Protein AF-0000000073452851 (afdb_homodimer)

Secondary structure (DSSP, 8-state):
--SSTTHHHHHHHHHHHHHTTS------------S---SEEEEEGGG-SEEEEEEESSEEEEEEES-SEEEEEEESSSEEEEEEEETTEEEEEEEE-S---TTS---EEEEEEETT--SEEEEEESSS-EEEE-TT-EEEEEEEEESSS-EEEEEEEEEEEEEEESSS-EEEEEEEEEEEEEEEEES-EEEEEEEEEEEEEEEES-EEEE-S---S-EEEEEEES-EEEE--TT--EEEEEEEEES-EEE-S--SEEEE-SSEEEEEETT--EEEEEEEEES-EEE-/--SSSSHHHHHHHHHHHHHHHS------------S---SEEEEEGGG-SEEEEEEESSEEEEEEES-SEEEEEEESSSEEEEEEEETTEEEEEEEE-S---TTS---EEEEEEETT--SEEEEEESSS-EEEE-TT-EEEEEEEEESSS-EEEEEEEEEEEEEEESSS-EEEEEEEEEEEEEEEEES-EEEEEEEEEEEEEEEES-EEEE-S---S-EEEEEEES-EEEE--TT--EEEEEEEEES-EEE-S--SEEEE-SSEEEEEETT--EEEEEEEEES-EEE-

InterPro domains:
  IPR025164 Toastrack DUF4097 [PF13349] (48-287)

Structure (mmCIF, N/CA/C/O backbone):
data_AF-0000000073452851-model_v1
#
loop_
_entity.id
_entity.type
_entity.pdbx_description
1 polymer 'Conserved protein LiaG'
#
loop_
_atom_site.group_PDB
_atom_site.id
_atom_site.type_symbol
_atom_site.label_atom_id
_atom_site.label_alt_id
_atom_site.label_comp_id
_atom_site.label_asym_id
_atom_site.label_entity_id
_atom_site.label_seq_id
_atom_site.pdbx_PDB_ins_code
_atom_site.Cartn_x
_atom_site.Cartn_y
_atom_site.Cartn_z
_atom_site.occupancy
_atom_site.B_iso_or_equiv
_atom_site.auth_seq_id
_atom_site.auth_comp_id
_atom_site.auth_asym_id
_atom_site.auth_atom_id
_atom_site.pdbx_PDB_model_num
ATOM 1 N N . MET A 1 1 ? 18 -9.211 20.672 1 23.12 1 MET A N 1
ATOM 2 C CA . MET A 1 1 ? 17.109 -8.438 21.547 1 23.12 1 MET A CA 1
ATOM 3 C C . MET A 1 1 ? 16.391 -7.352 20.75 1 23.12 1 MET A C 1
ATOM 5 O O . MET A 1 1 ? 15.312 -6.902 21.141 1 23.12 1 MET A O 1
ATOM 9 N N . LYS A 1 2 ? 17.25 -6.867 19.891 1 30.05 2 LYS A N 1
ATOM 10 C CA . LYS A 1 2 ? 17.016 -5.602 19.203 1 30.05 2 LYS A CA 1
ATOM 11 C C . LYS A 1 2 ? 16.047 -5.785 18.031 1 30.05 2 LYS A C 1
ATOM 13 O O . LYS A 1 2 ? 15.625 -4.809 17.406 1 30.05 2 LYS A O 1
ATOM 18 N N . LYS A 1 3 ? 16.109 -7.023 17.328 1 32.44 3 LYS A N 1
ATOM 19 C CA . LYS A 1 3 ? 15.516 -7.355 16.047 1 32.44 3 LYS A CA 1
ATOM 20 C C . LYS A 1 3 ? 13.992 -7.418 16.125 1 32.44 3 LYS A C 1
ATOM 22 O O . LYS A 1 3 ? 13.305 -7.414 15.109 1 32.44 3 LYS A O 1
ATOM 27 N N . THR A 1 4 ? 13.406 -7.75 17.484 1 30.33 4 THR A N 1
ATOM 28 C CA . THR A 1 4 ? 12.016 -7.961 17.859 1 30.33 4 THR A CA 1
ATOM 29 C C . THR A 1 4 ? 11.266 -6.633 17.938 1 30.33 4 THR A C 1
ATOM 31 O O . THR A 1 4 ? 10.039 -6.613 17.969 1 30.33 4 THR A O 1
ATOM 34 N N . VAL A 1 5 ? 11.969 -5.449 18.047 1 33.91 5 VAL A N 1
ATOM 35 C CA . VAL A 1 5 ? 11.367 -4.16 18.375 1 33.91 5 VAL A CA 1
ATOM 36 C C . VAL A 1 5 ? 10.773 -3.535 17.109 1 33.91 5 VAL A C 1
ATOM 38 O O . VAL A 1 5 ? 9.758 -2.844 17.172 1 33.91 5 VAL A O 1
ATOM 41 N N . GLY A 1 6 ? 11.391 -3.805 15.906 1 31.31 6 GLY A N 1
ATOM 42 C CA . GLY A 1 6 ? 11.047 -3.055 14.711 1 31.31 6 GLY A CA 1
ATOM 43 C C . GLY A 1 6 ? 9.75 -3.508 14.07 1 31.31 6 GLY A C 1
ATOM 44 O O . GLY A 1 6 ? 9.008 -2.691 13.523 1 31.31 6 GLY A O 1
ATOM 45 N N . LYS A 1 7 ? 9.367 -4.891 13.93 1 36.16 7 LYS A N 1
ATOM 46 C CA . LYS A 1 7 ? 8.172 -5.492 13.352 1 36.16 7 LYS A CA 1
ATOM 47 C C . LYS A 1 7 ? 6.914 -5.023 14.07 1 36.16 7 LYS A C 1
ATOM 49 O O . LYS A 1 7 ? 5.855 -4.887 13.453 1 36.16 7 LYS A O 1
ATOM 54 N N . LEU A 1 8 ? 7.043 -4.742 15.406 1 32.38 8 LEU A N 1
ATOM 55 C CA . LEU A 1 8 ? 5.98 -4.266 16.281 1 32.38 8 LEU A CA 1
ATOM 56 C C . LEU A 1 8 ? 5.539 -2.857 15.891 1 32.38 8 LEU A C 1
ATOM 58 O O . LEU A 1 8 ? 4.371 -2.5 16.062 1 32.38 8 LEU A O 1
ATOM 62 N N . LEU A 1 9 ? 6.441 -2.205 15.18 1 32.72 9 LEU A N 1
ATOM 63 C CA . LEU A 1 9 ? 6.109 -0.797 14.992 1 32.72 9 LEU A CA 1
ATOM 64 C C . LEU A 1 9 ? 5.18 -0.612 13.797 1 32.72 9 LEU A C 1
ATOM 66 O O . LEU A 1 9 ? 4.281 0.232 13.828 1 32.72 9 LEU A O 1
ATOM 70 N N . ILE A 1 10 ? 5.371 -1.486 12.719 1 35.59 10 ILE A N 1
ATOM 71 C CA . ILE A 1 10 ? 4.617 -1.16 11.516 1 35.59 10 ILE A CA 1
ATOM 72 C C . ILE A 1 10 ? 3.162 -1.591 11.688 1 35.59 10 ILE A C 1
ATOM 74 O O . ILE A 1 10 ? 2.242 -0.834 11.359 1 35.59 10 ILE A O 1
ATOM 78 N N . ILE A 1 11 ? 2.838 -2.818 12.117 1 36.81 11 ILE A N 1
ATOM 79 C CA . ILE A 1 11 ? 1.466 -3.238 12.375 1 36.81 11 ILE A CA 1
ATOM 80 C C . ILE A 1 11 ? 0.842 -2.334 13.438 1 36.81 11 ILE A C 1
ATOM 82 O O . ILE A 1 11 ? -0.332 -1.97 13.336 1 36.81 11 ILE A O 1
ATOM 86 N N . ALA A 1 12 ? 1.555 -1.856 14.305 1 37.81 12 ALA A N 1
ATOM 87 C CA . ALA A 1 12 ? 1.088 -1.008 15.391 1 37.81 12 ALA A CA 1
ATOM 88 C C . ALA A 1 12 ? 0.549 0.319 14.867 1 37.81 12 ALA A C 1
ATOM 90 O O . ALA A 1 12 ? -0.421 0.859 15.406 1 37.81 12 ALA A O 1
ATOM 91 N N . GLY A 1 13 ? 1.119 0.778 13.758 1 35.88 13 GLY A N 1
ATOM 92 C CA . GLY A 1 13 ? 0.614 2.051 13.273 1 35.88 13 GLY A CA 1
ATOM 93 C C . GLY A 1 13 ? -0.775 1.95 12.672 1 35.88 13 GLY A C 1
ATOM 94 O O . GLY A 1 13 ? -1.615 2.826 12.883 1 35.88 13 GLY A O 1
ATOM 95 N N . ILE A 1 14 ? -1.009 0.842 11.953 1 38.09 14 ILE A N 1
ATOM 96 C CA . ILE A 1 14 ? -2.309 0.758 11.297 1 38.09 14 ILE A CA 1
ATOM 97 C C . ILE A 1 14 ? -3.393 0.474 12.336 1 38.09 14 ILE A C 1
ATOM 99 O O . ILE A 1 14 ? -4.473 1.07 12.289 1 38.09 14 ILE A O 1
ATOM 103 N N . LEU A 1 15 ? -3.182 -0.48 13.25 1 36.81 15 LEU A N 1
ATOM 104 C CA . LEU A 1 15 ? -4.215 -0.772 14.242 1 36.81 15 LEU A CA 1
ATOM 105 C C . LEU A 1 15 ? -4.512 0.456 15.094 1 36.81 15 LEU A C 1
ATOM 107 O O . LEU A 1 15 ? -5.66 0.685 15.477 1 36.81 15 LEU A O 1
ATOM 111 N N . ILE A 1 16 ? -3.537 1.189 15.344 1 36.47 16 ILE A N 1
ATOM 112 C CA . ILE A 1 16 ? -3.807 2.352 16.188 1 36.47 16 ILE A CA 1
ATOM 113 C C . ILE A 1 16 ? -4.809 3.27 15.484 1 36.47 16 ILE A C 1
ATOM 115 O O . ILE A 1 16 ? -5.727 3.791 16.125 1 36.47 16 ILE A O 1
ATOM 119 N N . LEU A 1 17 ? -4.707 3.293 14.172 1 36.84 17 LEU A N 1
ATOM 120 C CA . LEU A 1 17 ? -5.629 4.254 13.57 1 36.84 17 LEU A CA 1
ATOM 121 C C . LEU A 1 17 ? -7.047 3.686 13.523 1 36.84 17 LEU A C 1
ATOM 123 O O . LEU A 1 17 ? -8.016 4.422 13.711 1 36.84 17 LEU A O 1
ATOM 127 N N . ALA A 1 18 ? -7.223 2.312 13.414 1 38.06 18 ALA A N 1
ATOM 128 C CA . ALA A 1 18 ? -8.57 1.763 13.359 1 38.06 18 ALA A CA 1
ATOM 129 C C . ALA A 1 18 ? -9.258 1.861 14.719 1 38.06 18 ALA A C 1
ATOM 131 O O . ALA A 1 18 ? -10.477 2.033 14.797 1 38.06 18 ALA A O 1
ATOM 132 N N . GLY A 1 19 ? -8.602 1.598 15.836 1 36.38 19 GLY A N 1
ATOM 133 C CA . GLY A 1 19 ? -9.203 1.639 17.156 1 36.38 19 GLY A CA 1
ATOM 134 C C . GLY A 1 19 ? -9.875 2.963 17.469 1 36.38 19 GLY A C 1
ATOM 135 O O . GLY A 1 19 ? -10.773 3.027 18.312 1 36.38 19 GLY A O 1
ATOM 136 N N . MET A 1 20 ? -9.336 3.984 16.953 1 34.78 20 MET A N 1
ATOM 137 C CA . MET A 1 20 ? -9.891 5.27 17.375 1 34.78 20 MET A CA 1
ATOM 138 C C . MET A 1 20 ? -11.281 5.48 16.766 1 34.78 20 MET A C 1
ATOM 140 O O . MET A 1 20 ? -12.07 6.262 17.297 1 34.78 20 MET A O 1
ATOM 144 N N . MET A 1 21 ? -11.594 4.719 15.719 1 34.06 21 MET A N 1
ATOM 145 C CA . MET A 1 21 ? -12.852 5.141 15.102 1 34.06 21 MET A CA 1
ATOM 146 C C . MET A 1 21 ? -14.039 4.484 15.789 1 34.06 21 MET A C 1
ATOM 148 O O . MET A 1 21 ? -15.18 4.914 15.602 1 34.06 21 MET A O 1
ATOM 152 N N . PHE A 1 22 ? -13.945 3.227 16.391 1 32.81 22 PHE A N 1
ATOM 153 C CA . PHE A 1 22 ? -15.156 2.48 16.719 1 32.81 22 PHE A CA 1
ATOM 154 C C . PHE A 1 22 ? -15.789 3.006 18 1 32.81 22 PHE A C 1
ATOM 156 O O . PHE A 1 22 ? -16.766 2.434 18.5 1 32.81 22 PHE A O 1
ATOM 163 N N . ASN A 1 23 ? -15.312 3.762 18.859 1 30.89 23 ASN A N 1
ATOM 164 C CA . ASN A 1 23 ? -15.992 3.773 20.141 1 30.89 23 ASN A CA 1
ATOM 165 C C . ASN A 1 23 ? -17.406 4.324 20.031 1 30.89 23 ASN A C 1
ATOM 167 O O . ASN A 1 23 ? -18.25 4.098 20.906 1 30.89 23 ASN A O 1
ATOM 171 N N . GLY A 1 24 ? -17.797 5.488 19.453 1 28.25 24 GLY A N 1
ATOM 172 C CA . GLY A 1 24 ? -18.938 6.188 20.031 1 28.25 24 GLY A CA 1
ATOM 173 C C . GLY A 1 24 ? -20.266 5.738 19.469 1 28.25 24 GLY A C 1
ATOM 174 O O . GLY A 1 24 ? -20.719 6.254 18.438 1 28.25 24 GLY A O 1
ATOM 175 N N . ARG A 1 25 ? -20.672 4.477 19.469 1 31.78 25 ARG A N 1
ATOM 176 C CA . ARG A 1 25 ? -22.047 4.109 19.156 1 31.78 25 ARG A CA 1
ATOM 177 C C . ARG A 1 25 ? -23.031 4.988 19.906 1 31.78 25 ARG A C 1
ATOM 179 O O . ARG A 1 25 ? -23.719 4.523 20.812 1 31.78 25 ARG A O 1
ATOM 186 N N . GLU A 1 26 ? -22.875 6.141 20.406 1 27.42 26 GLU A N 1
ATOM 187 C CA . GLU A 1 26 ? -24 6.723 21.141 1 27.42 26 GLU A CA 1
ATOM 188 C C . GLU A 1 26 ? -25.219 6.879 20.234 1 27.42 26 GLU A C 1
ATOM 190 O O . GLU A 1 26 ? -25.078 6.957 19 1 27.42 26 GLU A O 1
ATOM 195 N N . GLY A 1 27 ? -26.453 6.621 20.734 1 28.84 27 GLY A N 1
ATOM 196 C CA . GLY A 1 27 ? -27.859 6.75 20.406 1 28.84 27 GLY A CA 1
ATOM 197 C C . GLY A 1 27 ? -28.188 8.023 19.656 1 28.84 27 GLY A C 1
ATOM 198 O O . GLY A 1 27 ? -27.859 9.125 20.109 1 28.84 27 GLY A O 1
ATOM 199 N N . PHE A 1 28 ? -28.172 7.91 18.344 1 30.92 28 PHE A N 1
ATOM 200 C CA . PHE A 1 28 ? -28.562 9.055 17.516 1 30.92 28 PHE A CA 1
ATOM 201 C C . PHE A 1 28 ? -29.969 9.5 17.859 1 30.92 28 PHE A C 1
ATOM 203 O O . PHE A 1 28 ? -30.938 8.773 17.625 1 30.92 28 PHE A O 1
ATOM 210 N N . SER A 1 29 ? -30.297 10.07 19.031 1 28.3 29 SER A N 1
ATOM 211 C CA . SER A 1 29 ? -31.562 10.797 19.172 1 28.3 29 SER A CA 1
ATOM 212 C C . SER A 1 29 ? -31.75 11.805 18.047 1 28.3 29 SER A C 1
ATOM 214 O O . SER A 1 29 ? -30.859 12.625 17.781 1 28.3 29 SER A O 1
ATOM 216 N N . PHE A 1 30 ? -32.531 11.516 17.078 1 32.28 30 PHE A N 1
ATOM 217 C CA . PHE A 1 30 ? -33.031 12.398 16.031 1 32.28 30 PHE A CA 1
ATOM 218 C C . PHE A 1 30 ? -33.562 13.695 16.641 1 32.28 30 PHE A C 1
ATOM 220 O O . PHE A 1 30 ? -34.781 13.938 16.656 1 32.28 30 PHE A O 1
ATOM 227 N N . PHE A 1 31 ? -33.031 14.312 17.719 1 34.03 31 PHE A N 1
ATOM 228 C CA . PHE A 1 31 ? -33.656 15.602 18.031 1 34.03 31 PHE A CA 1
ATOM 229 C C . PHE A 1 31 ? -33.5 16.562 16.859 1 34.03 31 PHE A C 1
ATOM 231 O O . PHE A 1 31 ? -32.469 16.625 16.219 1 34.03 31 PHE A O 1
ATOM 238 N N . GLY A 1 32 ? -34.594 16.766 16.156 1 37.28 32 GLY A N 1
ATOM 239 C CA . GLY A 1 32 ? -34.812 17.922 15.312 1 37.28 32 GLY A CA 1
ATOM 240 C C . GLY A 1 32 ? -34.094 19.156 15.805 1 37.28 32 GLY A C 1
ATOM 241 O O . GLY A 1 32 ? -34.469 19.75 16.812 1 37.28 32 GLY A O 1
ATOM 242 N N . PHE A 1 33 ? -32.719 19.188 15.875 1 39.75 33 PHE A N 1
ATOM 243 C CA . PHE A 1 33 ? -31.953 20.281 16.422 1 39.75 33 PHE A CA 1
ATOM 244 C C . PHE A 1 33 ? -32.281 21.594 15.711 1 39.75 33 PHE A C 1
ATOM 246 O O . PHE A 1 33 ? -31.797 21.859 14.609 1 39.75 33 PHE A O 1
ATOM 253 N N . ASP A 1 34 ? -33.562 21.891 15.531 1 39.22 34 ASP A N 1
ATOM 254 C CA . ASP A 1 34 ? -33.812 23.297 15.234 1 39.22 34 ASP A CA 1
ATOM 255 C C . ASP A 1 34 ? -33 24.203 16.156 1 39.22 34 ASP A C 1
ATOM 257 O O . ASP A 1 34 ? -33.25 25.406 16.25 1 39.22 34 ASP A O 1
ATOM 261 N N . GLU A 1 35 ? -32.562 23.734 17.391 1 42.94 35 GLU A N 1
ATOM 262 C CA . GLU A 1 35 ? -32.031 24.703 18.328 1 42.94 35 GLU A CA 1
ATOM 263 C C . GLU A 1 35 ? -30.812 25.406 17.781 1 42.94 35 GLU A C 1
ATOM 265 O O . GLU A 1 35 ? -30 24.797 17.078 1 42.94 35 GLU A O 1
ATOM 270 N N . GLU A 1 36 ? -30.812 26.734 17.609 1 47.31 36 GLU A N 1
ATOM 271 C CA . GLU A 1 36 ? -29.766 27.703 17.328 1 47.31 36 GLU A CA 1
ATOM 272 C C . GLU A 1 36 ? -28.422 27.266 17.922 1 47.31 36 GLU A C 1
ATOM 274 O O . GLU A 1 36 ? -28.172 27.484 19.109 1 47.31 36 GLU A O 1
ATOM 279 N N . SER A 1 37 ? -28.031 26.125 17.719 1 57.44 37 SER A N 1
ATOM 280 C CA . SER A 1 37 ? -26.734 25.766 18.25 1 57.44 37 SER A CA 1
ATOM 281 C C . SER A 1 37 ? -25.703 26.844 17.969 1 57.44 37 SER A C 1
ATOM 283 O O . SER A 1 37 ? -25.766 27.531 16.938 1 57.44 37 SER A O 1
ATOM 285 N N . ALA A 1 38 ? -25.078 27.203 18.984 1 65.44 38 ALA A N 1
ATOM 286 C CA . ALA A 1 38 ? -24.094 28.266 18.875 1 65.44 38 ALA A CA 1
ATOM 287 C C . ALA A 1 38 ? -23.156 28.047 17.703 1 65.44 38 ALA A C 1
ATOM 289 O O . ALA A 1 38 ? -22.625 26.938 17.516 1 65.44 38 ALA A O 1
ATOM 290 N N . ARG A 1 39 ? -23.188 29.031 16.812 1 86.56 39 ARG A N 1
ATOM 291 C CA . ARG A 1 39 ? -22.359 28.969 15.609 1 86.56 39 ARG A CA 1
ATOM 292 C C . ARG A 1 39 ? -20.984 29.578 15.852 1 86.56 39 ARG A C 1
ATOM 294 O O . ARG A 1 39 ? -20.125 29.531 14.977 1 86.56 39 ARG A O 1
ATOM 301 N N . THR A 1 40 ? -20.953 30.156 17.156 1 92.5 40 THR A N 1
ATOM 302 C CA . THR A 1 40 ? -19.672 30.734 17.516 1 92.5 40 THR A CA 1
ATOM 303 C C . THR A 1 40 ? -19.297 30.406 18.953 1 92.5 40 THR A C 1
ATOM 305 O O . THR A 1 40 ? -20.172 30.219 19.797 1 92.5 40 THR A O 1
ATOM 308 N N . TYR A 1 41 ? -18.047 30.234 19.25 1 94.31 41 TYR A N 1
ATOM 309 C CA . TYR A 1 41 ? -17.516 30.047 20.594 1 94.31 41 TYR A CA 1
ATOM 310 C C . TYR A 1 41 ? -16.203 30.812 20.781 1 94.31 41 TYR A C 1
ATOM 312 O O . TYR A 1 41 ? -15.414 30.922 19.859 1 94.31 41 TYR A O 1
ATOM 320 N N . HIS A 1 42 ? -16.047 31.328 22 1 95.69 42 HIS A N 1
ATOM 321 C CA . HIS A 1 42 ? -14.836 32.031 22.375 1 95.69 42 HIS A CA 1
ATOM 322 C C . HIS A 1 42 ? -14.211 31.406 23.625 1 95.69 42 HIS A C 1
ATOM 324 O O . HIS A 1 42 ? -14.922 31.031 24.562 1 95.69 42 HIS A O 1
ATOM 330 N N . ALA A 1 43 ? -12.914 31.359 23.656 1 96.94 43 ALA A N 1
ATOM 331 C CA . ALA A 1 43 ? -12.164 30.953 24.828 1 96.94 43 ALA A CA 1
ATOM 332 C C . ALA A 1 43 ? -10.938 31.844 25.047 1 96.94 43 ALA A C 1
ATOM 334 O O . ALA A 1 43 ? -10.281 32.25 24.078 1 96.94 43 ALA A O 1
ATOM 335 N N . GLN A 1 44 ? -10.695 32.156 26.266 1 96.75 44 GLN A N 1
ATOM 336 C CA . GLN A 1 44 ? -9.484 32.938 26.547 1 96.75 44 GLN A CA 1
ATOM 337 C C . GLN A 1 44 ? -8.234 32.094 26.328 1 96.75 44 GLN A C 1
ATOM 339 O O . GLN A 1 44 ? -8.062 31.047 26.969 1 96.75 44 GLN A O 1
ATOM 344 N N . ALA A 1 45 ? -7.387 32.562 25.516 1 96.69 45 ALA A N 1
ATOM 345 C CA . ALA A 1 45 ? -6.227 31.781 25.078 1 96.69 45 ALA A CA 1
ATOM 346 C C . ALA A 1 45 ? -5.316 31.453 26.266 1 96.69 45 ALA A C 1
ATOM 348 O O . ALA A 1 45 ? -4.703 30.391 26.312 1 96.69 45 ALA A O 1
ATOM 349 N N . GLU A 1 46 ? -5.207 32.406 27.188 1 96 46 GLU A N 1
ATOM 350 C CA . GLU A 1 46 ? -4.312 32.25 28.328 1 96 46 GLU A CA 1
ATOM 351 C C . GLU A 1 46 ? -4.723 31.047 29.188 1 96 46 GLU A C 1
ATOM 353 O O . GLU A 1 46 ? -3.912 30.516 29.953 1 96 46 GLU A O 1
ATOM 358 N N . ASP A 1 47 ? -6.004 30.594 29.031 1 97 47 ASP A N 1
ATOM 359 C CA . ASP A 1 47 ? -6.531 29.516 29.875 1 97 47 ASP A CA 1
ATOM 360 C C . ASP A 1 47 ? -6.457 28.172 29.156 1 97 47 ASP A C 1
ATOM 362 O O . ASP A 1 47 ? -6.887 27.156 29.688 1 97 47 ASP A O 1
ATOM 366 N N . ILE A 1 48 ? -5.902 28.172 27.969 1 98.31 48 ILE A N 1
ATOM 367 C CA . ILE A 1 48 ? -5.961 26.984 27.125 1 98.31 48 ILE A CA 1
ATOM 368 C C . ILE A 1 48 ? -4.551 26.484 26.812 1 98.31 48 ILE A C 1
ATOM 370 O O . ILE A 1 48 ? -3.717 27.25 26.312 1 98.31 48 ILE A O 1
ATOM 374 N N . ASP A 1 49 ? -4.324 25.188 27.125 1 98.38 49 ASP A N 1
ATOM 375 C CA . ASP A 1 49 ? -3.041 24.578 26.797 1 98.38 49 ASP A CA 1
ATOM 376 C C . ASP A 1 49 ? -3.18 23.641 25.609 1 98.38 49 ASP A C 1
ATOM 378 O O . ASP A 1 49 ? -2.18 23.156 25.062 1 98.38 49 ASP A O 1
ATOM 382 N N . LYS A 1 50 ? -4.402 23.312 25.281 1 98.81 50 LYS A N 1
ATOM 383 C CA . LYS A 1 50 ? -4.648 22.422 24.172 1 98.81 50 LYS A CA 1
ATOM 384 C C . LYS A 1 50 ? -5.969 22.75 23.469 1 98.81 50 LYS A C 1
ATOM 386 O O . LYS A 1 50 ? -6.992 22.922 24.141 1 98.81 50 LYS A O 1
ATOM 391 N N . ILE A 1 51 ? -5.965 22.906 22.203 1 98.81 51 ILE A N 1
ATOM 392 C CA . ILE A 1 51 ? -7.156 22.969 21.359 1 98.81 51 ILE A CA 1
ATOM 393 C C . ILE A 1 51 ? -7.363 21.609 20.672 1 98.81 51 ILE A C 1
ATOM 395 O O . ILE A 1 51 ? -6.488 21.141 19.938 1 98.81 51 ILE A O 1
ATOM 399 N N . ASP A 1 52 ? -8.445 20.938 20.922 1 98.81 52 ASP A N 1
ATOM 400 C CA . ASP A 1 52 ? -8.773 19.625 20.375 1 98.81 52 ASP A CA 1
ATOM 401 C C . ASP A 1 52 ? -10.047 19.703 19.531 1 98.81 52 ASP A C 1
ATOM 403 O O . ASP A 1 52 ? -11.133 19.953 20.047 1 98.81 52 ASP A O 1
ATOM 407 N N . ILE A 1 53 ? -9.883 19.438 18.25 1 98.69 53 ILE A N 1
ATOM 408 C CA . ILE A 1 53 ? -11 19.594 17.328 1 98.69 53 ILE A CA 1
ATOM 409 C C . ILE A 1 53 ? -11.352 18.234 16.719 1 98.69 53 ILE A C 1
ATOM 411 O O . ILE A 1 53 ? -10.492 17.562 16.141 1 98.69 53 ILE A O 1
ATOM 415 N N . ASP A 1 54 ? -12.555 17.812 16.797 1 97.88 54 ASP A N 1
ATOM 416 C CA . ASP A 1 54 ? -13.117 16.641 16.141 1 97.88 54 ASP A CA 1
ATOM 417 C C . ASP A 1 54 ? -14.18 17.031 15.125 1 97.88 54 ASP A C 1
ATOM 419 O O . ASP A 1 54 ? -15.211 17.609 15.492 1 97.88 54 ASP A O 1
ATOM 423 N N . ALA A 1 55 ? -13.891 16.828 13.883 1 95.88 55 ALA A N 1
ATOM 424 C CA . ALA A 1 55 ? -14.805 17.266 12.828 1 95.88 55 ALA A CA 1
AT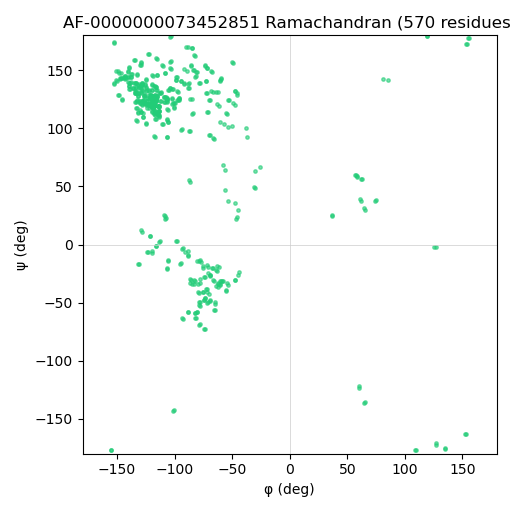OM 425 C C . ALA A 1 55 ? -15.227 16.078 11.953 1 95.88 55 ALA A C 1
ATOM 427 O O . ALA A 1 55 ? -14.383 15.305 11.492 1 95.88 55 ALA A O 1
ATOM 428 N N . LYS A 1 56 ? -16.469 15.922 11.766 1 90.19 56 LYS A N 1
ATOM 429 C CA . LYS A 1 56 ? -17 14.875 10.898 1 90.19 56 LYS A CA 1
ATOM 430 C C . LYS A 1 56 ? -17.688 15.477 9.664 1 90.19 56 LYS A C 1
ATOM 432 O O . LYS A 1 56 ? -18.734 16.125 9.781 1 90.19 56 LYS A O 1
ATOM 437 N N . SER A 1 57 ? -17.109 15.297 8.508 1 88.12 57 SER A N 1
ATOM 438 C CA . SER A 1 57 ? -17.641 15.727 7.219 1 88.12 57 SER A CA 1
ATOM 439 C C . SER A 1 57 ? -17.734 17.25 7.129 1 88.12 57 SER A C 1
ATOM 441 O O . SER A 1 57 ? -18.703 17.781 6.609 1 88.12 57 SER A O 1
ATOM 443 N N . ILE A 1 58 ? -16.875 17.953 7.773 1 91.69 58 ILE A N 1
ATOM 444 C CA . ILE A 1 58 ? -16.781 19.406 7.758 1 91.69 58 ILE A CA 1
ATOM 445 C C . ILE A 1 58 ? -15.336 19.844 7.508 1 91.69 58 ILE A C 1
ATOM 447 O O . ILE A 1 58 ? -14.406 19.25 8.055 1 91.69 58 ILE A O 1
ATOM 451 N N . THR A 1 59 ? -15.188 20.828 6.676 1 94.69 59 THR A N 1
ATOM 452 C CA . THR A 1 59 ? -13.859 21.406 6.484 1 94.69 59 THR A CA 1
ATOM 453 C C . THR A 1 59 ? -13.445 22.219 7.703 1 94.69 59 THR A C 1
ATOM 455 O O . THR A 1 59 ? -14.227 23.016 8.227 1 94.69 59 THR A O 1
ATOM 458 N N . VAL A 1 60 ? -12.289 22 8.195 1 97.5 60 VAL A N 1
ATOM 459 C CA . VAL A 1 60 ? -11.727 22.766 9.305 1 97.5 60 VAL A CA 1
ATOM 460 C C . VAL A 1 60 ? -10.641 23.703 8.789 1 97.5 60 VAL A C 1
ATOM 462 O O . VAL A 1 60 ? -9.68 23.25 8.156 1 97.5 60 VAL A O 1
ATOM 465 N N . ASN A 1 61 ? -10.82 24.969 9.047 1 97.81 61 ASN A N 1
ATOM 466 C CA . ASN A 1 61 ? -9.859 26 8.672 1 97.81 61 ASN A CA 1
ATOM 467 C C . ASN A 1 61 ? -9.297 26.703 9.891 1 97.81 61 ASN A C 1
ATOM 469 O O . ASN A 1 61 ? -10.023 27.391 10.609 1 97.81 61 ASN A O 1
ATOM 473 N N . ILE A 1 62 ? -7.996 26.516 10.125 1 98.44 62 ILE A N 1
ATOM 474 C CA . ILE A 1 62 ? -7.301 27.188 11.219 1 98.44 62 ILE A CA 1
ATOM 475 C C . ILE A 1 62 ? -6.586 28.422 10.695 1 98.44 62 ILE A C 1
ATOM 477 O O . ILE A 1 62 ? -5.824 28.359 9.727 1 98.44 62 ILE A O 1
ATOM 481 N N . GLN A 1 63 ? -6.789 29.516 11.414 1 97.19 63 GLN A N 1
ATOM 482 C CA . GLN A 1 63 ? -6.164 30.781 11.016 1 97.19 63 GLN A CA 1
ATOM 483 C C . GLN A 1 63 ? -5.52 31.469 12.211 1 97.19 63 GLN A C 1
ATOM 485 O O . GLN A 1 63 ? -6.141 31.609 13.266 1 97.19 63 GLN A O 1
ATOM 490 N N . ALA A 1 64 ? -4.301 31.875 11.953 1 96.81 64 ALA A N 1
ATOM 491 C CA . ALA A 1 64 ? -3.686 32.75 12.93 1 96.81 64 ALA A CA 1
ATOM 492 C C . ALA A 1 64 ? -4.207 34.188 12.773 1 96.81 64 ALA A C 1
ATOM 494 O O . ALA A 1 64 ? -4.398 34.656 11.656 1 96.81 64 ALA A O 1
ATOM 495 N N . GLU A 1 65 ? -4.434 34.781 13.898 1 95 65 GLU A N 1
ATOM 496 C CA . GLU A 1 65 ? -4.914 36.156 13.914 1 95 65 GLU A CA 1
ATOM 497 C C . GLU A 1 65 ? -4.383 36.906 15.125 1 95 65 GLU A C 1
ATOM 499 O O . GLU A 1 65 ? -4.184 36.312 16.188 1 95 65 GLU A O 1
ATOM 504 N N . ASN A 1 66 ? -4.086 38.188 14.867 1 94 66 ASN A N 1
ATOM 505 C CA . ASN A 1 66 ? -3.766 39.031 16.016 1 94 66 ASN A CA 1
ATOM 506 C C . ASN A 1 66 ? -4.996 39.281 16.875 1 94 66 ASN A C 1
ATOM 508 O O . ASN A 1 66 ? -5.773 40.219 16.594 1 94 66 ASN A O 1
ATOM 512 N N . ARG A 1 67 ? -5.086 38.406 17.875 1 94.5 67 ARG A N 1
ATOM 513 C CA . ARG A 1 67 ? -6.203 38.469 18.797 1 94.5 67 ARG A CA 1
ATOM 514 C C . ARG A 1 67 ? -5.816 37.906 20.156 1 94.5 67 ARG A C 1
ATOM 516 O O . ARG A 1 67 ? -4.73 37.344 20.312 1 94.5 67 ARG A O 1
ATOM 523 N N . ASP A 1 68 ? -6.758 38.062 21.125 1 93.88 68 ASP A N 1
ATOM 524 C CA . ASP A 1 68 ? -6.426 37.594 22.484 1 93.88 68 ASP A CA 1
ATOM 525 C C . ASP A 1 68 ? -7.172 36.312 22.828 1 93.88 68 ASP A C 1
ATOM 527 O O . ASP A 1 68 ? -6.766 35.594 23.734 1 93.88 68 ASP A O 1
ATOM 531 N N . ASP A 1 69 ? -8.234 36.062 22.109 1 97.12 69 ASP A N 1
ATOM 532 C CA . ASP A 1 69 ? -9.031 34.875 22.391 1 97.12 69 ASP A CA 1
ATOM 533 C C . ASP A 1 69 ? -9.016 33.875 21.219 1 97.12 69 ASP A C 1
ATOM 535 O O . ASP A 1 69 ? -8.562 34.219 20.125 1 97.12 69 ASP A O 1
ATOM 539 N N . ILE A 1 70 ? -9.344 32.625 21.5 1 98.06 70 ILE A N 1
ATOM 540 C CA . ILE A 1 70 ? -9.609 31.656 20.438 1 98.06 70 ILE A CA 1
ATOM 541 C C . ILE A 1 70 ? -11.07 31.75 20.016 1 98.06 70 ILE A C 1
ATOM 543 O O . ILE A 1 70 ? -11.977 31.703 20.859 1 98.06 70 ILE A O 1
ATOM 547 N N . LYS A 1 71 ? -11.305 31.953 18.719 1 97.94 71 LYS A N 1
ATOM 548 C CA . LYS A 1 71 ? -12.664 32.062 18.203 1 97.94 71 LYS A CA 1
ATOM 549 C C . LYS A 1 71 ? -12.977 30.953 17.219 1 97.94 71 LYS A C 1
ATOM 551 O O . LYS A 1 71 ? -12.219 30.703 16.281 1 97.94 71 LYS A O 1
ATOM 556 N N . ALA A 1 72 ? -14.039 30.219 17.5 1 98 72 ALA A N 1
ATOM 557 C CA . ALA A 1 72 ? -14.531 29.188 16.594 1 98 72 ALA A CA 1
ATOM 558 C C . ALA A 1 72 ? -15.875 29.578 15.992 1 98 72 ALA A C 1
ATOM 560 O O . ALA A 1 72 ? -16.766 30.031 16.719 1 98 72 ALA A O 1
ATOM 561 N N . GLU A 1 73 ? -15.969 29.453 14.664 1 96.69 73 GLU A N 1
ATOM 562 C CA . GLU A 1 73 ? -17.203 29.766 13.953 1 96.69 73 GLU A CA 1
ATOM 563 C C . GLU A 1 73 ? -17.547 28.688 12.945 1 96.69 73 GLU A C 1
ATOM 565 O O . GLU A 1 73 ? -16.734 28.328 12.094 1 96.69 73 GLU A O 1
ATOM 570 N N . ILE A 1 74 ? -18.734 28.109 13.094 1 95.12 74 ILE A N 1
ATOM 571 C CA . ILE A 1 74 ? -19.156 27.078 12.156 1 95.12 74 ILE A CA 1
ATOM 572 C C . ILE A 1 74 ? -20.188 27.656 11.195 1 95.12 74 ILE A C 1
ATOM 574 O O . ILE A 1 74 ? -21.031 28.469 11.594 1 95.12 74 ILE A O 1
ATOM 578 N N . SER A 1 75 ? -20.047 27.375 9.93 1 91.38 75 SER A N 1
ATOM 579 C CA . SER A 1 75 ? -20.984 27.844 8.914 1 91.38 75 SER A CA 1
ATOM 580 C C . SER A 1 75 ? -21.453 26.688 8.023 1 91.38 75 SER A C 1
ATOM 582 O O . SER A 1 75 ? -20.75 25.688 7.875 1 91.38 75 SER A O 1
ATOM 584 N N . GLY A 1 76 ? -22.625 26.797 7.434 1 88.19 76 GLY A N 1
ATOM 585 C CA . GLY A 1 76 ? -23.219 25.781 6.559 1 88.19 76 GLY A CA 1
ATOM 586 C C . GLY A 1 76 ? -24.625 25.375 6.977 1 88.19 76 GLY A C 1
ATOM 587 O O . GLY A 1 76 ? -25.25 26.062 7.797 1 88.19 76 GLY A O 1
ATOM 588 N N . LYS A 1 77 ? -25.094 24.391 6.328 1 82.38 77 LYS A N 1
ATOM 589 C CA . LYS A 1 77 ? -26.438 23.906 6.621 1 82.38 77 LYS A CA 1
ATOM 590 C C . LYS A 1 77 ? -26.391 22.641 7.477 1 82.38 77 LYS A C 1
ATOM 592 O O . LYS A 1 77 ? -25.531 21.781 7.262 1 82.38 77 LYS A O 1
ATOM 597 N N . ASN A 1 78 ? -27.219 22.594 8.523 1 86.44 78 ASN A N 1
ATOM 598 C CA . ASN A 1 78 ? -27.375 21.422 9.391 1 86.44 78 ASN A CA 1
ATOM 599 C C . ASN A 1 78 ? -26.062 21.078 10.102 1 86.44 78 ASN A C 1
ATOM 601 O O . ASN A 1 78 ? -25.656 19.906 10.102 1 86.44 78 ASN A O 1
ATOM 605 N N . VAL A 1 79 ? -25.406 22.062 10.453 1 90 79 VAL A N 1
ATOM 606 C CA . VAL A 1 79 ? -24.141 21.875 11.164 1 90 79 VAL A CA 1
ATOM 607 C C . VAL A 1 79 ? -24.344 22.156 12.656 1 90 79 VAL A C 1
ATOM 609 O O . VAL A 1 79 ? -25.25 22.891 13.039 1 90 79 VAL A O 1
ATOM 612 N N . ARG A 1 80 ? -23.562 21.5 13.469 1 90.94 80 ARG A N 1
ATOM 613 C CA . ARG A 1 80 ? -23.562 21.688 14.922 1 90.94 80 ARG A CA 1
ATOM 614 C C . ARG A 1 80 ? -22.125 21.812 15.453 1 90.94 80 ARG A C 1
ATOM 616 O O . ARG A 1 80 ? -21.234 21.078 15.008 1 90.94 80 ARG A O 1
ATOM 623 N N . LEU A 1 81 ? -21.953 22.766 16.328 1 95.06 81 LEU A N 1
ATOM 624 C CA . LEU A 1 81 ? -20.688 22.922 17.031 1 95.06 81 LEU A CA 1
ATOM 625 C C . LEU A 1 81 ? -20.875 22.734 18.531 1 95.06 81 LEU A C 1
ATOM 627 O O . LEU A 1 81 ? -21.578 23.516 19.188 1 95.06 81 LEU A O 1
ATOM 631 N N . ASP A 1 82 ? -20.344 21.703 19.078 1 95.06 82 ASP A N 1
ATOM 632 C CA . ASP A 1 82 ? -20.281 21.5 20.516 1 95.06 82 ASP A CA 1
ATOM 633 C C . ASP A 1 82 ? -18.922 21.922 21.062 1 95.06 82 ASP A C 1
ATOM 635 O O . ASP A 1 82 ? -17.875 21.516 20.547 1 95.06 82 ASP A O 1
ATOM 639 N N . SER A 1 83 ? -19 22.844 22.047 1 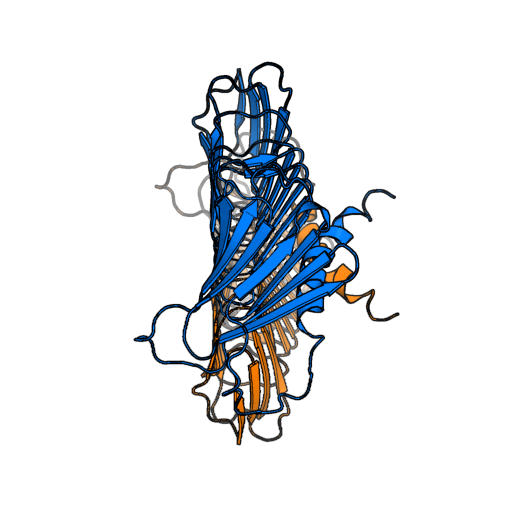95.94 83 SER A N 1
ATOM 640 C CA . SER A 1 83 ? -17.766 23.359 22.625 1 95.94 83 SER A CA 1
ATOM 641 C C . SER A 1 83 ? -17.75 23.188 24.141 1 95.94 83 SER A C 1
ATOM 643 O O . SER A 1 83 ? -18.781 23.312 24.797 1 95.94 83 SER A O 1
ATOM 645 N N . SER A 1 84 ? -16.594 22.781 24.609 1 95.81 84 SER A N 1
ATOM 646 C CA . SER A 1 84 ? -16.422 22.672 26.047 1 95.81 84 SER A CA 1
ATOM 647 C C . SER A 1 84 ? -14.961 22.906 26.453 1 95.81 84 SER A C 1
ATOM 649 O O . SER A 1 84 ? -14.055 22.688 25.641 1 95.81 84 SER A O 1
ATOM 651 N N . GLU A 1 85 ? -14.766 23.438 27.609 1 96.38 85 GLU A N 1
ATOM 652 C CA . GLU A 1 85 ? -13.445 23.562 28.219 1 96.38 85 GLU A CA 1
ATOM 653 C C . GLU A 1 85 ? -13.289 22.562 29.359 1 96.38 85 GLU A C 1
ATOM 655 O O . GLU A 1 85 ? -14.008 22.641 30.359 1 96.38 85 GLU A O 1
ATOM 660 N N . GLN A 1 86 ? -12.539 21.594 29.172 1 96.38 86 GLN A N 1
ATOM 661 C CA . GLN A 1 86 ? -12.219 20.609 30.203 1 96.38 86 GLN A CA 1
ATOM 662 C C . GLN A 1 86 ? -10.797 20.812 30.719 1 96.38 86 GLN A C 1
ATOM 664 O O . GLN A 1 86 ? -9.844 20.328 30.125 1 96.38 86 GLN A O 1
ATOM 669 N N . GLY A 1 87 ? -10.711 21.391 31.969 1 96.31 87 GLY A N 1
ATOM 670 C CA . GLY A 1 87 ? -9.398 21.859 32.406 1 96.31 87 GLY A CA 1
ATOM 671 C C . GLY A 1 87 ? -8.82 22.922 31.484 1 96.31 87 GLY A C 1
ATOM 672 O O . GLY A 1 87 ? -9.445 23.953 31.25 1 96.31 87 GLY A O 1
ATOM 673 N N . ARG A 1 88 ? -7.664 22.672 30.938 1 98.12 88 ARG A N 1
ATOM 674 C CA . ARG A 1 88 ? -7.039 23.672 30.078 1 98.12 88 ARG A CA 1
ATOM 675 C C . ARG A 1 88 ? -7.082 23.25 28.609 1 98.12 88 ARG A C 1
ATOM 677 O O . ARG A 1 88 ? -6.207 23.609 27.828 1 98.12 88 ARG A O 1
ATOM 684 N N . THR A 1 89 ? -8.102 22.312 28.359 1 98.56 89 THR A N 1
ATOM 685 C CA . THR A 1 89 ? -8.312 21.859 26.984 1 98.56 89 THR A CA 1
ATOM 686 C C . THR A 1 89 ? -9.609 22.438 26.422 1 98.56 89 THR A C 1
ATOM 688 O O . THR A 1 89 ? -10.68 22.281 27.016 1 98.56 89 THR A O 1
ATOM 691 N N . LEU A 1 90 ? -9.516 23.156 25.312 1 98.56 90 LEU A N 1
ATOM 692 C CA . LEU A 1 90 ? -10.695 23.547 24.547 1 98.56 90 LEU A CA 1
ATOM 693 C C . LEU A 1 90 ? -11.102 22.438 23.578 1 98.56 90 LEU A C 1
ATOM 695 O O . LEU A 1 90 ? -10.352 22.109 22.656 1 98.56 90 LEU A O 1
ATOM 699 N N . GLN A 1 91 ? -12.234 21.812 23.797 1 98.38 91 GLN A N 1
ATOM 700 C CA . GLN A 1 91 ? -12.758 20.781 22.922 1 98.38 91 GLN A CA 1
ATOM 701 C C . GLN A 1 91 ? -13.82 21.328 21.984 1 98.38 91 GLN A C 1
ATOM 703 O O . GLN A 1 91 ? -14.805 21.922 22.438 1 98.38 91 GLN A O 1
ATOM 708 N N . LEU A 1 92 ? -13.539 21.156 20.688 1 98 92 LEU A N 1
ATOM 709 C CA . LEU A 1 92 ? -14.5 21.547 19.656 1 98 92 LEU A CA 1
ATOM 710 C C . LEU A 1 92 ? -14.953 20.344 18.844 1 98 92 LEU A C 1
ATOM 712 O O . LEU A 1 92 ? -14.125 19.641 18.266 1 98 92 LEU A O 1
ATOM 716 N N . SER A 1 93 ? -16.234 20.016 18.844 1 96.62 93 SER A N 1
ATOM 717 C CA . SER A 1 93 ? -16.812 18.969 18.031 1 96.62 93 SER A CA 1
ATOM 718 C C . SER A 1 93 ? -17.781 19.531 16.984 1 96.62 93 SER A C 1
ATOM 720 O O . SER A 1 93 ? -18.781 20.156 17.344 1 96.62 93 SER A O 1
ATOM 722 N N . ALA A 1 94 ? -17.406 19.359 15.711 1 94.62 94 ALA A N 1
ATOM 723 C CA . ALA A 1 94 ? -18.219 19.891 14.617 1 94.62 94 ALA A CA 1
ATOM 724 C C . ALA A 1 94 ? -18.766 18.75 13.742 1 94.62 94 ALA A C 1
ATOM 726 O O . ALA A 1 94 ? -18 17.906 13.266 1 94.62 94 ALA A O 1
ATOM 727 N N . HIS A 1 95 ? -19.953 18.703 13.57 1 88.94 95 HIS A N 1
ATOM 728 C CA . HIS A 1 95 ? -20.547 17.641 12.766 1 88.94 95 HIS A CA 1
ATOM 729 C C . HIS A 1 95 ? -21.625 18.188 11.852 1 88.94 95 HIS A C 1
ATOM 731 O O . HIS A 1 95 ? -22.203 19.25 12.125 1 88.94 95 HIS A O 1
ATOM 737 N N . SER A 1 96 ? -21.688 17.641 10.75 1 82.88 96 SER A N 1
ATOM 738 C CA . SER A 1 96 ? -22.797 17.953 9.844 1 82.88 96 SER A CA 1
ATOM 739 C C . SER A 1 96 ? -23.75 16.766 9.719 1 82.88 96 SER A C 1
ATOM 741 O O . SER A 1 96 ? -23.328 15.609 9.766 1 82.88 96 SER A O 1
ATOM 743 N N . LYS A 1 97 ? -25.016 17.078 9.961 1 72.5 97 LYS A N 1
ATOM 744 C CA . LYS A 1 97 ? -26.047 16.062 9.828 1 72.5 97 LYS A CA 1
ATOM 745 C C . LYS A 1 97 ? -26.562 15.992 8.391 1 72.5 97 LYS A C 1
ATOM 747 O O . LYS A 1 97 ? -26.844 17.031 7.777 1 72.5 97 LYS A O 1
ATOM 752 N N . GLY A 1 98 ? -26.812 14.922 7.82 1 62 98 GLY A N 1
ATOM 753 C CA . GLY A 1 98 ? -27.547 14.609 6.602 1 62 98 GLY A CA 1
ATOM 754 C C . GLY A 1 98 ? -26.719 14.805 5.344 1 62 98 GLY A C 1
ATOM 755 O O . GLY A 1 98 ? -25.625 15.375 5.395 1 62 98 GLY A O 1
ATOM 756 N N . PHE A 1 99 ? -26.922 13.891 4.371 1 54.5 99 PHE A N 1
ATOM 757 C CA . PHE A 1 99 ? -26.391 14.039 3.025 1 54.5 99 PHE A CA 1
ATOM 758 C C . PHE A 1 99 ? -27.031 15.211 2.307 1 54.5 99 PHE A C 1
ATOM 760 O O . PHE A 1 99 ? -28.266 15.336 2.289 1 54.5 99 PHE A O 1
ATOM 767 N N . TRP A 1 100 ? -26.578 16.297 2.338 1 52.56 100 TRP A N 1
ATOM 768 C CA . TRP A 1 100 ? -27.25 17.312 1.558 1 52.56 100 TRP A CA 1
ATOM 769 C C . TRP A 1 100 ? -26.656 17.422 0.157 1 52.56 100 TRP A C 1
ATOM 771 O O . TRP A 1 100 ? -25.453 17.297 -0.02 1 52.56 100 TRP A O 1
ATOM 781 N N . PRO A 1 101 ? -27.625 17.594 -0.863 1 50.41 101 PRO A N 1
ATOM 782 C CA . PRO A 1 101 ? -27.266 17.703 -2.279 1 50.41 101 PRO A CA 1
ATOM 783 C C . PRO A 1 101 ? -26.156 18.734 -2.527 1 50.41 101 PRO A C 1
ATOM 785 O O . PRO A 1 101 ? -25.938 19.625 -1.702 1 50.41 101 PRO A O 1
ATOM 788 N N . PHE A 1 102 ? -25.453 18.609 -3.592 1 50.22 102 PHE A N 1
ATOM 789 C CA . PHE A 1 102 ? -24.266 19.219 -4.16 1 50.22 102 PHE A CA 1
ATOM 790 C C . PHE A 1 102 ? -24.344 20.734 -4.086 1 50.22 102 PHE A C 1
ATOM 792 O O . PHE A 1 102 ? -23.312 21.422 -4.086 1 50.22 102 PHE A O 1
ATOM 799 N N . PHE A 1 103 ? -25.578 21.266 -4.148 1 48.25 103 PHE A N 1
ATOM 800 C CA . PHE A 1 103 ? -25.703 22.688 -4.43 1 48.25 103 PHE A CA 1
ATOM 801 C C . PHE A 1 103 ? -25.391 23.516 -3.189 1 48.25 103 PHE A C 1
ATOM 803 O O . PHE A 1 103 ? -25.422 24.75 -3.236 1 48.25 103 PHE A O 1
ATOM 810 N N . TRP A 1 104 ? -25.375 22.875 -2.035 1 51.78 104 TRP A N 1
ATOM 811 C CA . TRP A 1 104 ? -25.328 23.75 -0.874 1 51.78 104 TRP A CA 1
ATOM 812 C C . TRP A 1 104 ? -23.891 24.062 -0.484 1 51.78 104 TRP A C 1
ATOM 814 O O . TRP A 1 104 ? -22.969 23.328 -0.839 1 51.78 104 TRP A O 1
ATOM 824 N N . LYS A 1 105 ? -23.734 25.25 0.076 1 58.28 105 LYS A N 1
ATOM 825 C CA . LYS A 1 105 ? -22.484 25.828 0.58 1 58.28 105 LYS A CA 1
ATOM 826 C C . LYS A 1 105 ? -21.719 24.844 1.444 1 58.28 105 LYS A C 1
ATOM 828 O O . LYS A 1 105 ? -22.328 24.094 2.23 1 58.28 105 LYS A O 1
ATOM 833 N N . LYS A 1 106 ? -20.469 24.609 1.3 1 74.12 106 LYS A N 1
ATOM 834 C CA . LYS A 1 106 ? -19.531 23.734 1.986 1 74.12 106 LYS A CA 1
ATOM 835 C C . LYS A 1 106 ? -19.531 23.984 3.49 1 74.12 106 LYS A C 1
ATOM 837 O O . LYS A 1 106 ? -19.453 25.141 3.928 1 74.12 106 LYS A O 1
ATOM 842 N N . ASN A 1 107 ? -19.984 23.078 4.371 1 88.5 107 ASN A N 1
ATOM 843 C CA . ASN A 1 107 ? -19.875 23.141 5.824 1 88.5 107 ASN A CA 1
ATOM 844 C C . ASN A 1 107 ? -18.438 23.359 6.273 1 88.5 107 ASN A C 1
ATOM 846 O O . ASN A 1 107 ? -17.531 22.688 5.809 1 88.5 107 ASN A O 1
ATOM 850 N N . GLU A 1 108 ? -18.297 24.5 7.098 1 94.44 108 GLU A N 1
ATOM 851 C CA . GLU A 1 108 ? -16.938 24.875 7.469 1 94.44 108 GLU A CA 1
ATOM 852 C C . GLU A 1 108 ? -16.859 25.312 8.93 1 94.44 108 GLU A C 1
ATOM 854 O O . GLU A 1 108 ? -17.75 26 9.422 1 94.44 108 GLU A O 1
ATOM 859 N N . LEU A 1 109 ? -15.867 24.859 9.57 1 96.94 109 LEU A N 1
ATOM 860 C CA . LEU A 1 109 ? -15.469 25.375 10.875 1 96.94 109 LEU A CA 1
ATOM 861 C C . LEU A 1 109 ? -14.195 26.219 10.758 1 96.94 109 LEU A C 1
ATOM 863 O O . LEU A 1 109 ? -13.156 25.719 10.328 1 96.94 109 LEU A O 1
ATOM 867 N N . ILE A 1 110 ? -14.352 27.469 11.078 1 97.69 110 ILE A N 1
ATOM 868 C CA . ILE A 1 110 ? -13.195 28.344 11.133 1 97.69 110 ILE A CA 1
ATOM 869 C C . ILE A 1 110 ? -12.781 28.578 12.586 1 97.69 110 ILE A C 1
ATOM 871 O O . ILE A 1 110 ? -13.602 28.969 13.414 1 97.69 110 ILE A O 1
ATOM 875 N N . VAL A 1 111 ? -11.516 28.297 12.867 1 98.25 111 VAL A N 1
ATOM 876 C CA . VAL A 1 111 ? -10.969 28.562 14.195 1 98.25 111 VAL A CA 1
ATOM 877 C C . VAL A 1 111 ? -9.828 29.562 14.094 1 98.25 111 VAL A C 1
ATOM 879 O O . VAL A 1 111 ? -8.812 29.297 13.453 1 98.25 111 VAL A O 1
ATOM 882 N N . LYS A 1 112 ? -10.055 30.656 14.727 1 97.88 112 LYS A N 1
ATOM 883 C CA . LYS A 1 112 ? -9.047 31.703 14.789 1 97.88 112 LYS A CA 1
ATOM 884 C C . LYS A 1 112 ? -8.242 31.609 16.094 1 97.88 112 LYS A C 1
ATOM 886 O O . LYS A 1 112 ? -8.82 31.656 17.188 1 97.88 112 LYS A O 1
ATOM 891 N N . ILE A 1 113 ? -6.945 31.516 15.898 1 98.19 113 ILE A N 1
ATOM 892 C CA . ILE A 1 113 ? -6.047 31.328 17.031 1 98.19 113 ILE A CA 1
ATOM 893 C C . ILE A 1 113 ? -5.121 32.531 17.172 1 98.19 113 ILE A C 1
ATOM 895 O O . ILE A 1 113 ? -4.531 32.969 16.188 1 98.19 113 ILE A O 1
ATOM 899 N N . PRO A 1 114 ? -4.93 33.031 18.406 1 97.06 114 PRO A N 1
ATOM 900 C CA . PRO A 1 114 ? -3.977 34.125 18.594 1 97.06 114 PRO A CA 1
ATOM 901 C C . PRO A 1 114 ? -2.561 33.75 18.156 1 97.06 114 PRO A C 1
ATOM 903 O O . PRO A 1 114 ? -2.09 32.656 18.453 1 97.06 114 PRO A O 1
ATOM 906 N N . SER A 1 115 ? -1.89 34.688 17.594 1 94.88 115 SER A N 1
ATOM 907 C CA . SER A 1 115 ? -0.537 34.438 17.094 1 94.88 115 SER A CA 1
ATOM 908 C C . SER A 1 115 ? 0.415 34.094 18.234 1 94.88 115 SER A C 1
ATOM 910 O O . SER A 1 115 ? 1.419 33.406 18.016 1 94.88 115 SER A O 1
ATOM 912 N N . GLU A 1 116 ? 0.058 34.5 19.453 1 94.75 116 GLU A N 1
ATOM 913 C CA . GLU A 1 116 ? 0.941 34.281 20.594 1 94.75 116 GLU A CA 1
ATOM 914 C C . GLU A 1 116 ? 0.691 32.938 21.25 1 94.75 116 GLU A C 1
ATOM 916 O O . GLU A 1 116 ? 1.442 32.531 22.125 1 94.75 116 GLU A O 1
ATOM 921 N N . TYR A 1 117 ? -0.356 32.312 20.828 1 97.12 117 TYR A N 1
ATOM 922 C CA . TYR A 1 117 ? -0.629 30.969 21.344 1 97.12 117 TYR A CA 1
ATOM 923 C C . TYR A 1 117 ? 0.483 29.984 20.969 1 97.12 117 TYR A C 1
ATOM 925 O O . TYR A 1 117 ? 0.88 29.906 19.812 1 97.12 117 TYR A O 1
ATOM 933 N N . LYS A 1 118 ? 0.994 29.203 21.984 1 97.56 118 LYS A N 1
ATOM 934 C CA . LYS A 1 118 ? 2.197 28.422 21.719 1 97.56 118 LYS A CA 1
ATOM 935 C C . LYS A 1 118 ? 2.008 26.969 22.109 1 97.56 118 LYS A C 1
ATOM 937 O O . LYS A 1 118 ? 2.967 26.188 22.125 1 97.56 118 LYS A O 1
ATOM 942 N N . ASP A 1 119 ? 0.803 26.578 22.391 1 97.94 119 ASP A N 1
ATOM 943 C CA . ASP A 1 119 ? 0.604 25.266 23 1 97.94 119 ASP A CA 1
ATOM 944 C C . ASP A 1 119 ? 0.142 24.25 21.953 1 97.94 119 ASP A C 1
ATOM 946 O O . ASP A 1 119 ? 0.679 24.203 20.844 1 97.94 119 ASP A O 1
ATOM 950 N N . ASP A 1 120 ? -0.723 23.359 22.344 1 98.81 120 ASP A N 1
ATOM 951 C CA . ASP A 1 120 ? -0.99 22.188 21.516 1 98.81 120 ASP A CA 1
ATOM 952 C C . ASP A 1 120 ? -2.246 22.391 20.672 1 98.81 120 ASP A C 1
ATOM 954 O O . ASP A 1 120 ? -3.209 23 21.125 1 98.81 120 ASP A O 1
ATOM 958 N N . LEU A 1 121 ? -2.199 21.844 19.453 1 98.81 121 LEU A N 1
ATOM 959 C CA . LEU A 1 121 ? -3.338 21.812 18.547 1 98.81 121 LEU A CA 1
ATOM 960 C C . LEU A 1 121 ? -3.525 20.422 17.953 1 98.81 121 LEU A C 1
ATOM 962 O O . LEU A 1 121 ? -2.592 19.844 17.375 1 98.81 121 LEU A O 1
ATOM 966 N N . SER A 1 122 ? -4.68 19.812 18.094 1 98.88 122 SER A N 1
ATOM 967 C CA . SER A 1 122 ? -5.023 18.516 17.531 1 98.88 122 SER A CA 1
ATOM 968 C C . SER A 1 122 ? -6.312 18.594 16.719 1 98.88 122 SER A C 1
ATOM 970 O O . SER A 1 122 ? -7.328 19.094 17.203 1 98.88 122 SER A O 1
ATOM 972 N N . ILE A 1 123 ? -6.27 18.125 15.5 1 98.75 123 ILE A N 1
ATOM 973 C CA . ILE A 1 123 ? -7.445 18.109 14.641 1 98.75 123 ILE A CA 1
ATOM 974 C C . ILE A 1 123 ? -7.664 16.703 14.094 1 98.75 123 ILE A C 1
ATOM 976 O O . ILE A 1 123 ? -6.766 16.125 13.484 1 98.75 123 ILE A O 1
ATOM 980 N N . SER A 1 124 ? -8.773 16.141 14.281 1 98 124 SER A N 1
ATOM 981 C CA . SER A 1 124 ? -9.203 14.875 13.695 1 98 124 SER A CA 1
ATOM 982 C C . SER A 1 124 ? -10.422 15.07 12.805 1 98 124 SER A C 1
ATOM 984 O O . SER A 1 124 ? -11.461 15.555 13.258 1 98 124 SER A O 1
ATOM 986 N N . SER A 1 125 ? -10.203 14.711 11.602 1 95.5 125 SER A N 1
ATOM 987 C CA . SER A 1 125 ? -11.289 14.859 10.633 1 95.5 125 SER A CA 1
ATOM 988 C C . SER A 1 125 ? -11.68 13.516 10.031 1 95.5 125 SER A C 1
ATOM 990 O O . SER A 1 125 ? -10.812 12.695 9.711 1 95.5 125 SER A O 1
ATOM 992 N N . GLY A 1 126 ? -12.945 13.242 9.867 1 91.06 126 GLY A N 1
ATOM 993 C CA . GLY A 1 126 ? -13.383 12.039 9.172 1 91.06 126 GLY A CA 1
ATOM 994 C C . GLY A 1 126 ? -13.195 12.117 7.668 1 91.06 126 GLY A C 1
ATOM 995 O O . GLY A 1 126 ? -12.266 11.523 7.121 1 91.06 126 GLY A O 1
ATOM 996 N N . SER A 1 127 ? -14.047 12.93 7.074 1 87.62 127 SER A N 1
ATOM 997 C CA . SER A 1 127 ? -14.008 13 5.617 1 87.62 127 SER A CA 1
ATOM 998 C C . SER A 1 127 ? -13.797 14.438 5.145 1 87.62 127 SER A C 1
ATOM 1000 O O . SER A 1 127 ? -13.609 14.68 3.949 1 87.62 127 SER A O 1
ATOM 1002 N N . GLY A 1 128 ? -13.82 15.391 6.074 1 89 128 GLY A N 1
ATOM 1003 C CA . GLY A 1 128 ? -13.617 16.781 5.68 1 89 128 GLY A CA 1
ATOM 1004 C C . GLY A 1 128 ? -12.148 17.141 5.539 1 89 128 GLY A C 1
ATOM 1005 O O . GLY A 1 128 ? -11.281 16.453 6.07 1 89 128 GLY A O 1
ATOM 1006 N N . ASN A 1 129 ? -11.875 18.266 4.848 1 95.44 129 ASN A N 1
ATOM 1007 C CA . ASN A 1 129 ? -10.516 18.766 4.676 1 95.44 129 ASN A CA 1
ATOM 1008 C C . ASN A 1 129 ? -10.055 19.547 5.902 1 95.44 129 ASN A C 1
ATOM 1010 O O . ASN A 1 129 ? -10.875 20.109 6.629 1 95.44 129 ASN A O 1
ATOM 1014 N N . VAL A 1 130 ? -8.82 19.5 6.156 1 97.94 130 VAL A N 1
ATOM 1015 C CA . VAL A 1 130 ? -8.188 20.328 7.184 1 97.94 130 VAL A CA 1
ATOM 1016 C C . VAL A 1 130 ? -7.172 21.266 6.535 1 97.94 130 VAL A C 1
ATOM 1018 O O . VAL A 1 130 ? -6.309 20.828 5.773 1 97.94 130 VAL A O 1
ATOM 1021 N N . LYS A 1 131 ? -7.352 22.484 6.789 1 98.25 131 LYS A N 1
ATOM 1022 C CA . LYS A 1 131 ? -6.414 23.5 6.328 1 98.25 131 LYS A CA 1
ATOM 1023 C C . LYS A 1 131 ? -5.883 24.328 7.5 1 98.25 131 LYS A C 1
ATOM 1025 O O . LYS A 1 131 ? -6.652 24.969 8.211 1 98.25 131 LYS A O 1
ATOM 1030 N N . LEU A 1 132 ? -4.586 24.266 7.73 1 98.31 132 LEU A N 1
ATOM 1031 C CA . LEU A 1 132 ? -3.918 25.062 8.766 1 98.31 132 LEU A CA 1
ATOM 1032 C C . LEU A 1 132 ? -3.033 26.141 8.141 1 98.31 132 LEU A C 1
ATOM 1034 O O . LEU A 1 132 ? -1.977 25.828 7.586 1 98.31 132 LEU A O 1
ATOM 1038 N N . SER A 1 133 ? -3.525 27.312 8.188 1 95.56 133 SER A N 1
ATOM 1039 C CA . SER A 1 133 ? -2.727 28.469 7.805 1 95.56 133 SER A CA 1
ATOM 1040 C C . SER A 1 133 ? -2.049 29.094 9.016 1 95.56 133 SER A C 1
ATOM 1042 O O . SER A 1 133 ? -2.65 29.922 9.711 1 95.56 133 SER A O 1
ATOM 1044 N N . GLY A 1 134 ? -0.812 28.781 9.195 1 88.75 134 GLY A N 1
ATOM 1045 C CA . GLY A 1 134 ? -0.146 29.094 10.445 1 88.75 134 GLY A CA 1
ATOM 1046 C C . GLY A 1 134 ? 0.179 30.562 10.594 1 88.75 134 GLY A C 1
ATOM 1047 O O . GLY A 1 134 ? 0.198 31.094 11.711 1 88.75 134 GLY A O 1
ATOM 1048 N N . GLY A 1 135 ? 0.378 31.266 9.438 1 82.5 135 GLY A N 1
ATOM 1049 C CA . GLY A 1 135 ? 0.569 32.719 9.398 1 82.5 135 GLY A CA 1
ATOM 1050 C C . GLY A 1 135 ? 1.37 33.25 10.57 1 82.5 135 GLY A C 1
ATOM 1051 O O . GLY A 1 135 ? 1.132 34.344 11.039 1 82.5 135 GLY A O 1
ATOM 1052 N N . GLY A 1 136 ? 2.266 32.469 11.289 1 79.38 136 GLY A N 1
ATOM 1053 C CA . GLY A 1 136 ? 3.031 32.969 12.422 1 79.38 136 GLY A CA 1
ATOM 1054 C C . GLY A 1 136 ? 2.887 32.125 13.664 1 79.38 136 GLY A C 1
ATOM 1055 O O . GLY A 1 136 ? 3.436 32.438 14.719 1 79.38 136 GLY A O 1
ATOM 1056 N N . LEU A 1 137 ? 2.092 31.094 13.609 1 95.44 137 LEU A N 1
ATOM 1057 C CA . LEU A 1 137 ? 1.927 30.25 14.781 1 95.44 137 LEU A CA 1
ATOM 1058 C C . LEU A 1 137 ? 3.213 29.484 15.086 1 95.44 137 LEU A C 1
ATOM 1060 O O . LEU A 1 137 ? 3.891 29.016 14.164 1 95.44 137 LEU A O 1
ATOM 1064 N N . HIS A 1 138 ? 3.619 29.516 16.328 1 97.56 138 HIS A N 1
ATOM 1065 C CA . HIS A 1 138 ? 4.699 28.703 16.891 1 97.56 138 HIS A CA 1
ATOM 1066 C C . HIS A 1 138 ? 4.188 27.766 17.984 1 97.56 138 HIS A C 1
ATOM 1068 O O . HIS A 1 138 ? 4.133 28.156 19.156 1 97.56 138 HIS A O 1
ATOM 1074 N N . LEU A 1 139 ? 3.852 26.594 17.594 1 98.69 139 LEU A N 1
ATOM 1075 C CA . LEU A 1 139 ? 3.146 25.688 18.484 1 98.69 139 LEU A CA 1
ATOM 1076 C C . LEU A 1 139 ? 4.086 24.625 19.031 1 98.69 139 LEU A C 1
ATOM 1078 O O . LEU A 1 139 ? 5.168 24.406 18.484 1 98.69 139 LEU A O 1
ATOM 1082 N N . ARG A 1 140 ? 3.676 24.109 20.109 1 98.69 140 ARG A N 1
ATOM 1083 C CA . ARG A 1 140 ? 4.449 23.016 20.703 1 98.69 140 ARG A CA 1
ATOM 1084 C C . ARG A 1 140 ? 4.172 21.703 19.984 1 98.69 140 ARG A C 1
ATOM 1086 O O . ARG A 1 140 ? 4.992 21.234 19.203 1 98.69 140 ARG A O 1
ATOM 1093 N N . ASN A 1 141 ? 2.979 21.125 20.109 1 98.81 141 ASN A N 1
ATOM 1094 C CA . ASN A 1 141 ? 2.564 19.906 19.422 1 98.81 141 ASN A CA 1
ATOM 1095 C C . ASN A 1 141 ? 1.395 20.156 18.484 1 98.81 141 ASN A C 1
ATOM 1097 O O . ASN A 1 141 ? 0.389 20.75 18.875 1 98.81 141 ASN A O 1
ATOM 1101 N N . VAL A 1 142 ? 1.571 19.703 17.25 1 98.88 142 VAL A N 1
ATOM 1102 C CA . VAL A 1 142 ? 0.481 19.766 16.281 1 98.88 142 VAL A CA 1
ATOM 1103 C C . VAL A 1 142 ? 0.193 18.359 15.742 1 98.88 142 VAL A C 1
ATOM 1105 O O . VAL A 1 142 ? 1.104 17.672 15.297 1 98.88 142 VAL A O 1
ATOM 1108 N N . ALA A 1 143 ? -1.043 17.906 15.82 1 98.94 143 ALA A N 1
ATOM 1109 C CA . ALA A 1 143 ? -1.475 16.625 15.266 1 98.94 143 ALA A CA 1
ATOM 1110 C C . ALA A 1 143 ? -2.641 16.812 14.297 1 98.94 143 ALA A C 1
ATOM 1112 O O . ALA A 1 143 ? -3.693 17.328 14.68 1 98.94 143 ALA A O 1
ATOM 1113 N N . LEU A 1 144 ? -2.445 16.406 13.086 1 98.81 144 LEU A N 1
ATOM 1114 C CA . LEU A 1 144 ? -3.486 16.438 12.062 1 98.81 144 LEU A CA 1
ATOM 1115 C C . LEU A 1 144 ? -3.818 15.023 11.594 1 98.81 144 LEU A C 1
ATOM 1117 O O . LEU A 1 144 ? -2.936 14.289 11.141 1 98.81 144 LEU A O 1
ATOM 1121 N N . LYS A 1 145 ? -5.012 14.648 11.648 1 98 145 LYS A N 1
ATOM 1122 C CA . LYS A 1 145 ? -5.453 13.32 11.219 1 98 145 LYS A CA 1
ATOM 1123 C C . LYS A 1 145 ? -6.691 13.414 10.336 1 98 145 LYS A C 1
ATOM 1125 O O . LYS A 1 145 ? -7.594 14.211 10.602 1 98 145 LYS A O 1
ATOM 1130 N N . SER A 1 146 ? -6.711 12.641 9.32 1 96.44 146 SER A N 1
ATOM 1131 C CA . SER A 1 146 ? -7.895 12.594 8.469 1 96.44 146 SER A CA 1
ATOM 1132 C C . SER A 1 146 ? -8.117 11.195 7.906 1 96.44 146 SER A C 1
ATOM 1134 O O . SER A 1 146 ? -7.164 10.516 7.52 1 96.44 146 SER A O 1
ATOM 1136 N N . GLY A 1 147 ? -9.328 10.758 7.77 1 92.81 147 GLY A N 1
ATOM 1137 C CA . GLY A 1 147 ? -9.664 9.508 7.113 1 92.81 147 GLY A CA 1
ATOM 1138 C C . GLY A 1 147 ? -9.625 9.602 5.598 1 92.81 147 GLY A C 1
ATOM 1139 O O . GLY A 1 147 ? -8.922 8.828 4.941 1 92.81 147 GLY A O 1
ATOM 1140 N N . SER A 1 148 ? -10.367 10.602 5.129 1 90.44 148 SER A N 1
ATOM 1141 C CA . SER A 1 148 ? -10.492 10.641 3.674 1 90.44 148 SER A CA 1
ATOM 1142 C C . SER A 1 148 ? -10.203 12.031 3.129 1 90.44 148 SER A C 1
ATOM 1144 O O . SER A 1 148 ? -10 12.203 1.926 1 90.44 148 SER A O 1
ATOM 1146 N N . GLY A 1 149 ? -10.211 13.078 3.961 1 92.31 149 GLY A N 1
ATOM 1147 C CA . GLY A 1 149 ? -10 14.438 3.488 1 92.31 149 GLY A CA 1
ATOM 1148 C C . GLY A 1 149 ? -8.531 14.805 3.371 1 92.31 149 GLY A C 1
ATOM 1149 O O . GLY A 1 149 ? -7.668 14.094 3.889 1 92.31 149 GLY A O 1
ATOM 1150 N N . SER A 1 150 ? -8.266 15.922 2.752 1 96.56 150 SER A N 1
ATOM 1151 C CA . SER A 1 150 ? -6.902 16.406 2.576 1 96.56 150 SER A CA 1
ATOM 1152 C C . SER A 1 150 ? -6.41 17.141 3.826 1 96.56 150 SER A C 1
ATOM 1154 O O . SER A 1 150 ? -7.199 17.734 4.551 1 96.56 150 SER A O 1
ATOM 1156 N N . LEU A 1 151 ? -5.156 16.984 4.102 1 98.44 151 LEU A N 1
ATOM 1157 C CA . LEU A 1 151 ? -4.48 17.672 5.191 1 98.44 151 LEU A CA 1
ATOM 1158 C C . LEU A 1 151 ? -3.443 18.656 4.652 1 98.44 151 LEU A C 1
ATOM 1160 O O . LEU A 1 151 ? -2.479 18.25 4 1 98.44 151 LEU A O 1
ATOM 1164 N N . LYS A 1 152 ? -3.674 19.906 4.887 1 98.62 152 LYS A N 1
ATOM 1165 C CA . LYS A 1 152 ? -2.756 20.922 4.41 1 98.62 152 LYS A CA 1
ATOM 1166 C C . LYS A 1 152 ? -2.285 21.812 5.559 1 98.62 152 LYS A C 1
ATOM 1168 O O . LYS A 1 152 ? -3.086 22.234 6.398 1 98.62 152 LYS A O 1
ATOM 1173 N N . ALA A 1 153 ? -1.026 22.125 5.656 1 98.5 153 ALA A N 1
ATOM 1174 C CA . ALA A 1 153 ? -0.461 23.109 6.574 1 98.5 153 ALA A CA 1
ATOM 1175 C C . ALA A 1 153 ? 0.539 24.016 5.859 1 98.5 153 ALA A C 1
ATOM 1177 O O . ALA A 1 153 ? 1.408 23.547 5.129 1 98.5 153 ALA A O 1
ATOM 1178 N N . ASP A 1 154 ? 0.334 25.266 6.07 1 97.81 154 ASP A N 1
ATOM 1179 C CA . ASP A 1 154 ? 1.213 26.266 5.469 1 97.81 154 ASP A CA 1
ATOM 1180 C C . ASP A 1 154 ? 1.712 27.25 6.516 1 97.81 154 ASP A C 1
ATOM 1182 O O . ASP A 1 154 ? 0.956 27.672 7.395 1 97.81 154 ASP A O 1
ATOM 1186 N N . ASP A 1 155 ? 3.004 27.594 6.461 1 97.62 155 ASP A N 1
ATOM 1187 C CA . ASP A 1 155 ? 3.611 28.641 7.289 1 97.62 155 ASP A CA 1
ATOM 1188 C C . ASP A 1 155 ? 3.424 28.328 8.773 1 97.62 155 ASP A C 1
ATOM 1190 O O . ASP A 1 155 ? 2.947 29.188 9.531 1 97.62 155 ASP A O 1
ATOM 1194 N N . LEU A 1 156 ? 3.92 27.203 9.141 1 98.19 156 LEU A N 1
ATOM 1195 C CA . LEU A 1 156 ? 3.744 26.719 10.5 1 98.19 156 LEU A CA 1
ATOM 1196 C C . LEU A 1 156 ? 5.094 26.422 11.148 1 98.19 156 LEU A C 1
ATOM 1198 O O . LEU A 1 156 ? 5.984 25.859 10.516 1 98.19 156 LEU A O 1
ATOM 1202 N N . GLN A 1 157 ? 5.273 26.891 12.359 1 98.31 157 GLN A N 1
ATOM 1203 C CA . GLN A 1 157 ? 6.355 26.406 13.211 1 98.31 157 GLN A CA 1
ATOM 1204 C C . GLN A 1 157 ? 5.809 25.547 14.352 1 98.31 157 GLN A C 1
ATOM 1206 O O . GLN A 1 157 ? 4.848 25.938 15.023 1 98.31 157 GLN A O 1
ATOM 1211 N N . ALA A 1 158 ? 6.336 24.391 14.469 1 98.62 158 ALA A N 1
ATOM 1212 C CA . ALA A 1 158 ? 5.945 23.484 15.531 1 98.62 158 ALA A CA 1
ATOM 1213 C C . ALA A 1 158 ? 7.145 22.703 16.062 1 98.62 158 ALA A C 1
ATOM 1215 O O . ALA A 1 158 ? 8.055 22.375 15.297 1 98.62 158 ALA A O 1
ATOM 1216 N N . GLU A 1 159 ? 7.191 22.453 17.344 1 98.81 159 GLU A N 1
ATOM 1217 C CA . GLU A 1 159 ? 8.234 21.562 17.844 1 98.81 159 GLU A CA 1
ATOM 1218 C C . GLU A 1 159 ? 8.039 20.141 17.328 1 98.81 159 GLU A C 1
ATOM 1220 O O . GLU A 1 159 ? 8.914 19.609 16.641 1 98.81 159 GLU A O 1
ATOM 1225 N N . ASP A 1 160 ? 6.875 19.594 17.594 1 98.88 160 ASP A N 1
ATOM 1226 C CA . ASP A 1 160 ? 6.527 18.25 17.094 1 98.88 160 ASP A CA 1
ATOM 1227 C C . ASP A 1 160 ? 5.289 18.312 16.203 1 98.88 160 ASP A C 1
ATOM 1229 O O . ASP A 1 160 ? 4.258 18.859 16.594 1 98.88 160 ASP A O 1
ATOM 1233 N N . LEU A 1 161 ? 5.402 17.75 15.023 1 98.88 161 LEU A N 1
ATOM 1234 C CA . LEU A 1 161 ? 4.297 17.688 14.07 1 98.88 161 LEU A CA 1
ATOM 1235 C C . LEU A 1 161 ? 3.971 16.25 13.703 1 98.88 161 LEU A C 1
ATOM 1237 O O . LEU A 1 161 ? 4.863 15.477 13.344 1 98.88 161 LEU A O 1
ATOM 1241 N N . SER A 1 162 ? 2.736 15.82 13.836 1 98.94 162 SER A N 1
ATOM 1242 C CA . SER A 1 162 ? 2.234 14.523 13.383 1 98.94 162 SER A CA 1
ATOM 1243 C C . SER A 1 162 ? 1.113 14.695 12.359 1 98.94 162 SER A C 1
ATOM 1245 O O . SER A 1 162 ? 0.099 15.336 12.648 1 98.94 162 SER A O 1
ATOM 1247 N N . VAL A 1 163 ? 1.294 14.211 11.234 1 98.88 163 VAL A N 1
ATOM 1248 C CA . VAL A 1 163 ? 0.277 14.234 10.188 1 98.88 163 VAL A CA 1
ATOM 1249 C C . VAL A 1 163 ? -0.049 12.812 9.75 1 98.88 163 VAL A C 1
ATOM 1251 O O . VAL A 1 163 ? 0.83 12.078 9.289 1 98.88 163 VAL A O 1
ATOM 1254 N N . LYS A 1 164 ? -1.281 12.383 9.852 1 97.94 164 LYS A N 1
ATOM 1255 C CA . LYS A 1 164 ? -1.695 11.023 9.508 1 97.94 164 LYS A CA 1
ATOM 1256 C C . LYS A 1 164 ? -2.939 11.031 8.625 1 97.94 164 LYS A C 1
ATOM 1258 O O . LYS A 1 164 ? -4.012 11.453 9.062 1 97.94 164 LYS A O 1
ATOM 1263 N N . GLY A 1 165 ? -2.779 10.609 7.418 1 96.75 165 GLY A N 1
ATOM 1264 C CA . GLY A 1 165 ? -3.889 10.477 6.488 1 96.75 165 GLY A CA 1
ATOM 1265 C C . GLY A 1 165 ? -4.102 9.047 6.016 1 96.75 165 GLY A C 1
ATOM 1266 O O . GLY A 1 165 ? -3.137 8.32 5.773 1 96.75 165 GLY A O 1
ATOM 1267 N N . THR A 1 166 ? -5.301 8.672 5.809 1 94.44 166 THR A N 1
ATOM 1268 C CA . THR A 1 166 ? -5.578 7.355 5.246 1 94.44 166 THR A CA 1
ATOM 1269 C C . THR A 1 166 ? -5.688 7.426 3.727 1 94.44 166 THR A C 1
ATOM 1271 O O . THR A 1 166 ? -4.805 6.938 3.014 1 94.44 166 THR A O 1
ATOM 1274 N N . SER A 1 167 ? -6.664 8.133 3.188 1 92.25 167 SER A N 1
ATOM 1275 C CA . SER A 1 167 ? -6.848 8.141 1.739 1 92.25 167 SER A CA 1
ATOM 1276 C C . SER A 1 167 ? -6.719 9.555 1.173 1 92.25 167 SER A C 1
ATOM 1278 O O . SER A 1 167 ? -6.738 9.742 -0.045 1 92.25 167 SER A O 1
ATOM 1280 N N . GLY A 1 168 ? -6.586 10.555 1.958 1 91.19 168 GLY A N 1
ATOM 1281 C CA . GLY A 1 168 ? -6.488 11.922 1.471 1 91.19 168 GLY A CA 1
ATOM 1282 C C . GLY A 1 168 ? -5.059 12.352 1.196 1 91.19 168 GLY A C 1
ATOM 1283 O O . GLY A 1 168 ? -4.113 11.68 1.603 1 91.19 168 GLY A O 1
ATOM 1284 N N . SER A 1 169 ? -4.902 13.492 0.557 1 96.25 169 SER A N 1
ATOM 1285 C CA . SER A 1 169 ? -3.588 14.047 0.253 1 96.25 169 SER A CA 1
ATOM 1286 C C . SER A 1 169 ? -3.023 14.812 1.442 1 96.25 169 SER A C 1
ATOM 1288 O O . SER A 1 169 ? -3.777 15.328 2.271 1 96.25 169 SER A O 1
ATOM 1290 N N . VAL A 1 170 ? -1.717 14.828 1.545 1 98.5 170 VAL A N 1
ATOM 1291 C CA . VAL A 1 170 ? -0.996 15.602 2.553 1 98.5 170 VAL A CA 1
ATOM 1292 C C . VAL A 1 170 ? -0.113 16.641 1.869 1 98.5 170 VAL A C 1
ATOM 1294 O O . VAL A 1 170 ? 0.656 16.312 0.962 1 98.5 170 VAL A O 1
ATOM 1297 N N . ARG A 1 171 ? -0.277 17.859 2.277 1 98.88 171 ARG A N 1
ATOM 1298 C CA . ARG A 1 171 ? 0.54 18.938 1.725 1 98.88 171 ARG A CA 1
ATOM 1299 C C . ARG A 1 171 ? 1.09 19.828 2.832 1 98.88 171 ARG A C 1
ATOM 1301 O O . ARG A 1 171 ? 0.326 20.484 3.543 1 98.88 171 ARG A O 1
ATOM 1308 N N . LEU A 1 172 ? 2.383 19.906 2.986 1 98.81 172 LEU A N 1
ATOM 1309 C CA . LEU A 1 172 ? 3.059 20.797 3.924 1 98.81 172 LEU A CA 1
ATOM 1310 C C . LEU A 1 172 ? 3.953 21.781 3.184 1 98.81 172 LEU A C 1
ATOM 1312 O O . LEU A 1 172 ? 4.805 21.375 2.387 1 98.81 172 LEU A O 1
ATOM 1316 N N . GLU A 1 173 ? 3.713 23.016 3.443 1 98.62 173 GLU A N 1
ATOM 1317 C CA . GLU A 1 173 ? 4.48 24.062 2.781 1 98.62 173 GLU A CA 1
ATOM 1318 C C . GLU A 1 173 ? 5.016 25.078 3.789 1 98.62 173 GLU A C 1
ATOM 1320 O O . GLU A 1 173 ? 4.246 25.672 4.547 1 98.62 173 GLU A O 1
ATOM 1325 N N . ASN A 1 174 ? 6.277 25.281 3.805 1 98.31 174 ASN A N 1
ATOM 1326 C CA . ASN A 1 174 ? 6.926 26.219 4.715 1 98.31 174 ASN A CA 1
ATOM 1327 C C . ASN A 1 174 ? 6.621 25.891 6.172 1 98.31 174 ASN A C 1
ATOM 1329 O O . ASN A 1 174 ? 6.141 26.75 6.922 1 98.31 174 ASN A O 1
ATOM 1333 N N . VAL A 1 175 ? 7.031 24.688 6.52 1 98.69 175 VAL A N 1
ATOM 1334 C CA . VAL A 1 175 ? 6.793 24.188 7.871 1 98.69 175 VAL A CA 1
ATOM 1335 C C . VAL A 1 175 ? 8.125 23.922 8.562 1 98.69 175 VAL A C 1
ATOM 1337 O O . VAL A 1 175 ? 8.984 23.203 8.031 1 98.69 175 VAL A O 1
ATOM 1340 N N . GLN A 1 176 ? 8.352 24.562 9.711 1 98.5 176 GLN A N 1
ATOM 1341 C CA . GLN A 1 176 ? 9.562 24.344 10.5 1 98.5 176 GLN A CA 1
ATOM 1342 C C . GLN A 1 176 ? 9.266 23.531 11.758 1 98.5 176 GLN A C 1
ATOM 1344 O O . GLN A 1 176 ? 8.367 23.891 12.531 1 98.5 176 GLN A O 1
ATOM 1349 N N . THR A 1 177 ? 9.984 22.438 11.922 1 98.75 177 THR A N 1
ATOM 1350 C CA . THR A 1 177 ? 9.758 21.562 13.078 1 98.75 177 THR A CA 1
ATOM 1351 C C . THR A 1 177 ? 11.086 21.156 13.711 1 98.75 177 THR A C 1
ATOM 1353 O O . THR A 1 177 ? 12.148 21.312 13.094 1 98.75 177 THR A O 1
ATOM 1356 N N . ALA A 1 178 ? 10.961 20.766 14.977 1 98.81 178 ALA A N 1
ATOM 1357 C CA . ALA A 1 178 ? 12.062 19.953 15.5 1 98.81 178 ALA A CA 1
ATOM 1358 C C . ALA A 1 178 ? 12 18.531 14.945 1 98.81 178 ALA A C 1
ATOM 1360 O O . ALA A 1 178 ? 13.008 18 14.477 1 98.81 178 ALA A O 1
ATOM 1361 N N . ALA A 1 179 ? 10.805 18 15.023 1 98.94 179 ALA A N 1
ATOM 1362 C CA . ALA A 1 179 ? 10.555 16.672 14.445 1 98.94 179 ALA A CA 1
ATOM 1363 C C . ALA A 1 179 ? 9.164 16.594 13.82 1 98.94 179 ALA A C 1
ATOM 1365 O O . ALA A 1 179 ? 8.219 17.188 14.336 1 98.94 179 ALA A O 1
ATOM 1366 N N . ALA A 1 180 ? 9.062 15.883 12.773 1 98.94 180 ALA A N 1
ATOM 1367 C CA . ALA A 1 180 ? 7.773 15.648 12.133 1 98.94 180 ALA A CA 1
ATOM 1368 C C . ALA A 1 180 ? 7.621 14.18 11.727 1 98.94 180 ALA A C 1
ATOM 1370 O O . ALA A 1 180 ? 8.562 13.57 11.211 1 98.94 180 ALA A O 1
ATOM 1371 N N . ASP A 1 181 ? 6.527 13.602 11.992 1 98.94 181 ASP A N 1
ATOM 1372 C CA . ASP A 1 181 ? 6.109 12.273 11.555 1 98.94 181 ASP A CA 1
ATOM 1373 C C . ASP A 1 181 ? 4.914 12.352 10.609 1 98.94 181 ASP A C 1
ATOM 1375 O O . ASP A 1 181 ? 3.82 12.742 11.016 1 98.94 181 ASP A O 1
ATOM 1379 N N . ILE A 1 182 ? 5.109 12.039 9.398 1 98.88 182 ILE A N 1
ATOM 1380 C CA . ILE A 1 182 ? 4.098 12.133 8.352 1 98.88 182 ILE A CA 1
ATOM 1381 C C . ILE A 1 182 ? 3.754 10.742 7.84 1 98.88 182 ILE A C 1
ATOM 1383 O O . ILE A 1 182 ? 4.609 10.047 7.289 1 98.88 182 ILE A O 1
ATOM 1387 N N . ARG A 1 183 ? 2.533 10.305 7.953 1 98.19 183 ARG A N 1
ATOM 1388 C CA . ARG A 1 183 ? 2.092 8.969 7.555 1 98.19 183 ARG A CA 1
ATOM 1389 C C . ARG A 1 183 ? 0.878 9.047 6.637 1 98.19 183 ARG A C 1
ATOM 1391 O O . ARG A 1 183 ? -0.06 9.805 6.898 1 98.19 183 ARG A O 1
ATOM 1398 N N . SER A 1 184 ? 0.914 8.344 5.59 1 97.44 184 SER A N 1
ATOM 1399 C CA . SER A 1 184 ? -0.204 8.242 4.656 1 97.44 184 SER A CA 1
ATOM 1400 C C . SER A 1 184 ? -0.385 6.816 4.16 1 97.44 184 SER A C 1
ATOM 1402 O O . SER A 1 184 ? 0.589 6.148 3.799 1 97.44 184 SER A O 1
ATOM 1404 N N . THR A 1 185 ? -1.605 6.305 4.145 1 95.19 185 THR A N 1
ATOM 1405 C CA . THR A 1 185 ? -1.849 4.973 3.598 1 95.19 185 THR A CA 1
ATOM 1406 C C . THR A 1 185 ? -1.959 5.027 2.076 1 95.19 185 THR A C 1
ATOM 1408 O O . THR A 1 185 ? -1.215 4.344 1.369 1 95.19 185 THR A O 1
ATOM 1411 N N . SER A 1 186 ? -3.045 5.801 1.708 1 92.12 186 SER A N 1
ATOM 1412 C CA . SER A 1 186 ? -3.26 5.957 0.274 1 92.12 186 SER A CA 1
ATOM 1413 C C . SER A 1 186 ? -3.434 7.426 -0.102 1 92.12 186 SER A C 1
ATOM 1415 O O . SER A 1 186 ? -4.199 8.148 0.538 1 92.12 186 SER A O 1
ATOM 1417 N N . GLY A 1 187 ? -2.615 8.039 -0.848 1 90.25 187 GLY A N 1
ATOM 1418 C CA . GLY A 1 187 ? -2.672 9.422 -1.289 1 90.25 187 GLY A CA 1
ATOM 1419 C C . GLY A 1 187 ? -1.306 10.008 -1.592 1 90.25 187 GLY A C 1
ATOM 1420 O O . GLY A 1 187 ? -0.281 9.43 -1.217 1 90.25 187 GLY A O 1
ATOM 1421 N N . ASN A 1 188 ? -1.38 11.164 -2.125 1 96.19 188 ASN A N 1
ATOM 1422 C CA . ASN A 1 188 ? -0.119 11.812 -2.465 1 96.19 188 ASN A CA 1
ATOM 1423 C C . ASN A 1 188 ? 0.352 12.742 -1.347 1 96.19 188 ASN A C 1
ATOM 1425 O O . ASN A 1 188 ? -0.463 13.375 -0.678 1 96.19 188 ASN A O 1
ATOM 1429 N N . THR A 1 189 ? 1.611 12.727 -1.14 1 98.5 189 THR A N 1
ATOM 1430 C CA . THR A 1 189 ? 2.24 13.609 -0.162 1 98.5 189 THR A CA 1
ATOM 1431 C C . THR A 1 189 ? 3.174 14.602 -0.849 1 98.5 189 THR A C 1
ATOM 1433 O O . THR A 1 189 ? 4 14.211 -1.677 1 98.5 189 THR A O 1
ATOM 1436 N N . LYS A 1 190 ? 2.99 15.852 -0.554 1 98.88 190 LYS A N 1
ATOM 1437 C CA . LYS A 1 190 ? 3.84 16.906 -1.095 1 98.88 190 LYS A CA 1
ATOM 1438 C C . LYS A 1 190 ? 4.438 17.75 0.022 1 98.88 190 LYS A C 1
ATOM 1440 O O . LYS A 1 190 ? 3.709 18.344 0.826 1 98.88 190 LYS A O 1
ATOM 1445 N N . LEU A 1 191 ? 5.719 17.828 0.09 1 98.88 191 LEU A N 1
ATOM 1446 C CA . LEU A 1 191 ? 6.441 18.672 1.034 1 98.88 191 LEU A CA 1
ATOM 1447 C C . LEU A 1 191 ? 7.25 19.734 0.301 1 98.88 191 LEU A C 1
ATOM 1449 O O . LEU A 1 191 ? 8.023 19.422 -0.609 1 98.88 191 LEU A O 1
ATOM 1453 N N . GLU A 1 192 ? 7.047 20.906 0.668 1 98.81 192 GLU A N 1
ATOM 1454 C CA . GLU A 1 192 ? 7.824 22.031 0.134 1 98.81 192 GLU A CA 1
ATOM 1455 C C . GLU A 1 192 ? 8.414 22.875 1.256 1 98.81 192 GLU A C 1
ATOM 1457 O O . GLU A 1 192 ? 7.68 23.562 1.976 1 98.81 192 GLU A O 1
ATOM 1462 N N . ASN A 1 193 ? 9.672 22.828 1.439 1 98.19 193 ASN A N 1
ATOM 1463 C CA . ASN A 1 193 ? 10.398 23.609 2.434 1 98.19 193 ASN A CA 1
ATOM 1464 C C . ASN A 1 193 ? 9.961 23.266 3.852 1 98.19 193 ASN A C 1
ATOM 1466 O O . ASN A 1 193 ? 9.555 24.141 4.613 1 98.19 193 ASN A O 1
ATOM 1470 N N . VAL A 1 194 ? 10.086 21.984 4.141 1 98.69 194 VAL A N 1
ATOM 1471 C CA . VAL A 1 194 ? 9.844 21.469 5.484 1 98.69 194 VAL A CA 1
ATOM 1472 C C . VAL A 1 194 ? 11.172 21.141 6.156 1 98.69 194 VAL A C 1
ATOM 1474 O O . VAL A 1 194 ? 12.062 20.547 5.539 1 98.69 194 VAL A O 1
ATOM 1477 N N . THR A 1 195 ? 11.336 21.594 7.434 1 98.5 195 THR A N 1
ATOM 1478 C CA . THR A 1 195 ? 12.617 21.375 8.086 1 98.5 195 THR A CA 1
ATOM 1479 C C . THR A 1 195 ? 12.438 20.609 9.398 1 98.5 195 THR A C 1
ATOM 1481 O O . THR A 1 195 ? 11.32 20.516 9.914 1 98.5 195 THR A O 1
ATOM 1484 N N . GLY A 1 196 ? 13.531 20.078 9.906 1 98.81 196 GLY A N 1
ATOM 1485 C CA . GLY A 1 196 ? 13.555 19.266 11.109 1 98.81 196 GLY A CA 1
ATOM 1486 C C . GLY A 1 196 ? 13.82 17.797 10.844 1 98.81 196 GLY A C 1
ATOM 1487 O O . GLY A 1 196 ? 14.164 17.422 9.719 1 98.81 196 GLY A O 1
ATOM 1488 N N . LYS A 1 197 ? 13.789 17.031 11.891 1 98.94 197 LYS A N 1
ATOM 1489 C CA . LYS A 1 197 ? 13.867 15.578 11.734 1 98.94 197 LYS A CA 1
ATOM 1490 C C . LYS A 1 197 ? 12.57 15.016 11.156 1 98.94 197 LYS A C 1
ATOM 1492 O O . LYS A 1 197 ? 11.523 15.047 11.805 1 98.94 197 LYS A O 1
ATOM 1497 N N . LEU A 1 198 ? 12.734 14.5 9.953 1 98.94 198 LEU A N 1
ATOM 1498 C CA . LEU A 1 198 ? 11.516 14.117 9.234 1 98.94 198 LEU A CA 1
ATOM 1499 C C . LEU A 1 198 ? 11.445 12.609 9.062 1 98.94 198 LEU A C 1
ATOM 1501 O O . LEU A 1 198 ? 12.414 11.977 8.633 1 98.94 198 LEU A O 1
ATOM 1505 N N . SER A 1 199 ? 10.352 12.016 9.391 1 98.94 199 SER A N 1
ATOM 1506 C CA . SER A 1 199 ? 9.992 10.625 9.102 1 98.94 199 SER A CA 1
ATOM 1507 C C . SER A 1 199 ? 8.734 10.547 8.25 1 98.94 199 SER A C 1
ATOM 1509 O O . SER A 1 199 ? 7.652 10.961 8.688 1 98.94 199 SER A O 1
ATOM 1511 N N . ILE A 1 200 ? 8.867 10.078 7.074 1 98.88 200 ILE A N 1
ATOM 1512 C CA . ILE A 1 200 ? 7.75 9.953 6.148 1 98.88 200 ILE A CA 1
ATOM 1513 C C . ILE A 1 200 ? 7.48 8.477 5.863 1 98.88 200 ILE A C 1
ATOM 1515 O O . ILE A 1 200 ? 8.359 7.766 5.371 1 98.88 200 ILE A O 1
ATOM 1519 N N . LYS A 1 201 ? 6.363 8.008 6.168 1 98.44 201 LYS A N 1
ATOM 1520 C CA . LYS A 1 201 ? 5.93 6.641 5.891 1 98.44 201 LYS A CA 1
ATOM 1521 C C . LYS A 1 201 ? 4.676 6.629 5.023 1 98.44 201 LYS A C 1
ATOM 1523 O O . LYS A 1 201 ? 3.629 7.141 5.426 1 98.44 201 LYS A O 1
ATOM 1528 N N . GLN A 1 202 ? 4.75 6.066 3.896 1 97.56 202 GLN A N 1
ATOM 1529 C CA . GLN A 1 202 ? 3.635 6.016 2.957 1 97.56 202 GLN A CA 1
ATOM 1530 C C . GLN A 1 202 ? 3.463 4.617 2.377 1 97.56 202 GLN A C 1
ATOM 1532 O O . GLN A 1 202 ? 4.434 3.998 1.938 1 97.56 202 GLN A O 1
ATOM 1537 N N . THR A 1 203 ? 2.268 4.102 2.408 1 95.88 203 THR A N 1
ATOM 1538 C CA . THR A 1 203 ? 2.051 2.773 1.848 1 95.88 203 THR A CA 1
ATOM 1539 C C . THR A 1 203 ? 1.919 2.844 0.329 1 95.88 203 THR A C 1
ATOM 1541 O O . THR A 1 203 ? 2.705 2.23 -0.396 1 95.88 203 THR A O 1
ATOM 1544 N N . SER A 1 204 ? 0.933 3.635 -0.113 1 94.25 204 SER A N 1
ATOM 1545 C CA . SER A 1 204 ? 0.72 3.771 -1.55 1 94.25 204 SER A CA 1
ATOM 1546 C C . SER A 1 204 ? 0.565 5.234 -1.948 1 94.25 204 SER A C 1
ATOM 1548 O O . SER A 1 204 ? -0.008 6.031 -1.201 1 94.25 204 SER A O 1
ATOM 1550 N N . GLY A 1 205 ? 1.017 5.598 -3.102 1 93 205 GLY A N 1
ATOM 1551 C CA . GLY A 1 205 ? 0.908 6.941 -3.641 1 93 205 GLY A CA 1
ATOM 1552 C C . GLY A 1 205 ? 2.254 7.582 -3.92 1 93 205 GLY A C 1
ATOM 1553 O O . GLY A 1 205 ? 3.299 7.016 -3.594 1 93 205 GLY A O 1
ATOM 1554 N N . ASN A 1 206 ? 2.213 8.797 -4.43 1 96.62 206 ASN A N 1
ATOM 1555 C CA . ASN A 1 206 ? 3.459 9.469 -4.781 1 96.62 206 ASN A CA 1
ATOM 1556 C C . ASN A 1 206 ? 3.898 10.438 -3.688 1 96.62 206 ASN A C 1
ATOM 1558 O O . ASN A 1 206 ? 3.064 11.078 -3.047 1 96.62 206 ASN A O 1
ATOM 1562 N N . LEU A 1 207 ? 5.188 10.469 -3.48 1 98.56 207 LEU A N 1
ATOM 1563 C CA . LEU A 1 207 ? 5.805 11.43 -2.576 1 98.56 207 LEU A CA 1
ATOM 1564 C C . LEU A 1 207 ? 6.691 12.406 -3.344 1 98.56 207 LEU A C 1
ATOM 1566 O O . LEU A 1 207 ? 7.609 11.992 -4.055 1 98.56 207 LEU A O 1
ATOM 1570 N N . ARG A 1 208 ? 6.383 13.664 -3.275 1 98.88 208 ARG A N 1
ATOM 1571 C CA . ARG A 1 208 ? 7.227 14.727 -3.816 1 98.88 208 ARG A CA 1
ATOM 1572 C C . ARG A 1 208 ? 7.68 15.672 -2.717 1 98.88 208 ARG A C 1
ATOM 1574 O O . ARG A 1 208 ? 6.852 16.297 -2.045 1 98.88 208 ARG A O 1
ATOM 1581 N N . ALA A 1 209 ? 8.945 15.766 -2.572 1 98.88 209 ALA A N 1
ATOM 1582 C CA . ALA A 1 209 ? 9.484 16.656 -1.546 1 98.88 209 ALA A CA 1
ATOM 1583 C C . ALA A 1 209 ? 10.586 17.547 -2.117 1 98.88 209 ALA A C 1
ATOM 1585 O O . ALA A 1 209 ? 11.508 17.047 -2.781 1 98.88 209 ALA A O 1
ATOM 1586 N N . SER A 1 210 ? 10.453 18.797 -1.921 1 98.88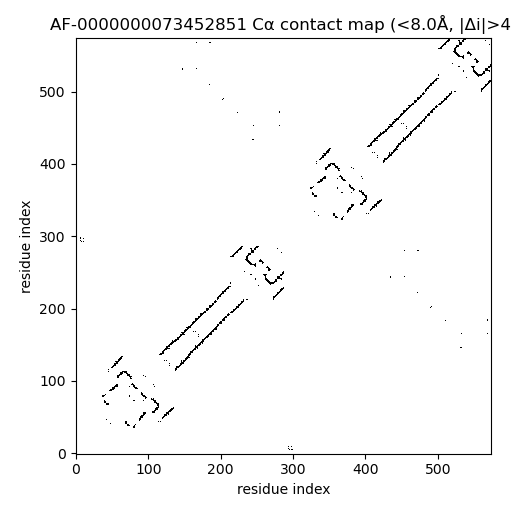 210 SER A N 1
ATOM 1587 C CA . SER A 1 210 ? 11.461 19.781 -2.301 1 98.88 210 SER A CA 1
ATOM 1588 C C . SER A 1 210 ? 11.969 20.547 -1.086 1 98.88 210 SER A C 1
ATOM 1590 O O . SER A 1 210 ? 11.188 21.141 -0.349 1 98.88 210 SER A O 1
ATOM 1592 N N . PHE A 1 211 ? 13.281 20.5 -0.926 1 98.69 211 PHE A N 1
ATOM 1593 C CA . PHE A 1 211 ? 13.875 21.125 0.245 1 98.69 211 PHE A CA 1
ATOM 1594 C C . PHE A 1 211 ? 14.812 22.25 -0.168 1 98.69 211 PHE A C 1
ATOM 1596 O O . PHE A 1 211 ? 15.609 22.109 -1.1 1 98.69 211 PHE A O 1
ATOM 1603 N N . THR A 1 212 ? 14.719 23.328 0.531 1 98 212 THR A N 1
ATOM 1604 C CA . THR A 1 212 ? 15.688 24.406 0.35 1 98 212 THR A CA 1
ATOM 1605 C C . THR A 1 212 ? 16.812 24.297 1.378 1 98 212 THR A C 1
ATOM 1607 O O . THR A 1 212 ? 17.859 24.938 1.237 1 98 212 THR A O 1
ATOM 1610 N N . GLU A 1 213 ? 16.516 23.516 2.387 1 97.75 213 GLU A N 1
ATOM 1611 C CA . GLU A 1 213 ? 17.5 23.219 3.414 1 97.75 213 GLU A CA 1
ATOM 1612 C C . GLU A 1 213 ? 17.281 21.844 4.035 1 97.75 213 GLU A C 1
ATOM 1614 O O . GLU A 1 213 ? 16.141 21.438 4.262 1 97.75 213 GLU A O 1
ATOM 1619 N N . ILE A 1 214 ? 18.375 21.156 4.301 1 98.5 214 ILE A N 1
ATOM 1620 C CA . ILE A 1 214 ? 18.359 19.938 5.109 1 98.5 214 ILE A CA 1
ATOM 1621 C C . ILE A 1 214 ? 19.172 20.156 6.383 1 98.5 214 ILE A C 1
ATOM 1623 O O . ILE A 1 214 ? 20.391 20.219 6.336 1 98.5 214 ILE A O 1
ATOM 1627 N N . ASN A 1 215 ? 18.453 20.25 7.469 1 98.62 215 ASN A N 1
ATOM 1628 C CA . ASN A 1 215 ? 19.172 20.641 8.688 1 98.62 215 ASN A CA 1
ATOM 1629 C C . ASN A 1 215 ? 19.125 19.516 9.727 1 98.62 215 ASN A C 1
ATOM 1631 O O . ASN A 1 215 ? 19.641 19.688 10.836 1 98.62 215 ASN A O 1
ATOM 1635 N N . ASP A 1 216 ? 18.438 18.438 9.352 1 98.75 216 ASP A N 1
ATOM 1636 C CA . ASP A 1 216 ? 18.406 17.234 10.164 1 98.75 216 ASP A CA 1
ATOM 1637 C C . ASP A 1 216 ? 18.109 16 9.305 1 98.75 216 ASP A C 1
ATOM 1639 O O . ASP A 1 216 ? 18.062 16.094 8.07 1 98.75 216 ASP A O 1
ATOM 1643 N N . SER A 1 217 ? 17.984 14.812 9.906 1 98.88 217 SER A N 1
ATOM 1644 C CA . SER A 1 217 ? 17.828 13.57 9.156 1 98.88 217 SER A CA 1
ATOM 1645 C C . SER A 1 217 ? 16.453 13.477 8.523 1 98.88 217 SER A C 1
ATOM 1647 O O . SER A 1 217 ? 15.484 14.07 9.016 1 98.88 217 SER A O 1
ATOM 1649 N N . LEU A 1 218 ? 16.438 12.766 7.438 1 98.94 218 LEU A N 1
ATOM 1650 C CA . LEU A 1 218 ? 15.227 12.477 6.676 1 98.94 218 LEU A CA 1
ATOM 1651 C C . LEU A 1 218 ? 15.102 10.984 6.383 1 98.94 218 LEU A C 1
ATOM 1653 O O . LEU A 1 218 ? 16.016 10.391 5.797 1 98.94 218 LEU A O 1
ATOM 1657 N N . SER A 1 219 ? 14.031 10.406 6.82 1 98.94 219 SER A N 1
ATOM 1658 C CA . SER A 1 219 ? 13.742 9 6.535 1 98.94 219 SER A CA 1
ATOM 1659 C C . SER A 1 219 ? 12.461 8.859 5.73 1 98.94 219 SER A C 1
ATOM 1661 O O . SER A 1 219 ? 11.414 9.391 6.113 1 98.94 219 SER A O 1
ATOM 1663 N N . ILE A 1 220 ? 12.539 8.164 4.625 1 98.88 220 ILE A N 1
ATOM 1664 C CA . ILE A 1 220 ? 11.383 7.875 3.783 1 98.88 220 ILE A CA 1
ATOM 1665 C C . ILE A 1 220 ? 11.211 6.363 3.645 1 98.88 220 ILE A C 1
ATOM 1667 O O . ILE A 1 220 ? 12.117 5.668 3.182 1 98.88 220 ILE A O 1
ATOM 1671 N N . LYS A 1 221 ? 10.125 5.879 4.047 1 98.62 221 LYS A N 1
ATOM 1672 C CA . LYS A 1 221 ? 9.742 4.484 3.83 1 98.62 221 LYS A CA 1
ATOM 1673 C C . LYS A 1 221 ? 8.445 4.387 3.035 1 98.62 221 LYS A C 1
ATOM 1675 O O . LYS A 1 221 ? 7.402 4.891 3.469 1 98.62 221 LYS A O 1
ATOM 1680 N N . GLN A 1 222 ? 8.469 3.754 1.921 1 97.75 222 GLN A N 1
ATOM 1681 C CA . GLN A 1 222 ? 7.312 3.625 1.044 1 97.75 222 GLN A CA 1
ATOM 1682 C C . GLN A 1 222 ? 7.168 2.195 0.53 1 97.75 222 GLN A C 1
ATOM 1684 O O . GLN A 1 222 ? 8.164 1.547 0.194 1 97.75 222 GLN A O 1
ATOM 1689 N N . THR A 1 223 ? 5.941 1.744 0.499 1 96.19 223 THR A N 1
ATOM 1690 C CA . THR A 1 223 ? 5.738 0.389 -0.004 1 96.19 223 THR A CA 1
ATOM 1691 C C . THR A 1 223 ? 5.547 0.398 -1.518 1 96.19 223 THR A C 1
ATOM 1693 O O . THR A 1 223 ? 6.293 -0.257 -2.248 1 96.19 223 THR A O 1
ATOM 1696 N N . SER A 1 224 ? 4.531 1.143 -1.99 1 94.25 224 SER A N 1
ATOM 1697 C CA . SER A 1 224 ? 4.246 1.229 -3.42 1 94.25 224 SER A CA 1
ATOM 1698 C C . SER A 1 224 ? 4.074 2.678 -3.863 1 94.25 224 SER A C 1
ATOM 1700 O O . SER A 1 224 ? 3.301 3.428 -3.262 1 94.25 224 SER A O 1
ATOM 1702 N N . GLY A 1 225 ? 4.734 3.066 -4.906 1 92.94 225 GLY A N 1
ATOM 1703 C CA . GLY A 1 225 ? 4.66 4.414 -5.449 1 92.94 225 GLY A CA 1
ATOM 1704 C C . GLY A 1 225 ? 6.02 4.996 -5.793 1 92.94 225 GLY A C 1
ATOM 1705 O O . GLY A 1 225 ? 7.035 4.305 -5.707 1 92.94 225 GLY A O 1
ATOM 1706 N N . ASN A 1 226 ? 5.996 6.262 -6.211 1 96.31 226 ASN A N 1
ATOM 1707 C CA . ASN A 1 226 ? 7.238 6.906 -6.621 1 96.31 226 ASN A CA 1
ATOM 1708 C C . ASN A 1 226 ? 7.605 8.062 -5.691 1 96.31 226 ASN A C 1
ATOM 1710 O O . ASN A 1 226 ? 6.723 8.742 -5.16 1 96.31 226 ASN A O 1
ATOM 1714 N N . THR A 1 227 ? 8.883 8.203 -5.52 1 98.31 227 THR A N 1
ATOM 1715 C CA . THR A 1 227 ? 9.406 9.281 -4.688 1 98.31 227 THR A CA 1
ATOM 1716 C C . THR A 1 227 ? 10.312 10.203 -5.504 1 98.31 227 THR A C 1
ATOM 1718 O O . THR A 1 227 ? 11.219 9.742 -6.195 1 98.31 227 THR A O 1
ATOM 1721 N N . LYS A 1 228 ? 10.031 11.422 -5.488 1 98.88 228 LYS A N 1
ATOM 1722 C CA . LYS A 1 228 ? 10.883 12.453 -6.078 1 98.88 228 LYS A CA 1
ATOM 1723 C C . LYS A 1 228 ? 11.367 13.438 -5.02 1 98.88 228 LYS A C 1
ATOM 1725 O O . LYS A 1 228 ? 10.555 14.086 -4.352 1 98.88 228 LYS A O 1
ATOM 1730 N N . LEU A 1 229 ? 12.68 13.508 -4.863 1 98.81 229 LEU A N 1
ATOM 1731 C CA . LEU A 1 229 ? 13.297 14.367 -3.861 1 98.81 229 LEU A CA 1
ATOM 1732 C C . LEU A 1 229 ? 14.18 15.422 -4.52 1 98.81 229 LEU A C 1
ATOM 1734 O O . LEU A 1 229 ? 15.117 15.086 -5.25 1 98.81 229 LEU A O 1
ATOM 1738 N N . SER A 1 230 ? 13.898 16.641 -4.32 1 98.88 230 SER A N 1
ATOM 1739 C CA . SER A 1 230 ? 14.742 17.75 -4.75 1 98.88 230 SER A CA 1
ATOM 1740 C C . SER A 1 230 ? 15.531 18.328 -3.58 1 98.88 230 SER A C 1
ATOM 1742 O O . SER A 1 230 ? 14.953 18.812 -2.613 1 98.88 230 SER A O 1
ATOM 1744 N N . LEU A 1 231 ? 16.812 18.297 -3.717 1 98.75 231 LEU A N 1
ATOM 1745 C CA . LEU A 1 231 ? 17.703 18.703 -2.633 1 98.75 231 LEU A CA 1
ATOM 1746 C C . LEU A 1 231 ? 18.422 20.016 -2.963 1 98.75 231 LEU A C 1
ATOM 1748 O O . LEU A 1 231 ? 18.641 20.328 -4.137 1 98.75 231 LEU A O 1
ATOM 1752 N N . PRO A 1 232 ? 18.797 20.734 -1.951 1 98.19 232 PRO A N 1
ATOM 1753 C CA . PRO A 1 232 ? 19.562 21.953 -2.223 1 98.19 232 PRO A CA 1
ATOM 1754 C C . PRO A 1 232 ? 21 21.656 -2.646 1 98.19 232 PRO A C 1
ATOM 1756 O O . PRO A 1 232 ? 21.609 20.703 -2.162 1 98.19 232 PRO A O 1
ATOM 1759 N N . ASP A 1 233 ? 21.609 22.578 -3.398 1 97.12 233 ASP A N 1
ATOM 1760 C CA . ASP A 1 233 ? 22.922 22.375 -3.986 1 97.12 233 ASP A CA 1
ATOM 1761 C C . ASP A 1 233 ? 24.016 22.344 -2.91 1 97.12 233 ASP A C 1
ATOM 1763 O O . ASP A 1 233 ? 25.047 21.703 -3.086 1 97.12 233 ASP A O 1
ATOM 1767 N N . ASP A 1 234 ? 23.719 23 -1.841 1 96.44 234 ASP A N 1
ATOM 1768 C CA . ASP A 1 234 ? 24.75 23.172 -0.832 1 96.44 234 ASP A CA 1
ATOM 1769 C C . ASP A 1 234 ? 24.453 22.328 0.406 1 96.44 234 ASP A C 1
ATOM 1771 O O . ASP A 1 234 ? 24.906 22.641 1.507 1 96.44 234 ASP A O 1
ATOM 1775 N N . ALA A 1 235 ? 23.719 21.281 0.242 1 97.62 235 ALA A N 1
ATOM 1776 C CA . ALA A 1 235 ? 23.359 20.453 1.383 1 97.62 235 ALA A CA 1
ATOM 1777 C C . ALA A 1 235 ? 24.594 19.719 1.933 1 97.62 235 ALA A C 1
ATOM 1779 O O . ALA A 1 235 ? 25.562 19.5 1.213 1 97.62 235 ALA A O 1
ATOM 1780 N N . ASP A 1 236 ? 24.578 19.469 3.256 1 98.75 236 ASP A N 1
ATOM 1781 C CA . ASP A 1 236 ? 25.531 18.578 3.918 1 98.75 236 ASP A CA 1
ATOM 1782 C C . ASP A 1 236 ? 24.875 17.266 4.316 1 98.75 236 ASP A C 1
ATOM 1784 O O . ASP A 1 236 ? 24.312 17.156 5.406 1 98.75 236 ASP A O 1
ATOM 1788 N N . ILE A 1 237 ? 25.031 16.25 3.291 1 98.81 237 ILE A N 1
ATOM 1789 C CA . ILE A 1 237 ? 24.156 15.094 3.484 1 98.81 237 ILE A CA 1
ATOM 1790 C C . ILE A 1 237 ? 24.922 13.812 3.15 1 98.81 237 ILE A C 1
ATOM 1792 O O . ILE A 1 237 ? 25.859 13.836 2.357 1 98.81 237 ILE A O 1
ATOM 1796 N N . SER A 1 238 ? 24.5 12.75 3.791 1 98.94 238 SER A N 1
ATOM 1797 C CA . SER A 1 238 ? 24.781 11.367 3.402 1 98.94 238 SER A CA 1
ATOM 1798 C C . SER A 1 238 ? 23.484 10.625 3.084 1 98.94 238 SER A C 1
ATOM 1800 O O . SER A 1 238 ? 22.609 10.5 3.939 1 98.94 238 SER A O 1
ATOM 1802 N N . LEU A 1 239 ? 23.406 10.148 1.804 1 98.88 239 LEU A N 1
ATOM 1803 C CA . LEU A 1 239 ? 22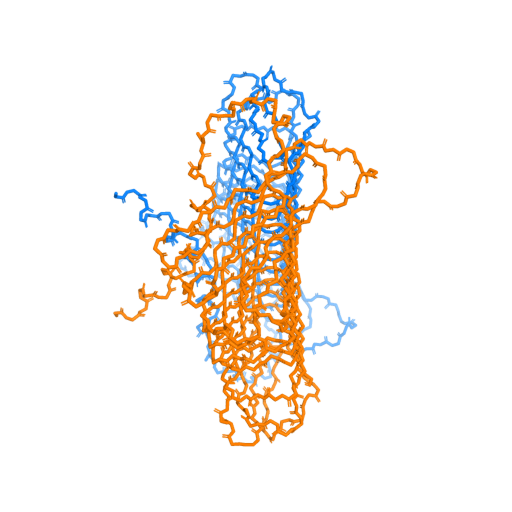.156 9.586 1.323 1 98.88 239 LEU A CA 1
ATOM 1804 C C . LEU A 1 239 ? 22.312 8.102 0.996 1 98.88 239 LEU A C 1
ATOM 1806 O O . LEU A 1 239 ? 23.297 7.707 0.359 1 98.88 239 LEU A O 1
ATOM 1810 N N . GLU A 1 240 ? 21.391 7.332 1.449 1 98.94 240 GLU A N 1
ATOM 1811 C CA . GLU A 1 240 ? 21.234 5.934 1.072 1 98.94 240 GLU A CA 1
ATOM 1812 C C . GLU A 1 240 ? 19.812 5.641 0.622 1 98.94 240 GLU A C 1
ATOM 1814 O O . GLU A 1 240 ? 18.859 5.922 1.35 1 98.94 240 GLU A O 1
ATOM 1819 N N . ALA A 1 241 ? 19.688 5.125 -0.58 1 98.81 241 ALA A N 1
ATOM 1820 C CA . ALA A 1 241 ? 18.391 4.758 -1.124 1 98.81 241 ALA A CA 1
ATOM 1821 C C . ALA A 1 241 ? 18.406 3.328 -1.655 1 98.81 241 ALA A C 1
ATOM 1823 O O . ALA A 1 241 ? 19.375 2.893 -2.264 1 98.81 241 ALA A O 1
ATOM 1824 N N . GLU A 1 242 ? 17.359 2.68 -1.387 1 98.38 242 GLU A N 1
ATOM 1825 C CA . GLU A 1 242 ? 17.203 1.312 -1.876 1 98.38 242 GLU A CA 1
ATOM 1826 C C . GLU A 1 242 ? 15.781 1.046 -2.346 1 98.38 242 GLU A C 1
ATOM 1828 O O . GLU A 1 242 ? 14.82 1.508 -1.726 1 98.38 242 GLU A O 1
ATOM 1833 N N . SER A 1 243 ? 15.617 0.342 -3.457 1 96.5 243 SER A N 1
ATOM 1834 C CA . SER A 1 243 ? 14.344 -0.152 -3.973 1 96.5 243 SER A CA 1
ATOM 1835 C C . SER A 1 243 ? 14.391 -1.655 -4.219 1 96.5 243 SER A C 1
ATOM 1837 O O . SER A 1 243 ? 15.312 -2.152 -4.875 1 96.5 243 SER A O 1
ATOM 1839 N N . THR A 1 244 ? 13.398 -2.355 -3.672 1 92.56 244 THR A N 1
ATOM 1840 C CA . THR A 1 244 ? 13.367 -3.795 -3.912 1 92.56 244 THR A CA 1
ATOM 1841 C C . THR A 1 244 ? 13.039 -4.094 -5.371 1 92.56 244 THR A C 1
ATOM 1843 O O . THR A 1 244 ? 13.68 -4.934 -6.004 1 92.56 244 THR A O 1
ATOM 1846 N N . SER A 1 245 ? 12.039 -3.463 -5.828 1 91.44 245 SER A N 1
ATOM 1847 C CA . SER A 1 245 ? 11.641 -3.582 -7.23 1 91.44 245 SER A CA 1
ATOM 1848 C C . SER A 1 245 ? 11.375 -2.213 -7.844 1 91.44 245 SER A C 1
ATOM 1850 O O . SER A 1 245 ? 10.383 -1.562 -7.508 1 91.44 245 SER A O 1
ATOM 1852 N N . GLY A 1 246 ? 12.242 -1.763 -8.656 1 91.38 246 GLY A N 1
ATOM 1853 C CA . GLY A 1 246 ? 12.18 -0.457 -9.297 1 91.38 246 GLY A CA 1
ATOM 1854 C C . GLY A 1 246 ? 13.539 0.092 -9.672 1 91.38 246 GLY A C 1
ATOM 1855 O O . GLY A 1 246 ? 14.508 -0.665 -9.805 1 91.38 246 GLY A O 1
ATOM 1856 N N . ASN A 1 247 ? 13.508 1.438 -9.93 1 95.56 247 ASN A N 1
ATOM 1857 C CA . ASN A 1 247 ? 14.742 2.105 -10.336 1 95.56 247 ASN A CA 1
ATOM 1858 C C . ASN A 1 247 ? 15.023 3.336 -9.484 1 95.56 247 ASN A C 1
ATOM 1860 O O . ASN A 1 247 ? 14.102 4.066 -9.109 1 95.56 247 ASN A O 1
ATOM 1864 N N . ILE A 1 248 ? 16.312 3.453 -9.125 1 98.12 248 ILE A N 1
ATOM 1865 C CA . ILE A 1 248 ? 16.75 4.66 -8.43 1 98.12 248 ILE A CA 1
ATOM 1866 C C . ILE A 1 248 ? 17.688 5.465 -9.336 1 98.12 248 ILE A C 1
ATOM 1868 O O . ILE A 1 248 ? 18.688 4.934 -9.836 1 98.12 248 ILE A O 1
ATOM 1872 N N . SER A 1 249 ? 17.297 6.711 -9.555 1 98.44 249 SER A N 1
ATOM 1873 C CA . SER A 1 249 ? 18.109 7.594 -10.391 1 98.44 249 SER A CA 1
ATOM 1874 C C . SER A 1 249 ? 18.375 8.922 -9.695 1 98.44 249 SER A C 1
ATOM 1876 O O . SER A 1 249 ? 17.703 9.273 -8.727 1 98.44 249 SER A O 1
ATOM 1878 N N . HIS A 1 250 ? 19.453 9.539 -10.141 1 98.38 250 HIS A N 1
ATOM 1879 C CA . HIS A 1 250 ? 19.719 10.859 -9.594 1 98.38 250 HIS A CA 1
ATOM 1880 C C . HIS A 1 250 ? 20.312 11.789 -10.648 1 98.38 250 HIS A C 1
ATOM 1882 O O . HIS A 1 250 ? 21.047 11.344 -11.539 1 98.38 250 HIS A O 1
ATOM 1888 N N . SER A 1 251 ? 19.938 13.047 -10.594 1 98.5 251 SER A N 1
ATOM 1889 C CA . SER A 1 251 ? 20.609 14.109 -11.328 1 98.5 251 SER A CA 1
ATOM 1890 C C . SER A 1 251 ? 21.312 15.086 -10.383 1 98.5 251 SER A C 1
ATOM 1892 O O . SER A 1 251 ? 21.938 16.047 -10.828 1 98.5 251 SER A O 1
ATOM 1894 N N . TYR A 1 252 ? 21.25 14.789 -9.078 1 98.44 252 TYR A N 1
ATOM 1895 C CA . TYR A 1 252 ? 21.891 15.594 -8.039 1 98.44 252 TYR A CA 1
ATOM 1896 C C . TYR A 1 252 ? 23.406 15.422 -8.062 1 98.44 252 TYR A C 1
ATOM 1898 O O . TYR A 1 252 ? 23.906 14.32 -8.266 1 98.44 252 TYR A O 1
ATOM 1906 N N . SER A 1 253 ? 24.078 16.562 -7.828 1 98.25 253 SER A N 1
ATOM 1907 C CA . SER A 1 253 ? 25.547 16.531 -7.863 1 98.25 253 SER A CA 1
ATOM 1908 C C . SER A 1 253 ? 26.125 16.156 -6.504 1 98.25 253 SER A C 1
ATOM 1910 O O . SER A 1 253 ? 26.344 17.031 -5.656 1 98.25 253 SER A O 1
ATOM 1912 N N . PHE A 1 254 ? 26.469 14.875 -6.309 1 98.56 254 PHE A N 1
ATOM 1913 C CA . PHE A 1 254 ? 27.141 14.398 -5.105 1 98.56 254 PHE A CA 1
ATOM 1914 C C . PHE A 1 254 ? 28.656 14.562 -5.227 1 98.56 254 PHE A C 1
ATOM 1916 O O . PHE A 1 254 ? 29.188 14.617 -6.336 1 98.56 254 PHE A O 1
ATOM 1923 N N . ASP A 1 255 ? 29.297 14.688 -4.109 1 98.69 255 ASP A N 1
ATOM 1924 C CA . ASP A 1 255 ? 30.766 14.648 -4.113 1 98.69 255 ASP A CA 1
ATOM 1925 C C . ASP A 1 255 ? 31.281 13.227 -4.305 1 98.69 255 ASP A C 1
ATOM 1927 O O . ASP A 1 255 ? 32.312 13.016 -4.953 1 98.69 255 ASP A O 1
ATOM 1931 N N . GLN A 1 256 ? 30.609 12.32 -3.645 1 98.62 256 GLN A N 1
ATOM 1932 C CA . GLN A 1 256 ? 30.828 10.883 -3.797 1 98.62 256 GLN A CA 1
ATOM 1933 C C . GLN A 1 256 ? 29.5 10.156 -4.047 1 98.62 256 GLN A C 1
ATOM 1935 O O . GLN A 1 256 ? 28.516 10.414 -3.369 1 98.62 256 GLN A O 1
ATOM 1940 N N . VAL A 1 257 ? 29.547 9.203 -5.07 1 98.5 257 VAL A N 1
ATOM 1941 C CA . VAL A 1 257 ? 28.266 8.586 -5.383 1 98.5 257 VAL A CA 1
ATOM 1942 C C . VAL A 1 257 ? 28.484 7.188 -5.953 1 98.5 257 VAL A C 1
ATOM 1944 O O . VAL A 1 257 ? 29.453 6.961 -6.691 1 98.5 257 VAL A O 1
ATOM 1947 N N . ALA A 1 258 ? 27.734 6.332 -5.562 1 98.56 258 ALA A N 1
ATOM 1948 C CA . ALA A 1 258 ? 27.594 5.008 -6.164 1 98.56 258 ALA A CA 1
ATOM 1949 C C . ALA A 1 258 ? 26.125 4.695 -6.457 1 98.56 258 ALA A C 1
ATOM 1951 O O . ALA A 1 258 ? 25.281 4.742 -5.559 1 98.56 258 ALA A O 1
ATOM 1952 N N . ASN A 1 259 ? 25.844 4.449 -7.707 1 96.94 259 ASN A N 1
ATOM 1953 C CA . ASN A 1 259 ? 24.453 4.227 -8.125 1 96.94 259 ASN A CA 1
ATOM 1954 C C . ASN A 1 259 ? 24.312 2.941 -8.938 1 96.94 259 ASN A C 1
ATOM 1956 O O . ASN A 1 259 ? 25 2.764 -9.953 1 96.94 259 ASN A O 1
ATOM 1960 N N . GLU A 1 260 ? 23.609 2.033 -8.359 1 95.81 260 GLU A N 1
ATOM 1961 C CA . GLU A 1 260 ? 23.109 0.882 -9.117 1 95.81 260 GLU A CA 1
ATOM 1962 C C . GLU A 1 260 ? 21.625 1.019 -9.43 1 95.81 260 GLU A C 1
ATOM 1964 O O . GLU A 1 260 ? 21 2.008 -9.055 1 95.81 260 GLU A O 1
ATOM 1969 N N . LYS A 1 261 ? 21.125 0.071 -10.102 1 93.31 261 LYS A N 1
ATOM 1970 C CA . LYS A 1 261 ? 19.734 0.14 -10.531 1 93.31 261 LYS A CA 1
ATOM 1971 C C . LYS A 1 261 ? 18.797 0.369 -9.344 1 93.31 261 LYS A C 1
ATOM 1973 O O . LYS A 1 261 ? 17.875 1.185 -9.422 1 93.31 261 LYS A O 1
ATOM 1978 N N . ARG A 1 262 ? 19.172 -0.346 -8.195 1 96.06 262 ARG A N 1
ATOM 1979 C CA . ARG A 1 262 ? 18.203 -0.363 -7.102 1 96.06 262 ARG A CA 1
ATOM 1980 C C . ARG A 1 262 ? 18.812 0.223 -5.828 1 96.06 262 ARG A C 1
ATOM 1982 O O . ARG A 1 262 ? 18.188 0.174 -4.762 1 96.06 262 ARG A O 1
ATOM 1989 N N . THR A 1 263 ? 19.984 0.775 -5.91 1 98.12 263 THR A N 1
ATOM 1990 C CA . THR A 1 263 ? 20.641 1.367 -4.742 1 98.12 263 THR A CA 1
ATOM 1991 C C . THR A 1 263 ? 21.359 2.654 -5.121 1 98.12 263 THR A C 1
ATOM 1993 O O . THR A 1 263 ? 21.844 2.793 -6.25 1 98.12 263 THR A O 1
ATOM 1996 N N . LEU A 1 264 ? 21.406 3.506 -4.188 1 98.81 264 LEU A N 1
ATOM 1997 C CA . LEU A 1 264 ? 22.141 4.754 -4.328 1 98.81 264 LEU A CA 1
ATOM 1998 C C . LEU A 1 264 ? 22.75 5.18 -2.998 1 98.81 264 LEU A C 1
ATOM 2000 O O . LEU A 1 264 ? 22.062 5.219 -1.979 1 98.81 264 LEU A O 1
ATOM 2004 N N . THR A 1 265 ? 24.016 5.387 -2.984 1 98.81 265 THR A N 1
ATOM 2005 C CA . THR A 1 265 ? 24.688 6.051 -1.88 1 98.81 265 THR A CA 1
ATOM 2006 C C . THR A 1 265 ? 25.391 7.324 -2.359 1 98.81 265 THR A C 1
ATOM 2008 O O . THR A 1 265 ? 26 7.336 -3.426 1 98.81 265 THR A O 1
ATOM 2011 N N . GLY A 1 266 ? 25.188 8.32 -1.655 1 98.69 266 GLY A N 1
ATOM 2012 C CA . GLY A 1 266 ? 25.797 9.594 -2.016 1 98.69 266 GLY A CA 1
ATOM 2013 C C . GLY A 1 266 ? 26.156 10.445 -0.812 1 98.69 266 GLY A C 1
ATOM 2014 O O . GLY A 1 266 ? 25.469 10.398 0.21 1 98.69 266 GLY A O 1
ATOM 2015 N N . LYS A 1 267 ? 27.203 11.148 -1.031 1 98.75 267 LYS A N 1
ATOM 2016 C CA . LYS A 1 267 ? 27.641 12.086 0.002 1 98.75 267 LYS A CA 1
ATOM 2017 C C . LYS A 1 267 ? 27.875 13.477 -0.579 1 98.75 267 LYS A C 1
ATOM 2019 O O . LYS A 1 267 ? 28.422 13.617 -1.672 1 98.75 267 LYS A O 1
ATOM 2024 N N . LYS A 1 268 ? 27.359 14.445 -0.003 1 98.69 268 LYS A N 1
ATOM 2025 C CA . LYS A 1 268 ? 27.625 15.859 -0.274 1 98.69 268 LYS A CA 1
ATOM 2026 C C . LYS A 1 268 ? 28.125 16.578 0.982 1 98.69 268 LYS A C 1
ATOM 2028 O O . LYS A 1 268 ? 27.516 16.438 2.051 1 98.69 268 LYS A O 1
ATOM 2033 N N . GLY A 1 269 ? 29.203 17.328 0.773 1 98.19 269 GLY A N 1
ATOM 2034 C CA . GLY A 1 269 ? 29.797 17.938 1.954 1 98.19 269 GLY A CA 1
ATOM 2035 C C . GLY A 1 269 ? 30.359 16.922 2.928 1 98.19 269 GLY A C 1
ATOM 2036 O O . GLY A 1 269 ? 31.062 15.992 2.523 1 98.19 269 GLY A O 1
ATOM 2037 N N . ASN A 1 270 ? 30.078 17.141 4.258 1 98.25 270 ASN A N 1
ATOM 2038 C CA . ASN A 1 270 ? 30.641 16.266 5.281 1 98.25 270 ASN A CA 1
ATOM 2039 C C . ASN A 1 270 ? 29.688 15.117 5.617 1 98.25 270 ASN A C 1
ATOM 2041 O O . ASN A 1 270 ? 30.031 14.227 6.398 1 98.25 270 ASN A O 1
ATOM 2045 N N . GLY A 1 271 ? 28.594 15.164 5.004 1 98.56 271 GLY A N 1
ATOM 2046 C CA . GLY A 1 271 ? 27.641 14.086 5.223 1 98.56 271 GLY A CA 1
ATOM 2047 C C . GLY A 1 271 ? 26.953 14.156 6.574 1 98.56 271 GLY A C 1
ATOM 2048 O O . GLY A 1 271 ? 26.641 13.125 7.176 1 98.56 271 GLY A O 1
ATOM 2049 N N . LYS A 1 272 ? 26.656 15.375 6.988 1 98.5 272 LYS A N 1
ATOM 2050 C CA . LYS A 1 272 ? 26.188 15.602 8.352 1 98.5 272 LYS A CA 1
ATOM 2051 C C . LYS A 1 272 ? 24.781 15.062 8.547 1 98.5 272 LYS A C 1
ATOM 2053 O O . LYS A 1 272 ? 24.484 14.414 9.547 1 98.5 272 LYS A O 1
ATOM 2058 N N . ASN A 1 273 ? 23.906 15.414 7.648 1 98.88 273 ASN A N 1
ATOM 2059 C CA . ASN A 1 273 ? 22.516 15.016 7.762 1 98.88 273 ASN A CA 1
ATOM 2060 C C . ASN A 1 273 ? 22.219 13.758 6.953 1 98.88 273 ASN A C 1
ATOM 2062 O O . ASN A 1 273 ? 22.422 13.742 5.738 1 98.88 273 ASN A O 1
ATOM 2066 N N . LYS A 1 274 ? 21.656 12.75 7.582 1 98.94 274 LYS A N 1
ATOM 2067 C CA . LYS A 1 274 ? 21.406 11.469 6.934 1 98.94 274 LYS A CA 1
ATOM 2068 C C . LYS A 1 274 ? 20.047 11.469 6.23 1 98.94 274 LYS A C 1
ATOM 2070 O O . LYS A 1 274 ? 19.047 11.93 6.789 1 98.94 274 LYS A O 1
ATOM 2075 N N . ILE A 1 275 ? 20.062 10.961 4.996 1 98.94 275 ILE A N 1
ATOM 2076 C CA . ILE A 1 275 ? 18.828 10.711 4.25 1 98.94 275 ILE A CA 1
ATOM 2077 C C . ILE A 1 275 ? 18.734 9.227 3.914 1 98.94 275 ILE A C 1
ATOM 2079 O O . ILE A 1 275 ? 19.562 8.688 3.191 1 98.94 275 ILE A O 1
ATOM 2083 N N . ASP A 1 276 ? 17.734 8.609 4.406 1 98.94 276 ASP A N 1
ATOM 2084 C CA . ASP A 1 276 ? 17.5 7.191 4.156 1 98.94 276 ASP A CA 1
ATOM 2085 C C . ASP A 1 276 ? 16.172 6.984 3.426 1 98.94 276 ASP A C 1
ATOM 2087 O O . ASP A 1 276 ? 15.117 7.387 3.916 1 98.94 276 ASP A O 1
ATOM 2091 N N . ILE A 1 277 ? 16.219 6.344 2.293 1 98.88 277 ILE A N 1
ATOM 2092 C CA . ILE A 1 277 ? 15.031 6.078 1.487 1 98.88 277 ILE A CA 1
ATOM 2093 C C . ILE A 1 277 ? 14.906 4.578 1.229 1 98.88 277 ILE A C 1
ATOM 2095 O O . ILE A 1 277 ? 15.828 3.955 0.693 1 98.88 277 ILE A O 1
ATOM 2099 N N . SER A 1 278 ? 13.812 4.047 1.6 1 98.62 278 SER A N 1
ATOM 2100 C CA . SER A 1 278 ? 13.516 2.643 1.34 1 98.62 278 SER A CA 1
ATOM 2101 C C . SER A 1 278 ? 12.164 2.48 0.646 1 98.62 278 SER A C 1
ATOM 2103 O O . SER A 1 278 ? 11.141 2.926 1.165 1 98.62 278 SER A O 1
ATOM 2105 N N . ILE A 1 279 ? 12.18 1.891 -0.48 1 97.56 279 ILE A N 1
ATOM 2106 C CA . ILE A 1 279 ? 10.953 1.666 -1.237 1 97.56 279 ILE A CA 1
ATOM 2107 C C . ILE A 1 279 ? 10.883 0.205 -1.675 1 97.56 279 ILE A C 1
ATOM 2109 O O . ILE A 1 279 ? 11.883 -0.376 -2.098 1 97.56 279 ILE A O 1
ATOM 2113 N N . THR A 1 280 ? 9.703 -0.396 -1.513 1 96.25 280 THR A N 1
ATOM 2114 C CA . THR A 1 280 ? 9.578 -1.789 -1.927 1 96.25 280 THR A CA 1
ATOM 2115 C C . THR A 1 280 ? 9.32 -1.886 -3.428 1 96.25 280 THR A C 1
ATOM 2117 O O . THR A 1 280 ? 10.102 -2.496 -4.16 1 96.25 280 THR A O 1
ATOM 2120 N N . SER A 1 281 ? 8.25 -1.28 -3.885 1 94.5 281 SER A N 1
ATOM 2121 C CA . SER A 1 281 ? 7.887 -1.282 -5.297 1 94.5 281 SER A CA 1
ATOM 2122 C C . SER A 1 281 ? 7.703 0.138 -5.824 1 94.5 281 SER A C 1
ATOM 2124 O O . SER A 1 281 ? 6.68 0.773 -5.562 1 94.5 281 SER A O 1
ATOM 2126 N N . GLY A 1 282 ? 8.688 0.62 -6.586 1 94 282 GLY A N 1
ATOM 2127 C CA . GLY A 1 282 ? 8.586 1.96 -7.141 1 94 282 GLY A CA 1
ATOM 2128 C C . GLY A 1 282 ? 9.938 2.578 -7.449 1 94 282 GLY A C 1
ATOM 2129 O O . GLY A 1 282 ? 10.977 1.952 -7.234 1 94 282 GLY A O 1
ATOM 2130 N N . ASN A 1 283 ? 9.883 3.793 -8.008 1 97.06 283 ASN A N 1
ATOM 2131 C CA . ASN A 1 283 ? 11.086 4.488 -8.445 1 97.06 283 ASN A CA 1
ATOM 2132 C C . ASN A 1 283 ? 11.414 5.672 -7.535 1 97.06 283 ASN A C 1
ATOM 2134 O O . ASN A 1 283 ? 10.516 6.254 -6.922 1 97.06 283 ASN A O 1
ATOM 2138 N N . VAL A 1 284 ? 12.703 5.922 -7.402 1 98.5 284 VAL A N 1
ATOM 2139 C CA . VAL A 1 284 ? 13.18 7.078 -6.652 1 98.5 284 VAL A CA 1
ATOM 2140 C C . VAL A 1 284 ? 14.008 7.98 -7.562 1 98.5 284 VAL A C 1
ATOM 2142 O O . VAL A 1 284 ? 14.875 7.504 -8.297 1 98.5 284 VAL A O 1
ATOM 2145 N N . SER A 1 285 ? 13.656 9.18 -7.551 1 98.81 285 SER A N 1
ATOM 2146 C CA . SER A 1 285 ? 14.438 10.18 -8.273 1 98.81 285 SER A CA 1
ATOM 2147 C C . SER A 1 285 ? 14.961 11.258 -7.328 1 98.81 285 SER A C 1
ATOM 2149 O O . SER A 1 285 ? 14.18 11.891 -6.613 1 98.81 285 SER A O 1
ATOM 2151 N N . ILE A 1 286 ? 16.266 11.398 -7.301 1 98.81 286 ILE A N 1
ATOM 2152 C CA . ILE A 1 286 ? 16.906 12.43 -6.492 1 98.81 286 ILE A CA 1
ATOM 2153 C C . ILE A 1 286 ? 17.438 13.539 -7.395 1 98.81 286 ILE A C 1
ATOM 2155 O O . ILE A 1 286 ? 18.25 13.297 -8.289 1 98.81 286 ILE A O 1
ATOM 2159 N N . GLU A 1 287 ? 17.031 14.719 -7.105 1 98.38 287 GLU A N 1
ATOM 2160 C CA . GLU A 1 287 ? 17.391 15.852 -7.945 1 98.38 287 GLU A CA 1
ATOM 2161 C C . GLU A 1 287 ? 17.969 17 -7.113 1 98.38 287 GLU A C 1
ATOM 2163 O O . GLU A 1 287 ? 17.594 17.172 -5.945 1 98.38 287 GLU A O 1
ATOM 2168 N N . MET B 1 1 ? -4.438 -14.031 24.891 1 23.33 1 MET B N 1
ATOM 2169 C CA . MET B 1 1 ? -3.473 -15 24.375 1 23.33 1 MET B CA 1
ATOM 2170 C C . MET B 1 1 ? -3.402 -14.961 22.859 1 23.33 1 MET B C 1
ATOM 2172 O O . MET B 1 1 ? -2.389 -15.336 22.266 1 23.33 1 MET B O 1
ATOM 2176 N N . LYS B 1 2 ? -4.609 -14.734 22.359 1 29.47 2 LYS B N 1
ATOM 2177 C CA . LYS B 1 2 ? -4.973 -14.969 20.969 1 29.47 2 LYS B CA 1
ATOM 2178 C C . LYS B 1 2 ? -4.559 -13.789 20.094 1 29.47 2 LYS B C 1
ATOM 2180 O O . LYS B 1 2 ? -4.633 -13.867 18.859 1 29.47 2 LYS B O 1
ATOM 2185 N N . LYS B 1 3 ? -4.621 -12.492 20.688 1 32.44 3 LYS B N 1
ATOM 2186 C CA . LYS B 1 3 ? -4.547 -11.211 20 1 32.44 3 LYS B CA 1
ATOM 2187 C C . LYS B 1 3 ? -3.139 -10.953 19.469 1 32.44 3 LYS B C 1
ATOM 2189 O O . LYS B 1 3 ? -2.936 -10.062 18.641 1 32.44 3 LYS B O 1
ATOM 2194 N N . THR B 1 4 ? -2.01 -11.656 20.156 1 30.5 4 THR B N 1
ATOM 2195 C CA . THR B 1 4 ? -0.569 -11.555 19.953 1 30.5 4 THR B CA 1
ATOM 2196 C C . THR B 1 4 ? -0.155 -12.289 18.688 1 30.5 4 THR B C 1
ATOM 2198 O O . THR B 1 4 ? 0.949 -12.086 18.172 1 30.5 4 THR B O 1
ATOM 2201 N N . VAL B 1 5 ? -0.979 -13.266 18.141 1 34.62 5 VAL B N 1
ATOM 2202 C CA . VAL B 1 5 ? -0.57 -14.203 17.094 1 34.62 5 VAL B CA 1
ATOM 2203 C C . VAL B 1 5 ? -0.696 -13.539 15.727 1 34.62 5 VAL B C 1
ATOM 2205 O O . VAL B 1 5 ? 0.09 -13.82 14.82 1 34.62 5 VAL B O 1
ATOM 2208 N N . GLY B 1 6 ? -1.677 -12.578 15.547 1 31.86 6 GLY B N 1
ATOM 2209 C CA . GLY B 1 6 ? -2.033 -12.094 14.219 1 31.86 6 GLY B CA 1
ATOM 2210 C C . GLY B 1 6 ? -1.059 -11.062 13.68 1 31.86 6 GLY B C 1
ATOM 2211 O O . GLY B 1 6 ? -0.798 -11.016 12.477 1 31.86 6 GLY B O 1
ATOM 2212 N N . LYS B 1 7 ? -0.485 -10.008 14.477 1 36.94 7 LYS B N 1
ATOM 2213 C CA . LYS B 1 7 ? 0.453 -8.945 14.125 1 36.94 7 LYS B CA 1
ATOM 2214 C C . LYS B 1 7 ? 1.776 -9.523 13.625 1 36.94 7 LYS B C 1
ATOM 2216 O O . LYS B 1 7 ? 2.439 -8.922 12.781 1 36.94 7 LYS B O 1
ATOM 2221 N N . LEU B 1 8 ? 2.172 -10.727 14.148 1 32.44 8 LEU B N 1
ATOM 2222 C CA . LEU B 1 8 ? 3.385 -11.469 13.812 1 32.44 8 LEU B CA 1
ATOM 2223 C C . LEU B 1 8 ? 3.328 -11.984 12.375 1 32.44 8 LEU B C 1
ATOM 2225 O O . LEU B 1 8 ? 4.359 -12.078 11.711 1 32.44 8 LEU B O 1
ATOM 2229 N N . LEU B 1 9 ? 2.098 -12.047 11.875 1 32.91 9 LEU B N 1
ATOM 2230 C CA . LEU B 1 9 ? 2.031 -12.734 10.594 1 32.91 9 LEU B CA 1
ATOM 2231 C C . LEU B 1 9 ? 2.305 -11.773 9.445 1 32.91 9 LEU B C 1
ATOM 2233 O O . LEU B 1 9 ? 2.932 -12.148 8.453 1 32.91 9 LEU B O 1
ATOM 2237 N N . ILE B 1 10 ? 1.879 -10.438 9.617 1 36.12 10 ILE B N 1
ATOM 2238 C CA . ILE B 1 10 ? 1.95 -9.586 8.438 1 36.12 10 ILE B CA 1
ATOM 2239 C C . ILE B 1 10 ? 3.389 -9.117 8.219 1 36.12 10 ILE B C 1
ATOM 2241 O O . ILE B 1 10 ? 3.9 -9.156 7.102 1 36.12 10 ILE B O 1
ATOM 2245 N N . ILE B 1 11 ? 4.125 -8.586 9.195 1 36.75 11 ILE B N 1
ATOM 2246 C CA . ILE B 1 11 ? 5.531 -8.219 9.07 1 36.75 11 ILE B CA 1
ATOM 2247 C C . ILE B 1 11 ? 6.348 -9.445 8.672 1 36.75 11 ILE B C 1
ATOM 2249 O O . ILE B 1 11 ? 7.262 -9.352 7.852 1 36.75 11 ILE B O 1
ATOM 2253 N N . ALA B 1 12 ? 5.984 -10.555 9.047 1 38.16 12 ALA B N 1
ATOM 2254 C CA . ALA B 1 12 ? 6.676 -11.812 8.766 1 38.16 12 ALA B CA 1
ATOM 2255 C C . ALA B 1 12 ? 6.637 -12.141 7.277 1 38.16 12 ALA B C 1
ATOM 2257 O O . ALA B 1 12 ? 7.605 -12.68 6.73 1 38.16 12 ALA B O 1
ATOM 2258 N N . GLY B 1 13 ? 5.57 -11.703 6.594 1 36.44 13 GLY B N 1
ATOM 2259 C CA . GLY B 1 13 ? 5.535 -12.023 5.18 1 36.44 13 GLY B CA 1
ATOM 2260 C C . GLY B 1 13 ? 6.523 -11.219 4.355 1 36.44 13 GLY B C 1
ATOM 2261 O O . GLY B 1 13 ? 7.176 -11.758 3.461 1 36.44 13 GLY B O 1
ATOM 2262 N N . ILE B 1 14 ? 6.672 -9.93 4.711 1 38.41 14 ILE B N 1
ATOM 2263 C CA . ILE B 1 14 ? 7.555 -9.109 3.893 1 38.41 14 ILE B CA 1
ATOM 2264 C C . ILE B 1 14 ? 9.008 -9.477 4.176 1 38.41 14 ILE B C 1
ATOM 2266 O O . ILE B 1 14 ? 9.82 -9.609 3.254 1 38.41 14 ILE B O 1
ATOM 2270 N N . LEU B 1 15 ? 9.414 -9.609 5.453 1 37.38 15 LEU B N 1
ATOM 2271 C CA . LEU B 1 15 ? 10.797 -9.953 5.746 1 37.38 15 LEU B CA 1
ATOM 2272 C C . LEU B 1 15 ? 11.164 -11.305 5.141 1 37.38 15 LEU B C 1
ATOM 2274 O O . LEU B 1 15 ? 12.297 -11.5 4.691 1 37.38 15 LEU B O 1
ATOM 2278 N N . ILE B 1 16 ? 10.25 -12.148 5.121 1 37.31 16 ILE B N 1
ATOM 2279 C CA . ILE B 1 16 ? 10.578 -13.453 4.555 1 37.31 16 ILE B CA 1
ATOM 2280 C C . ILE B 1 16 ? 10.953 -13.289 3.082 1 37.31 16 ILE B C 1
ATOM 2282 O O . ILE B 1 16 ? 11.922 -13.898 2.611 1 37.31 16 ILE B O 1
ATOM 2286 N N . LEU B 1 17 ? 10.297 -12.328 2.459 1 37.91 17 LEU B N 1
ATOM 2287 C CA . LEU B 1 17 ? 10.641 -12.258 1.043 1 37.91 17 LEU B CA 1
ATOM 2288 C C . LEU B 1 17 ? 11.992 -11.57 0.844 1 37.91 17 LEU B C 1
ATOM 2290 O O . LEU B 1 17 ? 12.773 -11.969 -0.017 1 37.91 17 LEU B O 1
ATOM 2294 N N . ALA B 1 18 ? 12.344 -10.578 1.723 1 38.81 18 ALA B N 1
ATOM 2295 C CA . ALA B 1 18 ? 13.625 -9.906 1.548 1 38.81 18 ALA B CA 1
ATOM 2296 C C . ALA B 1 18 ? 14.789 -10.836 1.895 1 38.81 18 ALA B C 1
ATOM 2298 O O . ALA B 1 18 ? 15.852 -10.766 1.275 1 38.81 18 ALA B O 1
ATOM 2299 N N . GLY B 1 19 ? 14.727 -11.617 2.965 1 37.12 19 GLY B N 1
ATOM 2300 C CA . GLY B 1 19 ? 15.789 -12.523 3.369 1 37.12 19 GLY B CA 1
ATOM 2301 C C . GLY B 1 19 ? 16.219 -13.477 2.27 1 37.12 19 GLY B C 1
ATOM 2302 O O . GLY B 1 19 ? 17.344 -13.953 2.258 1 37.12 19 GLY B O 1
ATOM 2303 N N . MET B 1 20 ? 15.289 -13.859 1.497 1 35.47 20 MET B N 1
ATOM 2304 C CA . MET B 1 20 ? 15.656 -14.859 0.499 1 35.47 20 MET B CA 1
ATOM 2305 C C . MET B 1 20 ? 16.547 -14.258 -0.574 1 35.47 20 MET B C 1
ATOM 2307 O O . MET B 1 20 ? 17.328 -14.969 -1.216 1 35.47 20 MET B O 1
ATOM 2311 N N . MET B 1 21 ? 16.516 -12.93 -0.685 1 34.56 21 MET B N 1
ATOM 2312 C CA . MET B 1 21 ? 17.266 -12.445 -1.841 1 34.56 21 MET B CA 1
ATOM 2313 C C . MET B 1 21 ? 18.75 -12.273 -1.497 1 34.56 21 MET B C 1
ATOM 2315 O O . MET B 1 21 ? 19.594 -12.188 -2.391 1 34.56 21 MET B O 1
ATOM 2319 N N . PHE B 1 22 ? 19.156 -11.938 -0.202 1 33.44 22 PHE B N 1
ATOM 2320 C CA . PHE B 1 22 ? 20.516 -11.453 0.033 1 33.44 22 PHE B CA 1
ATOM 2321 C C . PHE B 1 22 ? 21.5 -12.617 0.086 1 33.44 22 PHE B C 1
ATOM 2323 O O . PHE B 1 22 ? 22.688 -12.422 0.375 1 33.44 22 PHE B O 1
ATOM 2330 N N . ASN B 1 23 ? 21.266 -13.828 0.2 1 31.67 23 ASN B N 1
ATOM 2331 C CA . ASN B 1 23 ? 22.406 -14.656 0.586 1 31.67 23 ASN B CA 1
ATOM 2332 C C . ASN B 1 23 ? 23.484 -14.664 -0.49 1 31.67 23 ASN B C 1
ATOM 2334 O O . ASN B 1 23 ? 24.625 -15.055 -0.23 1 31.67 23 ASN B O 1
ATOM 2338 N N . GLY B 1 24 ? 23.328 -14.883 -1.809 1 28.8 24 GLY B N 1
ATOM 2339 C CA . GLY B 1 24 ? 24.422 -15.523 -2.521 1 28.8 24 GLY B CA 1
ATOM 2340 C C . GLY B 1 24 ? 25.453 -14.539 -3.018 1 28.8 24 GLY B C 1
ATOM 2341 O O . GLY B 1 24 ? 25.328 -13.992 -4.113 1 28.8 24 GLY B O 1
ATOM 2342 N N . ARG B 1 25 ? 26.062 -13.656 -2.242 1 31.89 25 ARG B N 1
ATOM 2343 C CA . ARG B 1 25 ? 27.234 -12.922 -2.699 1 31.89 25 ARG B CA 1
ATOM 2344 C C . ARG B 1 25 ? 28.234 -13.852 -3.377 1 31.89 25 ARG B C 1
ATOM 2346 O O . ARG B 1 25 ? 29.297 -14.141 -2.822 1 31.89 25 ARG B O 1
ATOM 2353 N N . GLU B 1 26 ? 28.047 -14.977 -3.938 1 27.97 26 GLU B N 1
ATOM 2354 C CA . GLU B 1 26 ? 29.219 -15.664 -4.473 1 27.97 26 GLU B CA 1
ATOM 2355 C C . GLU B 1 26 ? 29.906 -14.82 -5.543 1 27.97 26 GLU B C 1
ATOM 2357 O O . GLU B 1 26 ? 29.281 -13.961 -6.164 1 27.97 26 GLU B O 1
ATOM 2362 N N . GLY B 1 27 ? 31.266 -14.805 -5.602 1 29.59 27 GLY B N 1
ATOM 2363 C CA . GLY B 1 27 ? 32.375 -14.32 -6.438 1 29.59 27 GLY B CA 1
ATOM 2364 C C . GLY B 1 27 ? 32.062 -14.43 -7.922 1 29.59 27 GLY B C 1
ATOM 2365 O O . GLY B 1 27 ? 31.656 -15.492 -8.406 1 29.59 27 GLY B O 1
ATOM 2366 N N . PHE B 1 28 ? 31.688 -13.305 -8.469 1 30.84 28 PHE B N 1
ATOM 2367 C CA . PHE B 1 28 ? 31.5 -13.227 -9.914 1 30.84 28 PHE B CA 1
ATOM 2368 C C . PHE B 1 28 ? 32.781 -13.641 -10.633 1 30.84 28 PHE B C 1
ATOM 2370 O O . PHE B 1 28 ? 33.781 -12.914 -10.609 1 30.84 28 PHE B O 1
ATOM 2377 N N . SER B 1 29 ? 33.312 -14.867 -10.57 1 28.66 29 SER B N 1
ATOM 2378 C CA . SER B 1 29 ? 34.344 -15.242 -11.547 1 28.66 29 SER B CA 1
ATOM 2379 C C . SER B 1 29 ? 33.844 -14.992 -12.977 1 28.66 29 SER B C 1
ATOM 2381 O O . SER B 1 29 ? 32.781 -15.461 -13.359 1 28.66 29 SER B O 1
ATOM 2383 N N . PHE B 1 30 ? 34.25 -13.922 -13.578 1 32.75 30 PHE B N 1
ATOM 2384 C CA . PHE B 1 30 ? 34.125 -13.609 -15 1 32.75 30 PHE B CA 1
ATOM 2385 C C . PHE B 1 30 ? 34.5 -14.805 -15.852 1 32.75 30 PHE B C 1
ATOM 2387 O O . PHE B 1 30 ? 35.469 -14.734 -16.625 1 32.75 30 PHE B O 1
ATOM 2394 N N . PHE B 1 31 ? 34.344 -16.109 -15.492 1 34.47 31 PHE B N 1
ATOM 2395 C CA . PHE B 1 31 ? 34.719 -17.078 -16.516 1 34.47 31 PHE B CA 1
ATOM 2396 C C . PHE B 1 31 ? 33.938 -16.844 -17.797 1 34.47 31 PHE B C 1
ATOM 2398 O O . PHE B 1 31 ? 32.75 -16.562 -17.766 1 34.47 31 PHE B O 1
ATOM 2405 N N . GLY B 1 32 ? 34.594 -16.266 -18.781 1 37.72 32 GLY B N 1
ATOM 2406 C CA . GLY B 1 32 ? 34.219 -16.359 -20.188 1 37.72 32 GLY B CA 1
ATOM 2407 C C . GLY B 1 32 ? 33.438 -17.625 -20.516 1 37.72 32 GLY B C 1
ATOM 2408 O O . GLY B 1 32 ? 34.031 -18.719 -20.5 1 37.72 32 GLY B O 1
ATOM 2409 N N . PHE B 1 33 ? 32.219 -17.812 -20.031 1 40.94 33 PHE B N 1
ATOM 2410 C CA . PHE B 1 33 ? 31.406 -19.016 -20.219 1 40.94 33 PHE B CA 1
ATOM 2411 C C . PHE B 1 33 ? 31.281 -19.344 -21.703 1 40.94 33 PHE B C 1
ATOM 2413 O O . PHE B 1 33 ? 30.406 -18.812 -22.391 1 40.94 33 PHE B O 1
ATOM 2420 N N . ASP B 1 34 ? 32.312 -19.156 -22.5 1 39.28 34 ASP B N 1
ATOM 2421 C CA . ASP B 1 34 ? 32.188 -19.812 -23.797 1 39.28 34 ASP B CA 1
ATOM 2422 C C . ASP B 1 34 ? 31.688 -21.234 -23.641 1 39.28 34 ASP B C 1
ATOM 2424 O O . ASP B 1 34 ? 31.734 -22.016 -24.594 1 39.28 34 ASP B O 1
ATOM 2428 N N . GLU B 1 35 ? 31.922 -21.922 -22.469 1 43.66 35 GLU B N 1
ATOM 2429 C CA . GLU B 1 35 ? 31.672 -23.359 -22.484 1 43.66 35 GLU B CA 1
ATOM 2430 C C . GLU B 1 35 ? 30.203 -23.656 -22.75 1 43.66 35 GLU B C 1
ATOM 2432 O O . GLU B 1 35 ? 29.312 -22.906 -22.328 1 43.66 35 GLU B O 1
ATOM 2437 N N . GLU B 1 36 ? 29.844 -24.391 -23.812 1 47.84 36 GLU B N 1
ATOM 2438 C CA . GLU B 1 36 ? 28.609 -25.016 -24.234 1 47.84 36 GLU B CA 1
ATOM 2439 C C . GLU B 1 36 ? 27.766 -25.438 -23.031 1 47.84 36 GLU B C 1
ATOM 2441 O O . GLU B 1 36 ? 27.969 -26.516 -22.469 1 47.84 36 GLU B O 1
ATOM 2446 N N . SER B 1 37 ? 27.562 -24.625 -22.125 1 57.56 37 SER B N 1
ATOM 2447 C CA . SER B 1 37 ? 26.703 -25.062 -21.016 1 57.56 37 SER B CA 1
ATOM 2448 C C . SER B 1 37 ? 25.438 -25.766 -21.547 1 57.56 37 SER B C 1
ATOM 2450 O O . SER B 1 37 ? 24.953 -25.438 -22.625 1 57.56 37 SER B O 1
ATOM 2452 N N . ALA B 1 38 ? 25.25 -26.859 -20.984 1 65.56 38 ALA B N 1
ATOM 2453 C CA . ALA B 1 38 ? 24.109 -27.672 -21.422 1 65.56 38 ALA B CA 1
ATOM 2454 C C . ALA B 1 38 ? 22.828 -26.828 -21.484 1 65.56 38 ALA B C 1
ATOM 2456 O O . ALA B 1 38 ? 22.516 -26.094 -20.547 1 65.56 38 ALA B O 1
ATOM 2457 N N . ARG B 1 39 ? 22.281 -26.812 -22.672 1 86.62 39 ARG B N 1
ATOM 2458 C CA . ARG B 1 39 ? 21.062 -26.031 -22.922 1 86.62 39 ARG B CA 1
ATOM 2459 C C . ARG B 1 39 ? 19.828 -26.875 -22.688 1 86.62 39 ARG B C 1
ATOM 2461 O O . ARG B 1 39 ? 18.703 -26.375 -22.75 1 86.62 39 ARG B O 1
ATOM 2468 N N . THR B 1 40 ? 20.219 -28.219 -22.438 1 92.62 40 THR B N 1
ATOM 2469 C CA . THR B 1 40 ? 19.094 -29.125 -22.156 1 92.62 40 THR B CA 1
ATOM 2470 C C . THR B 1 40 ? 19.422 -30.047 -20.984 1 92.62 40 THR B C 1
ATOM 2472 O O . THR B 1 40 ? 20.594 -30.391 -20.766 1 92.62 40 THR B O 1
ATOM 2475 N N . TYR B 1 41 ? 18.453 -30.422 -20.188 1 94.44 41 TYR B N 1
ATOM 2476 C CA . TYR B 1 41 ? 18.578 -31.391 -19.109 1 94.44 41 TYR B CA 1
ATOM 2477 C C . TYR B 1 41 ? 17.344 -32.281 -19.047 1 94.44 41 TYR B C 1
ATOM 2479 O O . TYR B 1 41 ? 16.219 -31.844 -19.297 1 94.44 41 TYR B O 1
ATOM 2487 N N . HIS B 1 42 ? 17.609 -33.531 -18.719 1 95.88 42 HIS B N 1
ATOM 2488 C CA . HIS B 1 42 ? 16.547 -34.531 -18.531 1 95.88 42 HIS B CA 1
ATOM 2489 C C . HIS B 1 42 ? 16.625 -35.188 -17.156 1 95.88 42 HIS B C 1
ATOM 2491 O O . HIS B 1 42 ? 17.719 -35.469 -16.672 1 95.88 42 HIS B O 1
ATOM 2497 N N . ALA B 1 43 ? 15.492 -35.438 -16.578 1 96.94 43 ALA B N 1
ATOM 2498 C CA . ALA B 1 43 ? 15.391 -36.188 -15.336 1 96.94 43 ALA B CA 1
ATOM 2499 C C . ALA B 1 43 ? 14.211 -37.156 -15.383 1 96.94 43 ALA B C 1
ATOM 2501 O O . ALA B 1 43 ? 13.148 -36.812 -15.914 1 96.94 43 ALA B O 1
ATOM 2502 N N . GLN B 1 44 ? 14.438 -38.312 -14.883 1 96.81 44 GLN B N 1
ATOM 2503 C CA . GLN B 1 44 ? 13.32 -39.25 -14.805 1 96.81 44 GLN B CA 1
ATOM 2504 C C . GLN B 1 44 ? 12.289 -38.812 -13.781 1 96.81 44 GLN B C 1
ATOM 2506 O O . GLN B 1 44 ? 12.602 -38.656 -12.594 1 96.81 44 GLN B O 1
ATOM 2511 N N . ALA B 1 45 ? 11.109 -38.688 -14.211 1 96.75 45 ALA B N 1
ATOM 2512 C CA . ALA B 1 45 ? 10.055 -38.094 -13.383 1 96.75 45 ALA B CA 1
ATOM 2513 C C . ALA B 1 45 ? 9.789 -38.969 -12.148 1 96.75 45 ALA B C 1
ATOM 2515 O O . ALA B 1 45 ? 9.484 -38.438 -11.07 1 96.75 45 ALA B O 1
ATOM 2516 N N . GLU B 1 46 ? 9.875 -40.281 -12.305 1 96.12 46 GLU B N 1
ATOM 2517 C CA . GLU B 1 46 ? 9.57 -41.188 -11.219 1 96.12 46 GLU B CA 1
ATOM 2518 C C . GLU B 1 46 ? 10.531 -41 -10.047 1 96.12 46 GLU B C 1
ATOM 2520 O O . GLU B 1 46 ? 10.227 -41.406 -8.922 1 96.12 46 GLU B O 1
ATOM 2525 N N . ASP B 1 47 ? 11.695 -40.344 -10.328 1 97 47 ASP B N 1
ATOM 2526 C CA . ASP B 1 47 ? 12.727 -40.188 -9.305 1 97 47 ASP B CA 1
ATOM 2527 C C . ASP B 1 47 ? 12.641 -38.781 -8.656 1 97 47 ASP B C 1
ATOM 2529 O O . ASP B 1 47 ? 13.445 -38.469 -7.785 1 97 47 ASP B O 1
ATOM 2533 N N . ILE B 1 48 ? 11.664 -38 -9.047 1 98.38 48 ILE B N 1
ATOM 2534 C CA . ILE B 1 48 ? 11.617 -36.625 -8.625 1 98.38 48 ILE B CA 1
ATOM 2535 C C . ILE B 1 48 ? 10.328 -36.344 -7.844 1 98.38 48 ILE B C 1
ATOM 2537 O O . ILE B 1 48 ? 9.234 -36.656 -8.328 1 98.38 48 ILE B O 1
ATOM 2541 N N . ASP B 1 49 ? 10.523 -35.812 -6.613 1 98.38 49 ASP B N 1
ATOM 2542 C CA . ASP B 1 49 ? 9.367 -35.438 -5.809 1 98.38 49 ASP B CA 1
ATOM 2543 C C . ASP B 1 49 ? 9.195 -33.906 -5.781 1 98.38 49 ASP B C 1
ATOM 2545 O O . ASP B 1 49 ? 8.18 -33.406 -5.297 1 98.38 49 ASP B O 1
ATOM 2549 N N . LYS B 1 50 ? 10.211 -33.219 -6.219 1 98.81 50 LYS B N 1
ATOM 2550 C CA . LYS B 1 50 ? 10.141 -31.766 -6.242 1 98.81 50 LYS B CA 1
ATOM 2551 C C . LYS B 1 50 ? 10.969 -31.203 -7.395 1 98.81 50 LYS B C 1
ATOM 2553 O O . LYS B 1 50 ? 12.125 -31.594 -7.59 1 98.81 50 LYS B O 1
ATOM 2558 N N . ILE B 1 51 ? 10.406 -30.359 -8.188 1 98.81 51 ILE B N 1
ATOM 2559 C CA . ILE B 1 51 ? 11.117 -29.531 -9.156 1 98.81 51 ILE B CA 1
ATOM 2560 C C . ILE B 1 51 ? 11.281 -28.109 -8.602 1 98.81 51 ILE B C 1
ATOM 2562 O O . ILE B 1 51 ? 10.297 -27.453 -8.273 1 98.81 51 ILE B O 1
ATOM 2566 N N . ASP B 1 52 ? 12.484 -27.656 -8.414 1 98.81 52 ASP B N 1
ATOM 2567 C CA . ASP B 1 52 ? 12.82 -26.344 -7.867 1 98.81 52 ASP B CA 1
ATOM 2568 C C . ASP B 1 52 ? 13.578 -25.5 -8.883 1 98.81 52 ASP B C 1
ATOM 2570 O O . ASP B 1 52 ? 14.711 -25.828 -9.25 1 98.81 52 ASP B O 1
ATOM 2574 N N . ILE B 1 53 ? 12.969 -24.422 -9.305 1 98.69 53 ILE B N 1
ATOM 2575 C CA . ILE B 1 53 ? 13.539 -23.594 -10.367 1 98.69 53 ILE B CA 1
ATOM 2576 C C . ILE B 1 53 ? 13.883 -22.203 -9.82 1 98.69 53 ILE B C 1
ATOM 2578 O O . ILE B 1 53 ? 13.016 -21.531 -9.266 1 98.69 53 ILE B O 1
ATOM 2582 N N . ASP B 1 54 ? 15.07 -21.766 -9.953 1 97.88 54 ASP B N 1
ATOM 2583 C CA . ASP B 1 54 ? 15.531 -20.406 -9.656 1 97.88 54 ASP B CA 1
ATOM 2584 C C . ASP B 1 54 ? 15.984 -19.688 -10.93 1 97.88 54 ASP B C 1
ATOM 2586 O O . ASP B 1 54 ? 16.922 -20.125 -11.586 1 97.88 54 ASP B O 1
ATOM 2590 N N . ALA B 1 55 ? 15.258 -18.703 -11.312 1 95.88 55 ALA B N 1
ATOM 2591 C CA . ALA B 1 55 ? 15.547 -18 -12.57 1 95.88 55 ALA B CA 1
ATOM 2592 C C . ALA B 1 55 ? 15.805 -16.516 -12.328 1 95.88 55 ALA B C 1
ATOM 2594 O O . ALA B 1 55 ? 15.023 -15.852 -11.648 1 95.88 55 ALA B O 1
ATOM 2595 N N . LYS B 1 56 ? 16.859 -16.031 -12.82 1 90.12 56 LYS B N 1
ATOM 2596 C CA . LYS B 1 56 ? 17.203 -14.609 -12.719 1 90.12 56 LYS B CA 1
ATOM 2597 C C . LYS B 1 56 ? 17.172 -13.945 -14.094 1 90.12 56 LYS B C 1
ATOM 2599 O O . LYS B 1 56 ? 18.016 -14.227 -14.945 1 90.12 56 LYS B O 1
ATOM 2604 N N . SER B 1 57 ? 16.203 -13.086 -14.344 1 88 57 SER B N 1
ATOM 2605 C CA . SER B 1 57 ? 16.062 -12.289 -15.562 1 88 57 SER B CA 1
ATOM 2606 C C . SER B 1 57 ? 15.797 -13.172 -16.766 1 88 57 SER B C 1
ATOM 2608 O O . SER B 1 57 ? 16.344 -12.938 -17.859 1 88 57 SER B O 1
ATOM 2610 N N . ILE B 1 58 ? 15.172 -14.281 -16.594 1 91.62 58 ILE B N 1
ATOM 2611 C CA . ILE B 1 58 ? 14.789 -15.219 -17.656 1 91.62 58 ILE B CA 1
ATOM 2612 C C . ILE B 1 58 ? 13.32 -15.594 -17.5 1 91.62 58 ILE B C 1
ATOM 2614 O O . ILE B 1 58 ? 12.836 -15.805 -16.391 1 91.62 58 ILE B O 1
ATOM 2618 N N . THR B 1 59 ? 12.641 -15.648 -18.625 1 94.62 59 THR B N 1
ATOM 2619 C CA . THR B 1 59 ? 11.266 -16.125 -18.609 1 94.62 59 THR B CA 1
ATOM 2620 C C . THR B 1 59 ? 11.227 -17.641 -18.391 1 94.62 59 THR B C 1
ATOM 2622 O O . THR B 1 59 ? 11.977 -18.375 -19.031 1 94.62 59 THR B O 1
ATOM 2625 N N . VAL B 1 60 ? 10.445 -18.094 -17.484 1 97.5 60 VAL B N 1
ATOM 2626 C CA . VAL B 1 60 ? 10.258 -19.516 -17.25 1 97.5 60 VAL B CA 1
ATOM 2627 C C . VAL B 1 60 ? 8.883 -19.953 -17.766 1 97.5 60 VAL B C 1
ATOM 2629 O O . VAL B 1 60 ? 7.859 -19.391 -17.375 1 97.5 60 VAL B O 1
ATOM 2632 N N . ASN B 1 61 ? 8.906 -20.906 -18.641 1 97.81 61 ASN B N 1
ATOM 2633 C CA . ASN B 1 61 ? 7.688 -21.469 -19.219 1 97.81 61 ASN B CA 1
ATOM 2634 C C . ASN B 1 61 ? 7.543 -22.953 -18.875 1 97.81 61 ASN B C 1
ATOM 2636 O O . ASN B 1 61 ? 8.344 -23.766 -19.312 1 97.81 61 ASN B O 1
ATOM 2640 N N . ILE B 1 62 ? 6.527 -23.266 -18.078 1 98.44 62 ILE B N 1
ATOM 2641 C CA . ILE B 1 62 ? 6.227 -24.641 -17.703 1 98.44 62 ILE B CA 1
ATOM 2642 C C . ILE B 1 62 ? 5.121 -25.188 -18.609 1 98.44 62 ILE B C 1
ATOM 2644 O O . ILE B 1 62 ? 4.062 -24.578 -18.75 1 98.44 62 ILE B O 1
ATOM 2648 N N . GLN B 1 63 ? 5.379 -26.375 -19.125 1 97.25 63 GLN B N 1
ATOM 2649 C CA . GLN B 1 63 ? 4.402 -27 -20.016 1 97.25 63 GLN B CA 1
ATOM 2650 C C . GLN B 1 63 ? 4.188 -28.469 -19.641 1 97.25 63 GLN B C 1
ATOM 2652 O O . GLN B 1 63 ? 5.148 -29.203 -19.438 1 97.25 63 GLN B O 1
ATOM 2657 N N . ALA B 1 64 ? 2.914 -28.766 -19.562 1 96.81 64 ALA B N 1
ATOM 2658 C CA . ALA B 1 64 ? 2.592 -30.188 -19.453 1 96.81 64 ALA B CA 1
ATOM 2659 C C . ALA B 1 64 ? 2.705 -30.875 -20.812 1 96.81 64 ALA B C 1
ATOM 2661 O O . ALA B 1 64 ? 2.316 -30.312 -21.828 1 96.81 64 ALA B O 1
ATOM 2662 N N . GLU B 1 65 ? 3.25 -32.031 -20.75 1 95 65 GLU B N 1
ATOM 2663 C CA . GLU B 1 65 ? 3.404 -32.812 -21.969 1 95 65 GLU B CA 1
ATOM 2664 C C . GLU B 1 65 ? 3.283 -34.312 -21.688 1 95 65 GLU B C 1
ATOM 2666 O O . GLU B 1 65 ? 3.666 -34.781 -20.609 1 95 65 GLU B O 1
ATOM 2671 N N . ASN B 1 66 ? 2.646 -35 -22.641 1 93.94 6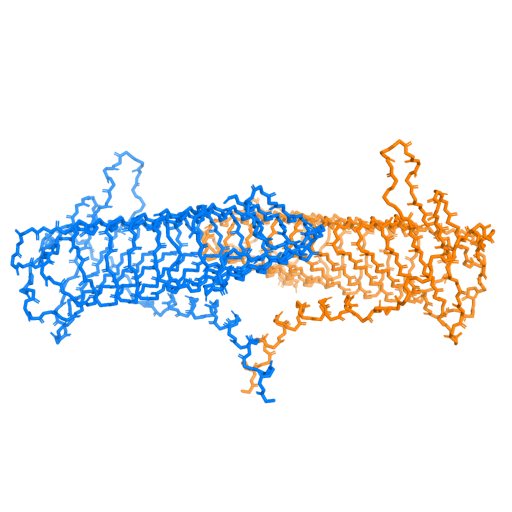6 ASN B N 1
ATOM 2672 C CA . ASN B 1 66 ? 2.668 -36.469 -22.516 1 93.94 66 ASN B CA 1
ATOM 2673 C C . ASN B 1 66 ? 4.062 -37.031 -22.781 1 93.94 66 ASN B C 1
ATOM 2675 O O . ASN B 1 66 ? 4.449 -37.219 -23.938 1 93.94 66 ASN B O 1
ATOM 2679 N N . ARG B 1 67 ? 4.734 -37.188 -21.641 1 94.5 67 ARG B N 1
ATOM 2680 C CA . ARG B 1 67 ? 6.098 -37.719 -21.656 1 94.5 67 ARG B CA 1
ATOM 2681 C C . ARG B 1 67 ? 6.43 -38.438 -20.359 1 94.5 67 ARG B C 1
ATOM 2683 O O . ARG B 1 67 ? 5.641 -38.406 -19.422 1 94.5 67 ARG B O 1
ATOM 2690 N N . ASP B 1 68 ? 7.641 -39.062 -20.344 1 93.88 68 ASP B N 1
ATOM 2691 C CA . ASP B 1 68 ? 7.988 -39.844 -19.172 1 93.88 68 ASP B CA 1
ATOM 2692 C C . ASP B 1 68 ? 9.055 -39.125 -18.328 1 93.88 68 ASP B C 1
ATOM 2694 O O . ASP B 1 68 ? 9.203 -39.406 -17.141 1 93.88 68 ASP B O 1
ATOM 2698 N N . ASP B 1 69 ? 9.758 -38.219 -18.953 1 97.19 69 ASP B N 1
ATOM 2699 C CA . ASP B 1 69 ? 10.82 -37.5 -18.234 1 97.19 69 ASP B CA 1
ATOM 2700 C C . ASP B 1 69 ? 10.516 -36 -18.125 1 97.19 69 ASP B C 1
ATOM 2702 O O . ASP B 1 69 ? 9.602 -35.5 -18.781 1 97.19 69 ASP B O 1
ATOM 2706 N N . ILE B 1 70 ? 11.164 -35.344 -17.188 1 98.12 70 ILE B N 1
ATOM 2707 C CA . ILE B 1 70 ? 11.172 -33.875 -17.125 1 98.12 70 ILE B CA 1
ATOM 2708 C C . ILE B 1 70 ? 12.273 -33.344 -18.031 1 98.12 70 ILE B C 1
ATOM 2710 O O . ILE B 1 70 ? 13.43 -33.75 -17.922 1 98.12 70 ILE B O 1
ATOM 2714 N N . LYS B 1 71 ? 11.914 -32.469 -18.953 1 98 71 LYS B N 1
ATOM 2715 C CA . LYS B 1 71 ? 12.875 -31.875 -19.875 1 98 71 LYS B CA 1
ATOM 2716 C C . LYS B 1 71 ? 12.984 -30.375 -19.688 1 98 71 LYS B C 1
ATOM 2718 O O . LYS B 1 71 ? 11.969 -29.672 -19.688 1 98 71 LYS B O 1
ATOM 2723 N N . ALA B 1 72 ? 14.18 -29.906 -19.438 1 98 72 ALA B N 1
ATOM 2724 C CA . ALA B 1 72 ? 14.453 -28.469 -19.344 1 98 72 ALA B CA 1
ATOM 2725 C C . ALA B 1 72 ? 15.328 -28 -20.5 1 98 72 ALA B C 1
ATOM 2727 O O . ALA B 1 72 ? 16.328 -28.641 -20.828 1 98 72 ALA B O 1
ATOM 2728 N N . GLU B 1 73 ? 14.891 -26.922 -21.141 1 96.69 73 GLU B N 1
ATOM 2729 C CA . GLU B 1 73 ? 15.633 -26.344 -22.266 1 96.69 73 GLU B CA 1
ATOM 2730 C C . GLU B 1 73 ? 15.75 -24.828 -22.125 1 96.69 73 GLU B C 1
ATOM 2732 O O . GLU B 1 73 ? 14.742 -24.125 -21.969 1 96.69 73 GLU B O 1
ATOM 2737 N N . ILE B 1 74 ? 16.969 -24.328 -22.109 1 95.12 74 ILE B N 1
ATOM 2738 C CA . ILE B 1 74 ? 17.172 -22.891 -22.016 1 95.12 74 ILE B CA 1
ATOM 2739 C C . ILE B 1 74 ? 17.578 -22.344 -23.391 1 95.12 74 ILE B C 1
ATOM 2741 O O . ILE B 1 74 ? 18.312 -23 -24.125 1 95.12 74 ILE B O 1
ATOM 2745 N N . SER B 1 75 ? 16.984 -21.25 -23.781 1 91.38 75 SER B N 1
ATOM 2746 C CA . SER B 1 75 ? 17.312 -20.609 -25.047 1 91.38 75 SER B CA 1
ATOM 2747 C C . SER B 1 75 ? 17.578 -19.109 -24.844 1 91.38 75 SER B C 1
ATOM 2749 O O . SER B 1 75 ? 17.109 -18.516 -23.891 1 91.38 75 SER B O 1
ATOM 2751 N N . GLY B 1 76 ? 18.359 -18.5 -25.734 1 88.19 76 GLY B N 1
ATOM 2752 C CA . GLY B 1 76 ? 18.719 -17.094 -25.688 1 88.19 76 GLY B CA 1
ATOM 2753 C C . GLY B 1 76 ? 20.219 -16.859 -25.75 1 88.19 76 GLY B C 1
ATOM 2754 O O . GLY B 1 76 ? 20.969 -17.766 -26.094 1 88.19 76 GLY B O 1
ATOM 2755 N N . LYS B 1 77 ? 20.578 -15.648 -25.531 1 82.31 77 LYS B N 1
ATOM 2756 C CA . LYS B 1 77 ? 21.984 -15.281 -25.562 1 82.31 77 LYS B CA 1
ATOM 2757 C C . LYS B 1 77 ? 22.547 -15.133 -24.156 1 82.31 77 LYS B C 1
ATOM 2759 O O . LYS B 1 77 ? 21.891 -14.586 -23.266 1 82.31 77 LYS B O 1
ATOM 2764 N N . ASN B 1 78 ? 23.719 -15.711 -23.922 1 86.44 78 ASN B N 1
ATOM 2765 C CA . ASN B 1 78 ? 24.453 -15.594 -22.672 1 86.44 78 ASN B CA 1
ATOM 2766 C C . ASN B 1 78 ? 23.656 -16.156 -21.5 1 86.44 78 ASN B C 1
ATOM 2768 O O . ASN B 1 78 ? 23.516 -15.508 -20.453 1 86.44 78 ASN B O 1
ATOM 2772 N N . VAL B 1 79 ? 23.016 -17.188 -21.766 1 90 79 VAL B N 1
ATOM 2773 C CA . VAL B 1 79 ? 22.234 -17.844 -20.719 1 90 79 VAL B CA 1
ATOM 2774 C C . VAL B 1 79 ? 22.969 -19.094 -20.234 1 90 79 VAL B C 1
ATOM 2776 O O . VAL B 1 79 ? 23.781 -19.672 -20.953 1 90 79 VAL B O 1
ATOM 2779 N N . ARG B 1 80 ? 22.734 -19.438 -19 1 91 80 ARG B N 1
ATOM 2780 C CA . ARG B 1 80 ? 23.297 -20.641 -18.359 1 91 80 ARG B CA 1
ATOM 2781 C C . ARG B 1 80 ? 22.219 -21.391 -17.578 1 91 80 ARG B C 1
ATOM 2783 O O . ARG B 1 80 ? 21.391 -20.781 -16.906 1 91 80 ARG B O 1
ATOM 2790 N N . LEU B 1 81 ? 22.234 -22.672 -17.766 1 95.12 81 LEU B N 1
ATOM 2791 C CA . LEU B 1 81 ? 21.359 -23.562 -16.984 1 95.12 81 LEU B CA 1
ATOM 2792 C C . LEU B 1 81 ? 22.188 -24.516 -16.141 1 95.12 81 LEU B C 1
ATOM 2794 O O . LEU B 1 81 ? 22.922 -25.359 -16.672 1 95.12 81 LEU B O 1
ATOM 2798 N N . ASP B 1 82 ? 22.156 -24.359 -14.867 1 95 82 ASP B N 1
ATOM 2799 C CA . ASP B 1 82 ? 22.734 -25.328 -13.93 1 95 82 ASP B CA 1
ATOM 2800 C C . ASP B 1 82 ? 21.656 -26.281 -13.406 1 95 82 ASP B C 1
ATOM 2802 O O . ASP B 1 82 ? 20.609 -25.844 -12.938 1 95 82 ASP B O 1
ATOM 2806 N N . SER B 1 83 ? 21.953 -27.594 -13.594 1 96 83 SER B N 1
ATOM 2807 C CA . SER B 1 83 ? 20.984 -28.594 -13.172 1 96 83 SER B CA 1
ATOM 2808 C C . SER B 1 83 ? 21.625 -29.625 -12.234 1 96 83 SER B C 1
ATOM 2810 O O . SER B 1 83 ? 22.781 -29.984 -12.414 1 96 83 SER B O 1
ATOM 2812 N N . SER B 1 84 ? 20.891 -29.938 -11.203 1 95.81 84 SER B N 1
ATOM 2813 C CA . SER B 1 84 ? 21.344 -30.984 -10.289 1 95.81 84 SER B CA 1
ATOM 2814 C C . SER B 1 84 ? 20.156 -31.719 -9.664 1 95.81 84 SER B C 1
ATOM 2816 O O . SER B 1 84 ? 19.062 -31.156 -9.539 1 95.81 84 SER B O 1
ATOM 2818 N N . GLU B 1 85 ? 20.359 -32.969 -9.375 1 96.44 85 GLU B N 1
ATOM 2819 C CA . GLU B 1 85 ? 19.406 -33.75 -8.602 1 96.44 85 GLU B CA 1
ATOM 2820 C C . GLU B 1 85 ? 19.938 -34 -7.188 1 96.44 85 GLU B C 1
ATOM 2822 O O . GLU B 1 85 ? 20.969 -34.656 -7.016 1 96.44 85 GLU B O 1
ATOM 2827 N N . GLN B 1 86 ? 19.406 -33.375 -6.246 1 96.38 86 GLN B N 1
ATOM 2828 C CA . GLN B 1 86 ? 19.75 -33.594 -4.844 1 96.38 86 GLN B CA 1
ATOM 2829 C C . GLN B 1 86 ? 18.656 -34.375 -4.125 1 96.38 86 GLN B C 1
ATOM 2831 O O . GLN B 1 86 ? 17.656 -33.812 -3.689 1 96.38 86 GLN B O 1
ATOM 2836 N N . GLY B 1 87 ? 18.984 -35.719 -3.877 1 96.25 87 GLY B N 1
ATOM 2837 C CA . GLY B 1 87 ? 17.891 -36.594 -3.457 1 96.25 87 GLY B CA 1
ATOM 2838 C C . GLY B 1 87 ? 16.781 -36.688 -4.488 1 96.25 87 GLY B C 1
ATOM 2839 O O . GLY B 1 87 ? 17.031 -37.062 -5.641 1 96.25 87 GLY B O 1
ATOM 2840 N N . ARG B 1 88 ? 15.57 -36.375 -4.121 1 98.12 88 ARG B N 1
ATOM 2841 C CA . ARG B 1 88 ? 14.461 -36.5 -5.062 1 98.12 88 ARG B CA 1
ATOM 2842 C C . ARG B 1 88 ? 13.977 -35.125 -5.523 1 98.12 88 ARG B C 1
ATOM 2844 O O . ARG B 1 88 ? 12.805 -34.969 -5.852 1 98.12 88 ARG B O 1
ATOM 2851 N N . THR B 1 89 ? 14.961 -34.125 -5.387 1 98.56 89 THR B N 1
ATOM 2852 C CA . THR B 1 89 ? 14.672 -32.781 -5.859 1 98.56 89 THR B CA 1
ATOM 2853 C C . THR B 1 89 ? 15.484 -32.469 -7.113 1 98.56 89 THR B C 1
ATOM 2855 O O . THR B 1 89 ? 16.703 -32.594 -7.117 1 98.56 89 THR B O 1
ATOM 2858 N N . LEU B 1 90 ? 14.805 -32.125 -8.195 1 98.56 90 LEU B N 1
ATOM 2859 C CA . LEU B 1 90 ? 15.461 -31.547 -9.375 1 98.56 90 LEU B CA 1
ATOM 2860 C C . LEU B 1 90 ? 15.641 -30.047 -9.227 1 98.56 90 LEU B C 1
ATOM 2862 O O . LEU B 1 90 ? 14.664 -29.297 -9.148 1 98.56 90 LEU B O 1
ATOM 2866 N N . GLN B 1 91 ? 16.859 -29.594 -9.125 1 98.38 91 GLN B N 1
ATOM 2867 C CA . GLN B 1 91 ? 17.172 -28.172 -9.023 1 98.38 91 GLN B CA 1
ATOM 2868 C C . GLN B 1 91 ? 17.625 -27.609 -10.375 1 98.38 91 GLN B C 1
ATOM 2870 O O . GLN B 1 91 ? 18.562 -28.125 -10.984 1 98.38 91 GLN B O 1
ATOM 2875 N N . LEU B 1 92 ? 16.875 -26.594 -10.812 1 98 92 LEU B N 1
ATOM 2876 C CA . LEU B 1 92 ? 17.234 -25.891 -12.047 1 98 92 LEU B CA 1
ATOM 2877 C C . LEU B 1 92 ? 17.547 -24.422 -11.766 1 98 92 LEU B C 1
ATOM 2879 O O . LEU B 1 92 ? 16.703 -23.703 -11.211 1 98 92 LEU B O 1
ATOM 2883 N N . SER B 1 93 ? 18.75 -23.953 -12.047 1 96.56 93 SER B N 1
ATOM 2884 C CA . SER B 1 93 ? 19.141 -22.562 -11.93 1 96.56 93 SER B CA 1
ATOM 2885 C C . SER B 1 93 ? 19.453 -21.953 -13.297 1 96.56 93 SER B C 1
ATOM 2887 O O . SER B 1 93 ? 20.359 -22.406 -13.984 1 96.56 93 SER B O 1
ATOM 2889 N N . ALA B 1 94 ? 18.625 -20.969 -13.688 1 94.56 94 ALA B N 1
ATOM 2890 C CA . ALA B 1 94 ? 18.797 -20.328 -14.992 1 94.56 94 ALA B CA 1
ATOM 2891 C C . ALA B 1 94 ? 19.156 -18.859 -14.836 1 94.56 94 ALA B C 1
ATOM 2893 O O . ALA B 1 94 ? 18.453 -18.109 -14.141 1 94.56 94 ALA B O 1
ATOM 2894 N N . HIS B 1 95 ? 20.141 -18.469 -15.367 1 88.81 95 HIS B N 1
ATOM 2895 C CA . HIS B 1 95 ? 20.562 -17.062 -15.25 1 88.81 95 HIS B CA 1
ATOM 2896 C C . HIS B 1 95 ? 21.047 -16.531 -16.594 1 88.81 95 HIS B C 1
ATOM 2898 O O . HIS B 1 95 ? 21.438 -17.297 -17.469 1 88.81 95 HIS B O 1
ATOM 2904 N N . SER B 1 96 ? 20.75 -15.344 -16.781 1 82.62 96 SER B N 1
ATOM 2905 C CA . SER B 1 96 ? 21.281 -14.641 -17.953 1 82.62 96 SER B CA 1
ATOM 2906 C C . SER B 1 96 ? 22.328 -13.594 -17.531 1 82.62 96 SER B C 1
ATOM 2908 O O . SER B 1 96 ? 22.203 -12.977 -16.484 1 82.62 96 SER B O 1
ATOM 2910 N N . LYS B 1 97 ? 23.484 -13.711 -18.156 1 72.5 97 LYS B N 1
ATOM 2911 C CA . LYS B 1 97 ? 24.547 -12.742 -17.891 1 72.5 97 LYS B CA 1
ATOM 2912 C C . LYS B 1 97 ? 24.438 -11.531 -18.828 1 72.5 97 LYS B C 1
ATOM 2914 O O . LYS B 1 97 ? 24.203 -11.688 -20.031 1 72.5 97 LYS B O 1
ATOM 2919 N N . GLY B 1 98 ? 24.609 -10.375 -18.438 1 61.84 98 GLY B N 1
ATOM 2920 C CA . GLY B 1 98 ? 24.828 -9.133 -19.156 1 61.84 98 GLY B CA 1
ATOM 2921 C C . GLY B 1 98 ? 23.547 -8.461 -19.594 1 61.84 98 GLY B C 1
ATOM 2922 O O . GLY B 1 98 ? 22.469 -9.07 -19.547 1 61.84 98 GLY B O 1
ATOM 2923 N N . PHE B 1 99 ? 23.531 -7.113 -19.5 1 54.09 99 PHE B N 1
ATOM 2924 C CA . PHE B 1 99 ? 22.469 -6.309 -20.094 1 54.09 99 PHE B CA 1
ATOM 2925 C C . PHE B 1 99 ? 22.5 -6.395 -21.609 1 54.09 99 PHE B C 1
ATOM 2927 O O . PHE B 1 99 ? 23.562 -6.219 -22.234 1 54.09 99 PHE B O 1
ATOM 2934 N N . TRP B 1 100 ? 21.875 -7.199 -22.188 1 52.41 100 TRP B N 1
ATOM 2935 C CA . TRP B 1 100 ? 21.953 -7.141 -23.641 1 52.41 100 TRP B CA 1
ATOM 2936 C C . TRP B 1 100 ? 20.828 -6.273 -24.219 1 52.41 100 TRP B C 1
ATOM 2938 O O . TRP B 1 100 ? 19.703 -6.301 -23.719 1 52.41 100 TRP B O 1
ATOM 2948 N N . PRO B 1 101 ? 21.234 -5.434 -25.266 1 50.5 101 PRO B N 1
ATOM 2949 C CA . PRO B 1 101 ? 20.297 -4.523 -25.953 1 50.5 101 PRO B CA 1
ATOM 2950 C C . PRO B 1 101 ? 19.016 -5.211 -26.391 1 50.5 101 PRO B C 1
ATOM 2952 O O . PRO B 1 101 ? 18.984 -6.434 -26.531 1 50.5 101 PRO B O 1
ATOM 2955 N N . PHE B 1 102 ? 17.984 -4.488 -26.562 1 50.69 102 PHE B N 1
ATOM 2956 C CA . PHE B 1 102 ? 16.562 -4.688 -26.828 1 50.69 102 PHE B CA 1
ATOM 2957 C C . PHE B 1 102 ? 16.359 -5.695 -27.953 1 50.69 102 PHE B C 1
ATOM 2959 O O . PHE B 1 102 ? 15.312 -6.336 -28.031 1 50.69 102 PHE B O 1
ATOM 2966 N N . PHE B 1 103 ? 17.328 -5.75 -28.891 1 48.5 103 PHE B N 1
ATOM 2967 C CA . PHE B 1 103 ? 17.031 -6.422 -30.156 1 48.5 103 PHE B CA 1
ATOM 2968 C C . PHE B 1 103 ? 17.094 -7.934 -29.984 1 48.5 103 PHE B C 1
ATOM 2970 O O . PHE B 1 103 ? 16.844 -8.68 -30.938 1 48.5 103 PHE B O 1
ATOM 2977 N N . TRP B 1 104 ? 17.656 -8.398 -28.875 1 51.81 104 TRP B N 1
ATOM 2978 C CA . TRP B 1 104 ? 17.906 -9.836 -28.922 1 51.81 104 TRP B CA 1
ATOM 2979 C C . TRP B 1 104 ? 16.719 -10.609 -28.344 1 51.81 104 TRP B C 1
ATOM 2981 O O . TRP B 1 104 ? 15.914 -10.055 -27.609 1 51.81 104 TRP B O 1
ATOM 2991 N N . LYS B 1 105 ? 16.578 -11.812 -28.875 1 58.5 105 LYS B N 1
ATOM 2992 C CA . LYS B 1 105 ? 15.562 -12.805 -28.531 1 58.5 105 LYS B CA 1
ATOM 2993 C C . LYS B 1 105 ? 15.453 -12.969 -27.031 1 58.5 105 LYS B C 1
ATOM 2995 O O . LYS B 1 105 ? 16.453 -12.969 -26.312 1 58.5 105 LYS B O 1
ATOM 3000 N N . LYS B 1 106 ? 14.32 -12.961 -26.422 1 74.5 106 LYS B N 1
ATOM 3001 C CA . LYS B 1 106 ? 13.961 -13.094 -25.016 1 74.5 106 LYS B CA 1
ATOM 3002 C C . LYS B 1 106 ? 14.531 -14.383 -24.422 1 74.5 106 LYS B C 1
ATOM 3004 O O . LYS B 1 106 ? 14.398 -15.453 -25.016 1 74.5 106 LYS B O 1
ATOM 3009 N N . ASN B 1 107 ? 15.5 -14.375 -23.453 1 88.44 107 ASN B N 1
ATOM 3010 C CA . ASN B 1 107 ? 16 -15.523 -22.703 1 88.44 107 ASN B CA 1
ATOM 3011 C C . ASN B 1 107 ? 14.859 -16.297 -22.047 1 88.44 107 ASN B C 1
ATOM 3013 O O . ASN B 1 107 ? 14 -15.695 -21.391 1 88.44 107 ASN B O 1
ATOM 3017 N N . GLU B 1 108 ? 14.844 -17.656 -22.406 1 94.44 108 GLU B N 1
ATOM 3018 C CA . GLU B 1 108 ? 13.711 -18.438 -21.922 1 94.44 108 GLU B CA 1
ATOM 3019 C C . GLU B 1 108 ? 14.156 -19.812 -21.453 1 94.44 108 GLU B C 1
ATOM 3021 O O . GLU B 1 108 ? 15.016 -20.453 -22.062 1 94.44 108 GLU B O 1
ATOM 3026 N N . LEU B 1 109 ? 13.641 -20.219 -20.359 1 96.88 109 LEU B N 1
ATOM 3027 C CA . LEU B 1 109 ? 13.711 -21.594 -19.891 1 96.88 109 LEU B CA 1
ATOM 3028 C C . LEU B 1 109 ? 12.375 -22.297 -20.062 1 96.88 109 LEU B C 1
ATOM 3030 O O . LEU B 1 109 ? 11.367 -21.875 -19.484 1 96.88 109 LEU B O 1
ATOM 3034 N N . ILE B 1 110 ? 12.383 -23.297 -20.891 1 97.62 110 ILE B N 1
ATOM 3035 C CA . ILE B 1 110 ? 11.195 -24.125 -21.047 1 97.62 110 ILE B CA 1
ATOM 3036 C C . ILE B 1 110 ? 11.375 -25.438 -20.281 1 97.62 110 ILE B C 1
ATOM 3038 O O . ILE B 1 110 ? 12.367 -26.141 -20.469 1 97.62 110 ILE B O 1
ATOM 3042 N N . VAL B 1 111 ? 10.422 -25.734 -19.406 1 98.25 111 VAL B N 1
ATOM 3043 C CA . VAL B 1 111 ? 10.43 -27 -18.672 1 98.25 111 VAL B CA 1
ATOM 3044 C C . VAL B 1 111 ? 9.18 -27.797 -19.016 1 98.25 111 VAL B C 1
ATOM 3046 O O . VAL B 1 111 ? 8.062 -27.359 -18.734 1 98.25 111 VAL B O 1
ATOM 3049 N N . LYS B 1 112 ? 9.414 -28.906 -19.578 1 97.88 112 LYS B N 1
ATOM 3050 C CA . LYS B 1 112 ? 8.328 -29.828 -19.906 1 97.88 112 LYS B CA 1
ATOM 3051 C C . LYS B 1 112 ? 8.172 -30.891 -18.828 1 97.88 112 LYS B C 1
ATOM 3053 O O . LYS B 1 112 ? 9.125 -31.609 -18.516 1 97.88 112 LYS B O 1
ATOM 3058 N N . ILE B 1 113 ? 6.957 -30.969 -18.312 1 98.19 113 ILE B N 1
ATOM 3059 C CA . ILE B 1 113 ? 6.672 -31.859 -17.203 1 98.19 113 ILE B CA 1
ATOM 3060 C C . ILE B 1 113 ? 5.66 -32.938 -17.641 1 98.19 113 ILE B C 1
ATOM 3062 O O . ILE B 1 113 ? 4.641 -32.594 -18.25 1 98.19 113 ILE B O 1
ATOM 3066 N N . PRO B 1 114 ? 5.906 -34.188 -17.281 1 97.12 114 PRO B N 1
ATOM 3067 C CA . PRO B 1 114 ? 4.918 -35.219 -17.609 1 97.12 114 PRO B CA 1
ATOM 3068 C C . PRO B 1 114 ? 3.557 -34.938 -16.969 1 97.12 114 PRO B C 1
ATOM 3070 O O . PRO B 1 114 ? 3.48 -34.562 -15.805 1 97.12 114 PRO B O 1
ATOM 3073 N N . SER B 1 115 ? 2.531 -35.25 -17.703 1 94.94 115 SER B N 1
ATOM 3074 C CA . SER B 1 115 ? 1.172 -35 -17.219 1 94.94 115 SER B CA 1
ATOM 3075 C C . SER B 1 115 ? 0.868 -35.812 -15.969 1 94.94 115 SER B C 1
ATOM 3077 O O . SER B 1 115 ? 0.025 -35.406 -15.156 1 94.94 115 SER B O 1
ATOM 3079 N N . GLU B 1 116 ? 1.597 -36.906 -15.773 1 94.75 116 GLU B N 1
ATOM 3080 C CA . GLU B 1 116 ? 1.326 -37.812 -14.656 1 94.75 116 GLU B CA 1
ATOM 3081 C C . GLU B 1 116 ? 2.092 -37.375 -13.406 1 94.75 116 GLU B C 1
ATOM 3083 O O . GLU B 1 116 ? 1.874 -37.938 -12.32 1 94.75 116 GLU B O 1
ATOM 3088 N N . TYR B 1 117 ? 2.984 -36.438 -13.586 1 97.12 117 TYR B N 1
ATOM 3089 C CA . TYR B 1 117 ? 3.713 -35.938 -12.43 1 97.12 117 TYR B CA 1
ATOM 3090 C C . TYR B 1 117 ? 2.766 -35.25 -11.445 1 97.12 117 TYR B C 1
ATOM 3092 O O . TYR B 1 117 ? 1.955 -34.406 -11.836 1 97.12 117 TYR B O 1
ATOM 3100 N N . LYS B 1 118 ? 2.881 -35.625 -10.117 1 97.56 118 LYS B N 1
ATOM 3101 C CA . LYS B 1 118 ? 1.854 -35.156 -9.18 1 97.56 118 LYS B CA 1
ATOM 3102 C C . LYS B 1 118 ? 2.479 -34.5 -7.961 1 97.56 118 LYS B C 1
ATOM 3104 O O . LYS B 1 118 ? 1.791 -34.219 -6.973 1 97.56 118 LYS B O 1
ATOM 3109 N N . ASP B 1 119 ? 3.75 -34.219 -8.016 1 98 119 ASP B N 1
ATOM 3110 C CA . ASP B 1 119 ? 4.438 -33.781 -6.805 1 98 119 ASP B CA 1
ATOM 3111 C C . ASP B 1 119 ? 4.617 -32.25 -6.781 1 98 119 ASP B C 1
ATOM 3113 O O . ASP B 1 119 ? 3.688 -31.516 -7.098 1 98 119 ASP B O 1
ATOM 3117 N N . ASP B 1 120 ? 5.73 -31.812 -6.293 1 98.81 120 ASP B N 1
ATOM 3118 C CA . ASP B 1 120 ? 5.863 -30.391 -5.965 1 98.81 120 ASP B CA 1
ATOM 3119 C C . ASP B 1 120 ? 6.586 -29.641 -7.074 1 98.81 120 ASP B C 1
ATOM 3121 O O . ASP B 1 120 ? 7.5 -30.172 -7.703 1 98.81 120 ASP B O 1
ATOM 3125 N N . LEU B 1 121 ? 6.156 -28.391 -7.293 1 98.81 121 LEU B N 1
ATOM 3126 C CA . LEU B 1 121 ? 6.793 -27.453 -8.219 1 98.81 121 LEU B CA 1
ATOM 3127 C C . LEU B 1 121 ? 6.996 -26.094 -7.57 1 98.81 121 LEU B C 1
ATOM 3129 O O . LEU B 1 121 ? 6.043 -25.5 -7.066 1 98.81 121 LE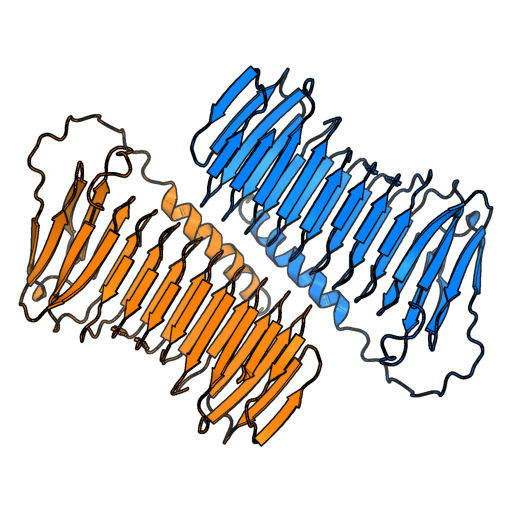U B O 1
ATOM 3133 N N . SER B 1 122 ? 8.203 -25.594 -7.52 1 98.88 122 SER B N 1
ATOM 3134 C CA . SER B 1 122 ? 8.531 -24.266 -6.996 1 98.88 122 SER B CA 1
ATOM 3135 C C . SER B 1 122 ? 9.336 -23.453 -8.008 1 98.88 122 SER B C 1
ATOM 3137 O O . SER B 1 122 ? 10.336 -23.938 -8.547 1 98.88 122 SER B O 1
ATOM 3139 N N . ILE B 1 123 ? 8.883 -22.266 -8.289 1 98.75 123 ILE B N 1
ATOM 3140 C CA . ILE B 1 123 ? 9.578 -21.375 -9.211 1 98.75 123 ILE B CA 1
ATOM 3141 C C . ILE B 1 123 ? 9.836 -20.031 -8.547 1 98.75 123 ILE B C 1
ATOM 3143 O O . ILE B 1 123 ? 8.898 -19.391 -8.062 1 98.75 123 ILE B O 1
ATOM 3147 N N . SER B 1 124 ? 11.008 -19.578 -8.477 1 98 124 SER B N 1
ATOM 3148 C CA . SER B 1 124 ? 11.414 -18.25 -8.031 1 98 124 SER B CA 1
ATOM 3149 C C . SER B 1 124 ? 12.086 -17.469 -9.148 1 98 124 SER B C 1
ATOM 3151 O O . SER B 1 124 ? 13.094 -17.922 -9.703 1 98 124 SER B O 1
ATOM 3153 N N . SER B 1 125 ? 11.477 -16.391 -9.43 1 95.5 125 SER B N 1
ATOM 3154 C CA . SER B 1 125 ? 12 -15.555 -10.5 1 95.5 125 SER B CA 1
ATOM 3155 C C . SER B 1 125 ? 12.375 -14.172 -9.977 1 95.5 125 SER B C 1
ATOM 3157 O O . SER B 1 125 ? 11.641 -13.586 -9.18 1 95.5 125 SER B O 1
ATOM 3159 N N . GLY B 1 126 ? 13.484 -13.625 -10.375 1 90.88 126 GLY B N 1
ATOM 3160 C CA . GLY B 1 126 ? 13.828 -12.258 -10.031 1 90.88 126 GLY B CA 1
ATOM 3161 C C . GLY B 1 126 ? 13.023 -11.227 -10.805 1 90.88 126 GLY B C 1
ATOM 3162 O O . GLY B 1 126 ? 12.086 -10.633 -10.266 1 90.88 126 GLY B O 1
ATOM 3163 N N . SER B 1 127 ? 13.375 -11.125 -12.07 1 87.56 127 SER B N 1
ATOM 3164 C CA . SER B 1 127 ? 12.719 -10.102 -12.875 1 87.56 127 SER B CA 1
ATOM 3165 C C . SER B 1 127 ? 12.047 -10.703 -14.102 1 87.56 127 SER B C 1
ATOM 3167 O O . SER B 1 127 ? 11.344 -10.008 -14.844 1 87.56 127 SER B O 1
ATOM 3169 N N . GLY B 1 128 ? 12.266 -12 -14.336 1 88.81 128 GLY B N 1
ATOM 3170 C CA . GLY B 1 128 ? 11.641 -12.633 -15.484 1 88.81 128 GLY B CA 1
ATOM 3171 C C . GLY B 1 128 ? 10.211 -13.062 -15.227 1 88.81 128 GLY B C 1
ATOM 3172 O O . GLY B 1 128 ? 9.797 -13.195 -14.07 1 88.81 128 GLY B O 1
ATOM 3173 N N . ASN B 1 129 ? 9.445 -13.305 -16.297 1 95.31 129 ASN B N 1
ATOM 3174 C CA . ASN B 1 129 ? 8.062 -13.773 -16.203 1 95.31 129 ASN B CA 1
ATOM 3175 C C . ASN B 1 129 ? 8 -15.273 -15.953 1 95.31 129 ASN B C 1
ATOM 3177 O O . ASN B 1 129 ? 8.906 -16.016 -16.344 1 95.31 129 ASN B O 1
ATOM 3181 N N . VAL B 1 130 ? 7.031 -15.695 -15.273 1 97.94 130 VAL B N 1
ATOM 3182 C CA . VAL B 1 130 ? 6.727 -17.109 -15.086 1 97.94 130 VAL B CA 1
ATOM 3183 C C . VAL B 1 130 ? 5.367 -17.438 -15.703 1 97.94 130 VAL B C 1
ATOM 3185 O O . VAL B 1 130 ? 4.375 -16.766 -15.422 1 97.94 130 VAL B O 1
ATOM 3188 N N . LYS B 1 131 ? 5.387 -18.344 -16.547 1 98.25 131 LYS B N 1
ATOM 3189 C CA . LYS B 1 131 ? 4.16 -18.844 -17.172 1 98.25 131 LYS B CA 1
ATOM 3190 C C . LYS B 1 131 ? 4.004 -20.344 -16.938 1 98.25 131 LYS B C 1
ATOM 3192 O O . LYS B 1 131 ? 4.852 -21.141 -17.359 1 98.25 131 LYS B O 1
ATOM 3197 N N . LEU B 1 132 ? 2.963 -20.75 -16.25 1 98.31 132 LEU B N 1
ATOM 3198 C CA . LEU B 1 132 ? 2.639 -22.156 -16 1 98.31 132 LEU B CA 1
ATOM 3199 C C . LEU B 1 132 ? 1.381 -22.547 -16.766 1 98.31 132 LEU B C 1
ATOM 3201 O O . LEU B 1 132 ? 0.273 -22.156 -16.406 1 98.31 132 LEU B O 1
ATOM 3205 N N . SER B 1 133 ? 1.592 -23.234 -17.812 1 95.5 133 SER B N 1
ATOM 3206 C CA . SER B 1 133 ? 0.489 -23.828 -18.562 1 95.5 133 SER B CA 1
ATOM 3207 C C . SER B 1 133 ? 0.255 -25.281 -18.109 1 95.5 133 SER B C 1
ATOM 3209 O O . SER B 1 133 ? 0.909 -26.203 -18.609 1 95.5 133 SER B O 1
ATOM 3211 N N . GLY B 1 134 ? -0.697 -25.453 -17.266 1 88.81 134 GLY B N 1
ATOM 3212 C CA . GLY B 1 134 ? -0.839 -26.719 -16.562 1 88.81 134 GLY B CA 1
ATOM 3213 C C . GLY B 1 134 ? -1.361 -27.828 -17.453 1 88.81 134 GLY B C 1
ATOM 3214 O O . GLY B 1 134 ? -1.032 -29 -17.234 1 88.81 134 GLY B O 1
ATOM 3215 N N . GLY B 1 135 ? -2.152 -27.453 -18.5 1 82.81 135 GLY B N 1
ATOM 3216 C CA . GLY B 1 135 ? -2.617 -28.375 -19.516 1 82.81 135 GLY B CA 1
ATOM 3217 C C . GLY B 1 135 ? -2.955 -29.75 -18.953 1 82.81 135 GLY B C 1
ATOM 3218 O O . GLY B 1 135 ? -2.756 -30.766 -19.625 1 82.81 135 GLY B O 1
ATOM 3219 N N . GLY B 1 136 ? -3.318 -29.969 -17.641 1 79.5 136 GLY B N 1
ATOM 3220 C CA . GLY B 1 136 ? -3.641 -31.281 -17.094 1 79.5 136 GLY B CA 1
ATOM 3221 C C . GLY B 1 136 ? -2.822 -31.625 -15.875 1 79.5 136 GLY B C 1
ATOM 3222 O O . GLY B 1 136 ? -2.943 -32.719 -15.336 1 79.5 136 GLY B O 1
ATOM 3223 N N . LEU B 1 137 ? -1.93 -30.797 -15.477 1 95.44 137 LEU B N 1
ATOM 3224 C CA . LEU B 1 137 ? -1.127 -31.078 -14.297 1 95.44 137 LEU B CA 1
ATOM 3225 C C . LEU B 1 137 ? -1.99 -31.078 -13.039 1 95.44 137 LEU B C 1
ATOM 3227 O O . LEU B 1 137 ? -2.873 -30.234 -12.891 1 95.44 137 LEU B O 1
ATOM 3231 N N . HIS B 1 138 ? -1.845 -32.125 -12.219 1 97.56 138 HIS B N 1
ATOM 3232 C CA . HIS B 1 138 ? -2.414 -32.219 -10.883 1 97.56 138 HIS B CA 1
ATOM 3233 C C . HIS B 1 138 ? -1.32 -32.344 -9.828 1 97.56 138 HIS B C 1
ATOM 3235 O O . HIS B 1 138 ? -0.874 -33.469 -9.508 1 97.56 138 HIS B O 1
ATOM 3241 N N . LEU B 1 139 ? -0.942 -31.25 -9.305 1 98.69 139 LEU B N 1
ATOM 3242 C CA . LEU B 1 139 ? 0.239 -31.203 -8.453 1 98.69 139 LEU B CA 1
ATOM 3243 C C . LEU B 1 139 ? -0.157 -31.109 -6.984 1 98.69 139 LEU B C 1
ATOM 3245 O O . LEU B 1 139 ? -1.298 -30.766 -6.664 1 98.69 139 LEU B O 1
ATOM 3249 N N . ARG B 1 140 ? 0.753 -31.516 -6.199 1 98.69 140 ARG B N 1
ATOM 3250 C CA . ARG B 1 140 ? 0.528 -31.406 -4.762 1 98.69 140 ARG B CA 1
ATOM 3251 C C . ARG B 1 140 ? 0.746 -29.984 -4.273 1 98.69 140 ARG B C 1
ATOM 3253 O O . ARG B 1 140 ? -0.216 -29.25 -4.016 1 98.69 140 ARG B O 1
ATOM 3260 N N . ASN B 1 141 ? 1.973 -29.453 -4.266 1 98.88 141 ASN B N 1
ATOM 3261 C CA . ASN B 1 141 ? 2.303 -28.094 -3.887 1 98.88 141 ASN B CA 1
ATOM 3262 C C . ASN B 1 141 ? 2.902 -27.312 -5.059 1 98.88 141 ASN B C 1
ATOM 3264 O O . ASN B 1 141 ? 3.838 -27.781 -5.707 1 98.88 141 ASN B O 1
ATOM 3268 N N . VAL B 1 142 ? 2.33 -26.141 -5.293 1 98.88 142 VAL B N 1
ATOM 3269 C CA . VAL B 1 142 ? 2.887 -25.25 -6.297 1 98.88 142 VAL B CA 1
ATOM 3270 C C . VAL B 1 142 ? 3.201 -23.891 -5.664 1 98.88 142 VAL B C 1
ATOM 3272 O O . VAL B 1 142 ? 2.35 -23.297 -5.004 1 98.88 142 VAL B O 1
ATOM 3275 N N . ALA B 1 143 ? 4.422 -23.406 -5.797 1 98.94 143 ALA B N 1
ATOM 3276 C CA . ALA B 1 143 ? 4.836 -22.094 -5.312 1 98.94 143 ALA B CA 1
ATOM 3277 C C . ALA B 1 143 ? 5.438 -21.25 -6.438 1 98.94 143 ALA B C 1
ATOM 3279 O O . ALA B 1 143 ? 6.426 -21.656 -7.059 1 98.94 143 ALA B O 1
ATOM 3280 N N . LEU B 1 144 ? 4.848 -20.141 -6.699 1 98.81 144 LEU B N 1
ATOM 3281 C CA . LEU B 1 144 ? 5.348 -19.188 -7.684 1 98.81 144 LEU B CA 1
ATOM 3282 C C . LEU B 1 144 ? 5.734 -17.875 -7.02 1 98.81 144 LEU B C 1
ATOM 3284 O O . LEU B 1 144 ? 4.914 -17.25 -6.344 1 98.81 144 LEU B O 1
ATOM 3288 N N . LYS B 1 145 ? 6.891 -17.422 -7.203 1 98 145 LYS B N 1
ATOM 3289 C CA . LYS B 1 145 ? 7.375 -16.172 -6.625 1 98 145 LYS B CA 1
ATOM 3290 C C . LYS B 1 145 ? 8.086 -15.328 -7.672 1 98 145 LYS B C 1
ATOM 3292 O O . LYS B 1 145 ? 8.844 -15.852 -8.492 1 98 145 LYS B O 1
ATOM 3297 N N . SER B 1 146 ? 7.852 -14.078 -7.641 1 96.44 146 SER B N 1
ATOM 3298 C CA . SER B 1 146 ? 8.562 -13.18 -8.547 1 96.44 146 SER B CA 1
ATOM 3299 C C . SER B 1 146 ? 8.805 -11.82 -7.895 1 96.44 146 SER B C 1
ATOM 3301 O O . SER B 1 146 ? 7.93 -11.289 -7.199 1 96.44 146 SER B O 1
ATOM 3303 N N . GLY B 1 147 ? 9.906 -11.195 -8.141 1 92.62 147 GLY B N 1
ATOM 3304 C CA . GLY B 1 147 ? 10.18 -9.844 -7.695 1 92.62 147 GLY B CA 1
ATOM 3305 C C . GLY B 1 147 ? 9.508 -8.781 -8.547 1 92.62 147 GLY B C 1
ATOM 3306 O O . GLY B 1 147 ? 8.766 -7.945 -8.023 1 92.62 147 GLY B O 1
ATOM 3307 N N . SER B 1 148 ? 9.766 -8.93 -9.844 1 90.31 148 SER B N 1
ATOM 3308 C CA . SER B 1 148 ? 9.273 -7.844 -10.688 1 90.31 148 SER B CA 1
ATOM 3309 C C . SER B 1 148 ? 8.508 -8.391 -11.891 1 90.31 148 SER B C 1
ATOM 3311 O O . SER B 1 148 ? 7.805 -7.641 -12.57 1 90.31 148 SER B O 1
ATOM 3313 N N . GLY B 1 149 ? 8.656 -9.672 -12.227 1 92.25 149 GLY B N 1
ATOM 3314 C CA . GLY B 1 149 ? 7.996 -10.227 -13.398 1 92.25 149 GLY B CA 1
ATOM 3315 C C . GLY B 1 149 ? 6.57 -10.672 -13.133 1 92.25 149 GLY B C 1
ATOM 3316 O O . GLY B 1 149 ? 6.156 -10.781 -11.977 1 92.25 149 GLY B O 1
ATOM 3317 N N . SER B 1 150 ? 5.852 -10.969 -14.18 1 96.56 150 SER B N 1
ATOM 3318 C CA . SER B 1 150 ? 4.473 -11.43 -14.07 1 96.56 150 SER B CA 1
ATOM 3319 C C . SER B 1 150 ? 4.406 -12.914 -13.742 1 96.56 150 SER B C 1
ATOM 3321 O O . SER B 1 150 ? 5.285 -13.68 -14.133 1 96.56 150 SER B O 1
ATOM 3323 N N . LEU B 1 151 ? 3.436 -13.289 -12.977 1 98.44 151 LEU B N 1
ATOM 3324 C CA . LEU B 1 151 ? 3.146 -14.68 -12.633 1 98.44 151 LEU B CA 1
ATOM 3325 C C . LEU B 1 151 ? 1.806 -15.109 -13.219 1 98.44 151 LEU B C 1
ATOM 3327 O O . LEU B 1 151 ? 0.76 -14.57 -12.852 1 98.44 151 LEU B O 1
ATOM 3331 N N . LYS B 1 152 ? 1.85 -16.016 -14.117 1 98.62 152 LYS B N 1
ATOM 3332 C CA . LYS B 1 152 ? 0.63 -16.5 -14.758 1 98.62 152 LYS B CA 1
ATOM 3333 C C . LYS B 1 152 ? 0.509 -18.016 -14.625 1 98.62 152 LYS B C 1
ATOM 3335 O O . LYS B 1 152 ? 1.485 -18.75 -14.82 1 98.62 152 LYS B O 1
ATOM 3340 N N . ALA B 1 153 ? -0.622 -18.547 -14.273 1 98.5 153 ALA B N 1
ATOM 3341 C CA . ALA B 1 153 ? -0.943 -19.984 -14.289 1 98.5 153 ALA B CA 1
ATOM 3342 C C . ALA B 1 153 ? -2.309 -20.219 -14.922 1 98.5 153 ALA B C 1
ATOM 3344 O O . ALA B 1 153 ? -3.285 -19.547 -14.594 1 98.5 153 ALA B O 1
ATOM 3345 N N . ASP B 1 154 ? -2.301 -21.125 -15.82 1 97.81 154 ASP B N 1
ATOM 3346 C CA . ASP B 1 154 ? -3.531 -21.5 -16.516 1 97.81 154 ASP B CA 1
ATOM 3347 C C . ASP B 1 154 ? -3.744 -23 -16.5 1 97.81 154 ASP B C 1
ATOM 3349 O O . ASP B 1 154 ? -2.795 -23.781 -16.672 1 97.81 154 ASP B O 1
ATOM 3353 N N . ASP B 1 155 ? -4.977 -23.453 -16.25 1 97.69 155 ASP B N 1
ATOM 3354 C CA . ASP B 1 155 ? -5.383 -24.844 -16.344 1 97.69 155 ASP B CA 1
ATOM 3355 C C . ASP B 1 155 ? -4.543 -25.719 -15.414 1 97.69 155 ASP B C 1
ATOM 3357 O O . ASP B 1 155 ? -3.975 -26.719 -15.844 1 97.69 155 ASP B O 1
ATOM 3361 N N . LEU B 1 156 ? -4.613 -25.375 -14.18 1 98.19 156 LEU B N 1
ATOM 3362 C CA . LEU B 1 156 ? -3.795 -26.031 -13.164 1 98.19 156 LEU B CA 1
ATOM 3363 C C . LEU B 1 156 ? -4.664 -26.594 -12.047 1 98.19 156 LEU B C 1
ATOM 3365 O O . LEU B 1 156 ? -5.602 -25.938 -11.594 1 98.19 156 LEU B O 1
ATOM 3369 N N . GLN B 1 157 ? -4.434 -27.828 -11.672 1 98.38 157 GLN B N 1
ATOM 3370 C CA . GLN B 1 157 ? -4.938 -28.375 -10.422 1 98.38 157 GLN B CA 1
ATOM 3371 C C . GLN B 1 157 ? -3.811 -28.562 -9.406 1 98.38 157 GLN B C 1
ATOM 3373 O O . GLN B 1 157 ? -2.76 -29.109 -9.742 1 98.38 157 GLN B O 1
ATOM 3378 N N . ALA B 1 158 ? -3.992 -28.031 -8.273 1 98.69 158 ALA B N 1
ATOM 3379 C CA . ALA B 1 158 ? -3.018 -28.156 -7.195 1 98.69 158 ALA B CA 1
ATOM 3380 C C . ALA B 1 158 ? -3.713 -28.281 -5.84 1 98.69 158 ALA B C 1
ATOM 3382 O O . ALA B 1 158 ? -4.773 -27.703 -5.621 1 98.69 158 ALA B O 1
ATOM 3383 N N . GLU B 1 159 ? -3.178 -29.094 -4.969 1 98.81 159 GLU B N 1
ATOM 3384 C CA . GLU B 1 159 ? -3.717 -29.109 -3.609 1 98.81 159 GLU B CA 1
ATOM 3385 C C . GLU B 1 159 ? -3.475 -27.781 -2.908 1 98.81 159 GLU B C 1
ATOM 3387 O O . GLU B 1 159 ? -4.422 -27.094 -2.502 1 98.81 159 GLU B O 1
ATOM 3392 N N . ASP B 1 160 ? -2.215 -27.375 -2.84 1 98.94 160 ASP B N 1
ATOM 3393 C CA . ASP B 1 160 ? -1.84 -26.094 -2.252 1 98.94 160 ASP B CA 1
ATOM 3394 C C . ASP B 1 160 ? -1.117 -25.219 -3.271 1 98.94 160 ASP B C 1
ATOM 3396 O O . ASP B 1 160 ? -0.151 -25.656 -3.9 1 98.94 160 ASP B O 1
ATOM 3400 N N . LEU B 1 161 ? -1.588 -24 -3.434 1 98.88 161 LEU B N 1
ATOM 3401 C CA . LEU B 1 161 ? -0.987 -23.031 -4.348 1 98.88 161 LEU B CA 1
ATOM 3402 C C . LEU B 1 161 ? -0.556 -21.781 -3.604 1 98.88 161 LEU B C 1
ATOM 3404 O O . LEU B 1 161 ? -1.342 -21.188 -2.852 1 98.88 161 LEU B O 1
ATOM 3408 N N . SER B 1 162 ? 0.677 -21.359 -3.723 1 98.94 162 SER B N 1
ATOM 3409 C CA . SER B 1 162 ? 1.198 -20.094 -3.207 1 98.94 162 SER B CA 1
ATOM 3410 C C . SER B 1 162 ? 1.738 -19.219 -4.332 1 98.94 162 SER B C 1
ATOM 3412 O O . SER B 1 162 ? 2.623 -19.641 -5.082 1 98.94 162 SER B O 1
ATOM 3414 N N . VAL B 1 163 ? 1.209 -18.109 -4.492 1 98.88 163 VAL B N 1
ATOM 3415 C CA . VAL B 1 163 ? 1.674 -17.141 -5.48 1 98.88 163 VAL B CA 1
ATOM 3416 C C . VAL B 1 163 ? 2.072 -15.836 -4.785 1 98.88 163 VAL B C 1
ATOM 3418 O O . VAL B 1 163 ? 1.248 -15.203 -4.121 1 98.88 163 VAL B O 1
ATOM 3421 N N . LYS B 1 164 ? 3.297 -15.406 -4.918 1 97.94 164 LYS B N 1
ATOM 3422 C CA . LYS B 1 164 ? 3.797 -14.203 -4.262 1 97.94 164 LYS B CA 1
ATOM 3423 C C . LYS B 1 164 ? 4.535 -13.305 -5.25 1 97.94 164 LYS B C 1
ATOM 3425 O O . LYS B 1 164 ? 5.582 -13.68 -5.785 1 97.94 164 LYS B O 1
ATOM 3430 N N . GLY B 1 165 ? 3.98 -12.156 -5.496 1 96.75 165 GLY B N 1
ATOM 3431 C CA . GLY B 1 165 ? 4.609 -11.156 -6.344 1 96.75 165 GLY B CA 1
ATOM 3432 C C . GLY B 1 165 ? 4.887 -9.852 -5.621 1 96.75 165 GLY B C 1
ATOM 3433 O O . GLY B 1 165 ? 4.078 -9.398 -4.805 1 96.75 165 GLY B O 1
ATOM 3434 N N . THR B 1 166 ? 5.938 -9.211 -5.965 1 94.44 166 THR B N 1
ATOM 3435 C CA . THR B 1 166 ? 6.215 -7.898 -5.387 1 94.44 166 THR B CA 1
ATOM 3436 C C . THR B 1 166 ? 5.672 -6.789 -6.285 1 94.44 166 THR B C 1
ATOM 3438 O O . THR B 1 166 ? 4.691 -6.125 -5.934 1 94.44 166 THR B O 1
ATOM 3441 N N . SER B 1 167 ? 6.188 -6.656 -7.504 1 92.25 167 SER B N 1
ATOM 3442 C CA . SER B 1 167 ? 5.75 -5.547 -8.344 1 92.25 167 SER B CA 1
ATOM 3443 C C . SER B 1 167 ? 5.102 -6.047 -9.633 1 92.25 167 SER B C 1
ATOM 3445 O O . SER B 1 167 ? 4.555 -5.258 -10.406 1 92.25 167 SER B O 1
ATOM 3447 N N . GLY B 1 168 ? 5.129 -7.293 -9.93 1 91.31 168 GLY B N 1
ATOM 3448 C CA . GLY B 1 168 ? 4.559 -7.82 -11.156 1 91.31 168 GLY B CA 1
ATOM 3449 C C . GLY B 1 168 ? 3.088 -8.18 -11.023 1 91.31 168 GLY B C 1
ATOM 3450 O O . GLY B 1 168 ? 2.555 -8.242 -9.914 1 91.31 168 GLY B O 1
ATOM 3451 N N . SER B 1 169 ? 2.451 -8.469 -12.141 1 96.25 169 SER B N 1
ATOM 3452 C CA . SER B 1 169 ? 1.046 -8.859 -12.156 1 96.25 169 SER B CA 1
ATOM 3453 C C . SER B 1 169 ? 0.879 -10.344 -11.875 1 96.25 169 SER B C 1
ATOM 3455 O O . SER B 1 169 ? 1.784 -11.141 -12.141 1 96.25 169 SER B O 1
ATOM 3457 N N . VAL B 1 170 ? -0.238 -10.703 -11.281 1 98.5 170 VAL B N 1
ATOM 3458 C CA . VAL B 1 170 ? -0.619 -12.086 -11.031 1 98.5 170 VAL B CA 1
ATOM 3459 C C . VAL B 1 170 ? -1.894 -12.422 -11.805 1 98.5 170 VAL B C 1
ATOM 3461 O O . VAL B 1 170 ? -2.887 -11.695 -11.719 1 98.5 170 VAL B O 1
ATOM 3464 N N . ARG B 1 171 ? -1.826 -13.453 -12.562 1 98.88 171 ARG B N 1
ATOM 3465 C CA . ARG B 1 171 ? -2.996 -13.898 -13.32 1 98.88 171 ARG B CA 1
ATOM 3466 C C . ARG B 1 171 ? -3.209 -15.398 -13.172 1 98.88 171 ARG B C 1
ATOM 3468 O O . ARG B 1 171 ? -2.367 -16.188 -13.602 1 98.88 171 ARG B O 1
ATOM 3475 N N . LEU B 1 172 ? -4.312 -15.828 -12.617 1 98.81 172 LEU B N 1
ATOM 3476 C CA . LEU B 1 172 ? -4.703 -17.234 -12.508 1 98.81 172 LEU B CA 1
ATOM 3477 C C . LEU B 1 172 ? -6 -17.5 -13.266 1 98.81 172 LEU B C 1
ATOM 3479 O O . LEU B 1 172 ? -7.004 -16.812 -13.039 1 98.81 172 LEU B O 1
ATOM 3483 N N . GLU B 1 173 ? -5.93 -18.422 -14.148 1 98.62 173 GLU B N 1
ATOM 3484 C CA . GLU B 1 173 ? -7.098 -18.75 -14.961 1 98.62 173 GLU B CA 1
ATOM 3485 C C . GLU B 1 173 ? -7.359 -20.25 -14.961 1 98.62 173 GLU B C 1
ATOM 3487 O O . GLU B 1 173 ? -6.488 -21.047 -15.336 1 98.62 173 GLU B O 1
ATOM 3492 N N . ASN B 1 174 ? -8.508 -20.656 -14.578 1 98.31 174 ASN B N 1
ATOM 3493 C CA . ASN B 1 174 ? -8.898 -22.062 -14.531 1 98.31 174 ASN B CA 1
ATOM 3494 C C . ASN B 1 174 ? -7.961 -22.875 -13.641 1 98.31 174 ASN B C 1
ATOM 3496 O O . ASN B 1 174 ? -7.391 -23.875 -14.086 1 98.31 174 ASN B O 1
ATOM 3500 N N . VAL B 1 175 ? -7.938 -22.438 -12.391 1 98.62 175 VAL B N 1
ATOM 3501 C CA . VAL B 1 175 ? -7.066 -23.078 -11.406 1 98.62 175 VAL B CA 1
ATOM 3502 C C . VAL B 1 175 ? -7.91 -23.688 -10.289 1 98.62 175 VAL B C 1
ATOM 3504 O O . VAL B 1 175 ? -8.742 -23.016 -9.688 1 98.62 175 VAL B O 1
ATOM 3507 N N . GLN B 1 176 ? -7.777 -25 -10.07 1 98.5 176 GLN B N 1
ATOM 3508 C CA . GLN B 1 176 ? -8.484 -25.688 -8.992 1 98.5 176 GLN B CA 1
ATOM 3509 C C . GLN B 1 176 ? -7.531 -26.047 -7.852 1 98.5 176 GLN B C 1
ATOM 3511 O O . GLN B 1 176 ? -6.492 -26.672 -8.078 1 98.5 176 GLN B O 1
ATOM 3516 N N . THR B 1 177 ? -7.879 -25.609 -6.641 1 98.75 177 THR B N 1
ATOM 3517 C CA . THR B 1 177 ? -7.031 -25.875 -5.488 1 98.75 177 THR B CA 1
ATOM 3518 C C . THR B 1 177 ? -7.863 -26.344 -4.297 1 98.75 177 THR B C 1
ATOM 3520 O O . THR B 1 177 ? -9.086 -26.203 -4.297 1 98.75 177 THR B O 1
ATOM 3523 N N . ALA B 1 178 ? -7.152 -27.016 -3.398 1 98.81 178 ALA B N 1
ATOM 3524 C CA . ALA B 1 178 ? -7.754 -27.109 -2.068 1 98.81 178 ALA B CA 1
ATOM 3525 C C . ALA B 1 178 ? -7.637 -25.781 -1.325 1 98.81 178 ALA B C 1
ATOM 3527 O O . ALA B 1 178 ? -8.617 -25.281 -0.762 1 98.81 178 ALA B O 1
ATOM 3528 N N . ALA B 1 179 ? -6.434 -25.25 -1.376 1 98.94 179 ALA B N 1
ATOM 3529 C CA . ALA B 1 179 ? -6.184 -23.938 -0.799 1 98.94 179 ALA B CA 1
ATOM 3530 C C . ALA B 1 179 ? -5.191 -23.141 -1.646 1 98.94 179 ALA B C 1
ATOM 3532 O O . ALA B 1 179 ? -4.254 -23.719 -2.209 1 98.94 179 ALA B O 1
ATOM 3533 N N . ALA B 1 180 ? -5.387 -21.875 -1.716 1 98.94 180 ALA B N 1
ATOM 3534 C CA . ALA B 1 180 ? -4.457 -20.984 -2.41 1 98.94 180 ALA B CA 1
ATOM 3535 C C . ALA B 1 180 ? -4.191 -19.734 -1.595 1 98.94 180 ALA B C 1
ATOM 3537 O O . ALA B 1 180 ? -5.117 -19.141 -1.026 1 98.94 180 ALA B O 1
ATOM 3538 N N . ASP B 1 181 ? -2.998 -19.344 -1.473 1 98.94 181 ASP B N 1
ATOM 3539 C CA . ASP B 1 181 ? -2.537 -18.078 -0.885 1 98.94 181 ASP B CA 1
ATOM 3540 C C . ASP B 1 181 ? -1.885 -17.188 -1.938 1 98.94 181 ASP B C 1
ATOM 3542 O O . ASP B 1 181 ? -0.82 -17.516 -2.465 1 98.94 181 ASP B O 1
ATOM 3546 N N . ILE B 1 182 ? -2.496 -16.141 -2.27 1 98.88 182 ILE B N 1
ATOM 3547 C CA . ILE B 1 182 ? -2.051 -15.211 -3.309 1 98.88 182 ILE B CA 1
ATOM 3548 C C . ILE B 1 182 ? -1.679 -13.867 -2.684 1 98.88 182 ILE B C 1
ATOM 3550 O O . ILE B 1 182 ? -2.529 -13.188 -2.105 1 98.88 182 ILE B O 1
ATOM 3554 N N . ARG B 1 183 ? -0.454 -13.43 -2.797 1 98.19 183 ARG B N 1
ATOM 3555 C CA . ARG B 1 183 ? 0.042 -12.195 -2.197 1 98.19 183 ARG B CA 1
ATOM 3556 C C . ARG B 1 183 ? 0.726 -11.32 -3.238 1 98.19 183 ARG B C 1
ATOM 3558 O O . ARG B 1 183 ? 1.525 -11.805 -4.043 1 98.19 183 ARG B O 1
ATOM 3565 N N . SER B 1 184 ? 0.393 -10.102 -3.26 1 97.44 184 SER B N 1
ATOM 3566 C CA . SER B 1 184 ? 1.02 -9.117 -4.141 1 97.44 184 SER B CA 1
ATOM 3567 C C . SER B 1 184 ? 1.258 -7.797 -3.416 1 97.44 184 SER B C 1
ATOM 3569 O O . SER B 1 184 ? 0.375 -7.301 -2.713 1 97.44 184 SER B O 1
ATOM 3571 N N . THR B 1 185 ? 2.439 -7.219 -3.553 1 95.19 185 THR B N 1
ATOM 3572 C CA . THR B 1 185 ? 2.695 -5.914 -2.949 1 95.19 185 THR B CA 1
ATOM 3573 C C . THR B 1 185 ? 2.156 -4.793 -3.834 1 95.19 185 THR B C 1
ATOM 3575 O O . THR B 1 185 ? 1.334 -3.988 -3.391 1 95.19 185 THR B O 1
ATOM 3578 N N . SER B 1 186 ? 2.83 -4.793 -5.043 1 92 186 SER B N 1
ATOM 3579 C CA . SER B 1 186 ? 2.402 -3.779 -6 1 92 186 SER B CA 1
ATOM 3580 C C . SER B 1 186 ? 2.104 -4.395 -7.363 1 92 186 SER B C 1
ATOM 3582 O O . SER B 1 186 ? 2.895 -5.184 -7.883 1 92 186 SER B O 1
ATOM 3584 N N . GLY B 1 187 ? 0.945 -4.422 -7.883 1 90.31 187 GLY B N 1
ATOM 3585 C CA . GLY B 1 187 ? 0.529 -4.961 -9.164 1 90.31 187 GLY B CA 1
ATOM 3586 C C . GLY B 1 187 ? -0.928 -5.379 -9.195 1 90.31 187 GLY B C 1
ATOM 3587 O O . GLY B 1 187 ? -1.567 -5.492 -8.148 1 90.31 187 GLY B O 1
ATOM 3588 N N . ASN B 1 188 ? -1.312 -5.703 -10.352 1 96.31 188 ASN B N 1
ATOM 3589 C CA . ASN B 1 188 ? -2.705 -6.117 -10.492 1 96.31 188 ASN B CA 1
ATOM 3590 C C . ASN B 1 188 ? -2.852 -7.633 -10.398 1 96.31 188 ASN B C 1
ATOM 3592 O O . ASN B 1 188 ? -1.983 -8.375 -10.859 1 96.31 188 ASN B O 1
ATOM 3596 N N . THR B 1 189 ? -3.883 -8.039 -9.758 1 98.56 189 THR B N 1
ATOM 3597 C CA . THR B 1 189 ? -4.215 -9.453 -9.641 1 98.56 189 THR B CA 1
ATOM 3598 C C . THR B 1 189 ? -5.527 -9.766 -10.352 1 98.56 189 THR B C 1
ATOM 3600 O O . THR B 1 189 ? -6.527 -9.07 -10.156 1 98.56 189 THR B O 1
ATOM 3603 N N . LYS B 1 190 ? -5.496 -10.734 -11.203 1 98.88 190 LYS B N 1
ATOM 3604 C CA . LYS B 1 190 ? -6.688 -11.172 -11.922 1 98.88 190 LYS B CA 1
ATOM 3605 C C . LYS B 1 190 ? -6.93 -12.672 -11.727 1 98.88 190 LYS B C 1
ATOM 3607 O O . LYS B 1 190 ? -6.066 -13.492 -12.039 1 98.88 190 LYS B O 1
ATOM 3612 N N . LEU B 1 191 ? -8.055 -13.023 -11.203 1 98.88 191 LEU B N 1
ATOM 3613 C CA . LEU B 1 191 ? -8.477 -14.414 -11.047 1 98.88 191 LEU B CA 1
ATOM 3614 C C . LEU B 1 191 ? -9.711 -14.703 -11.891 1 98.88 191 LEU B C 1
ATOM 3616 O O . LEU B 1 191 ? -10.703 -13.977 -11.828 1 98.88 191 LEU B O 1
ATOM 3620 N N . GLU B 1 192 ? -9.617 -15.688 -12.664 1 98.81 192 GLU B N 1
ATOM 3621 C CA . GLU B 1 192 ? -10.75 -16.156 -13.453 1 98.81 192 GLU B CA 1
ATOM 3622 C C . GLU B 1 192 ? -10.977 -17.656 -13.25 1 98.81 192 GLU B C 1
ATOM 3624 O O . GLU B 1 192 ? -10.164 -18.469 -13.688 1 98.81 192 GLU B O 1
ATOM 3629 N N . ASN B 1 193 ? -12.023 -18.016 -12.594 1 98.19 193 ASN B N 1
ATOM 3630 C CA . ASN B 1 193 ? -12.406 -19.406 -12.352 1 98.19 193 ASN B CA 1
ATOM 3631 C C . ASN B 1 193 ? -11.359 -20.141 -11.531 1 98.19 193 ASN B C 1
ATOM 3633 O O . ASN B 1 193 ? -10.852 -21.188 -11.953 1 98.19 193 ASN B O 1
ATOM 3637 N N . VAL B 1 194 ? -11.094 -19.562 -10.375 1 98.69 194 VAL B N 1
ATOM 3638 C CA . VAL B 1 194 ? -10.219 -20.188 -9.383 1 98.69 194 VAL B CA 1
ATOM 3639 C C . VAL B 1 194 ? -11.055 -20.734 -8.234 1 98.69 194 VAL B C 1
ATOM 3641 O O . VAL B 1 194 ? -11.984 -20.078 -7.754 1 98.69 194 VAL B O 1
ATOM 3644 N N . THR B 1 195 ? -10.758 -22.016 -7.84 1 98.56 195 THR B N 1
ATOM 3645 C CA . THR B 1 195 ? -11.586 -22.625 -6.805 1 98.56 195 THR B CA 1
ATOM 3646 C C . THR B 1 195 ? -10.734 -23.062 -5.621 1 98.56 195 THR B C 1
ATOM 3648 O O . THR B 1 195 ? -9.508 -23.172 -5.734 1 98.56 195 THR B O 1
ATOM 3651 N N . GLY B 1 196 ? -11.391 -23.312 -4.5 1 98.81 196 GLY B N 1
ATOM 3652 C CA . GLY B 1 196 ? -10.758 -23.703 -3.25 1 98.81 196 GLY B CA 1
ATOM 3653 C C . GLY B 1 196 ? -10.805 -22.625 -2.193 1 98.81 196 GLY B C 1
ATOM 3654 O O . GLY B 1 196 ? -11.492 -21.609 -2.363 1 98.81 196 GLY B O 1
ATOM 3655 N N . LYS B 1 197 ? -10.195 -22.906 -1.077 1 98.94 197 LYS B N 1
ATOM 3656 C CA . LYS B 1 197 ? -10.023 -21.891 -0.051 1 98.94 197 LYS B CA 1
ATOM 3657 C C . LYS B 1 197 ? -9 -20.844 -0.481 1 98.94 197 LYS B C 1
ATOM 3659 O O . LYS B 1 197 ? -7.812 -21.141 -0.604 1 98.94 197 LYS B O 1
ATOM 3664 N N . LEU B 1 198 ? -9.531 -19.641 -0.664 1 98.94 198 LEU B N 1
ATOM 3665 C CA . LEU B 1 198 ? -8.672 -18.625 -1.252 1 98.94 198 LEU B CA 1
ATOM 3666 C C . LEU B 1 198 ? -8.375 -17.516 -0.245 1 98.94 198 LEU B C 1
ATOM 3668 O O . LEU B 1 198 ? -9.289 -17 0.398 1 98.94 198 LEU B O 1
ATOM 3672 N N . SER B 1 199 ? -7.141 -17.172 -0.087 1 98.94 199 SER B N 1
ATOM 3673 C CA . SER B 1 199 ? -6.668 -15.992 0.642 1 98.94 199 SER B CA 1
ATOM 3674 C C . SER B 1 199 ? -5.883 -15.055 -0.27 1 98.94 199 SER B C 1
ATOM 3676 O O . SER B 1 199 ? -4.824 -15.422 -0.787 1 98.94 199 SER B O 1
ATOM 3678 N N . ILE B 1 200 ? -6.395 -13.914 -0.483 1 98.88 200 ILE B N 1
ATOM 3679 C CA . ILE B 1 200 ? -5.754 -12.922 -1.338 1 98.88 200 ILE B CA 1
ATOM 3680 C C . ILE B 1 200 ? -5.34 -11.711 -0.503 1 98.88 200 ILE B C 1
ATOM 3682 O O . ILE B 1 200 ? -6.18 -11.07 0.131 1 98.88 200 ILE B O 1
ATOM 3686 N N . LYS B 1 201 ? -4.125 -11.414 -0.45 1 98.5 201 LYS B N 1
ATOM 3687 C CA . LYS B 1 201 ? -3.58 -10.242 0.238 1 98.5 201 LYS B CA 1
ATOM 3688 C C . LYS B 1 201 ? -2.824 -9.336 -0.729 1 98.5 201 LYS B C 1
ATOM 3690 O O . LYS B 1 201 ? -1.837 -9.758 -1.336 1 98.5 201 LYS B O 1
ATOM 3695 N N . GLN B 1 202 ? -3.246 -8.156 -0.881 1 97.62 202 GLN B N 1
ATOM 3696 C CA . GLN B 1 202 ? -2.633 -7.203 -1.8 1 97.62 202 GLN B CA 1
ATOM 3697 C C . GLN B 1 202 ? -2.439 -5.844 -1.134 1 97.62 202 GLN B C 1
ATOM 3699 O O . GLN B 1 202 ? -3.361 -5.316 -0.506 1 97.62 202 GLN B O 1
ATOM 3704 N N . THR B 1 203 ? -1.26 -5.297 -1.226 1 95.88 203 THR B N 1
ATOM 3705 C CA . THR B 1 203 ? -1.032 -3.988 -0.622 1 95.88 203 THR B CA 1
ATOM 3706 C C . THR B 1 203 ? -1.56 -2.877 -1.524 1 95.88 203 THR B C 1
ATOM 3708 O O . THR B 1 203 ? -2.441 -2.113 -1.127 1 95.88 203 THR B O 1
ATOM 3711 N N . SER B 1 204 ? -1.02 -2.855 -2.752 1 94.31 204 SER B N 1
ATOM 3712 C CA . SER B 1 204 ? -1.453 -1.831 -3.695 1 94.31 204 SER B CA 1
ATOM 3713 C C . SER B 1 204 ? -1.777 -2.436 -5.059 1 94.31 204 SER B C 1
ATOM 3715 O O . SER B 1 204 ? -1.117 -3.379 -5.496 1 94.31 204 SER B O 1
ATOM 3717 N N . GLY B 1 205 ? -2.727 -1.905 -5.746 1 93.06 205 GLY B N 1
ATOM 3718 C CA . GLY B 1 205 ? -3.125 -2.342 -7.074 1 93.06 205 GLY B CA 1
ATOM 3719 C C . GLY B 1 205 ? -4.566 -2.812 -7.141 1 93.06 205 GLY B C 1
ATOM 3720 O O . GLY B 1 205 ? -5.25 -2.881 -6.117 1 93.06 205 GLY B O 1
ATOM 3721 N N . ASN B 1 206 ? -4.98 -3.205 -8.312 1 96.69 206 ASN B N 1
ATOM 3722 C CA . ASN B 1 206 ? -6.371 -3.623 -8.484 1 96.69 206 ASN B CA 1
ATOM 3723 C C . ASN B 1 206 ? -6.508 -5.141 -8.445 1 96.69 206 ASN B C 1
ATOM 3725 O O . ASN B 1 206 ? -5.629 -5.859 -8.93 1 96.69 206 ASN B O 1
ATOM 3729 N N . LEU B 1 207 ? -7.57 -5.574 -7.828 1 98.56 207 LEU B N 1
ATOM 3730 C CA . LEU B 1 207 ? -7.941 -6.984 -7.809 1 98.56 207 LEU B CA 1
ATOM 3731 C C . LEU B 1 207 ? -9.242 -7.219 -8.57 1 98.56 207 LEU B C 1
ATOM 3733 O O . LEU B 1 207 ? -10.266 -6.609 -8.258 1 98.56 207 LEU B O 1
ATOM 3737 N N . ARG B 1 208 ? -9.203 -8.016 -9.602 1 98.88 208 ARG B N 1
ATOM 3738 C CA . ARG B 1 208 ? -10.383 -8.453 -10.336 1 98.88 208 ARG B CA 1
ATOM 3739 C C . ARG B 1 208 ? -10.523 -9.977 -10.273 1 98.88 208 ARG B C 1
ATOM 3741 O O . ARG B 1 208 ? -9.641 -10.703 -10.727 1 98.88 208 ARG B O 1
ATOM 3748 N N . ALA B 1 209 ? -11.602 -10.383 -9.75 1 98.88 209 ALA B N 1
ATOM 3749 C CA . ALA B 1 209 ? -11.836 -11.82 -9.656 1 98.88 209 ALA B CA 1
ATOM 3750 C C . ALA B 1 209 ? -13.234 -12.18 -10.164 1 98.88 209 ALA B C 1
ATOM 3752 O O . ALA B 1 209 ? -14.219 -11.555 -9.773 1 98.88 209 ALA B O 1
ATOM 3753 N N . SER B 1 210 ? -13.281 -13.102 -11.039 1 98.88 210 SER B N 1
ATOM 3754 C CA . SER B 1 210 ? -14.539 -13.648 -11.555 1 98.88 210 SER B CA 1
ATOM 3755 C C . SER B 1 210 ? -14.641 -15.141 -11.273 1 98.88 210 SER B C 1
ATOM 3757 O O . SER B 1 210 ? -13.766 -15.922 -11.664 1 98.88 210 SER B O 1
ATOM 3759 N N . PHE B 1 211 ? -15.727 -15.492 -10.602 1 98.69 211 PHE B N 1
ATOM 3760 C CA . PHE B 1 211 ? -15.906 -16.891 -10.203 1 98.69 211 PHE B CA 1
ATOM 3761 C C . PHE B 1 211 ? -17.125 -17.484 -10.867 1 98.69 211 PHE B C 1
ATOM 3763 O O . PHE B 1 211 ? -18.188 -16.859 -10.914 1 98.69 211 PHE B O 1
ATOM 3770 N N . THR B 1 212 ? -16.969 -18.672 -11.352 1 98.06 212 THR B N 1
ATOM 3771 C CA . THR B 1 212 ? -18.125 -19.422 -11.836 1 98.06 212 THR B CA 1
ATOM 3772 C C . THR B 1 212 ? -18.672 -20.344 -10.758 1 98.06 212 THR B C 1
ATOM 3774 O O . THR B 1 212 ? -19.781 -20.859 -10.875 1 98.06 212 THR B O 1
ATOM 3777 N N . GLU B 1 213 ? -17.828 -20.531 -9.766 1 97.75 213 GLU B N 1
ATOM 3778 C CA . GLU B 1 213 ? -18.234 -21.312 -8.602 1 97.75 213 GLU B CA 1
ATOM 3779 C C . GLU B 1 213 ? -17.5 -20.844 -7.348 1 97.75 213 GLU B C 1
ATOM 3781 O O . GLU B 1 213 ? -16.312 -20.516 -7.402 1 97.75 213 GLU B O 1
ATOM 3786 N N . ILE B 1 214 ? -18.219 -20.828 -6.234 1 98.5 214 ILE B N 1
ATOM 3787 C CA . ILE B 1 214 ? -17.625 -20.656 -4.918 1 98.5 214 ILE B CA 1
ATOM 3788 C C . ILE B 1 214 ? -17.859 -21.906 -4.066 1 98.5 214 ILE B C 1
ATOM 3790 O O . ILE B 1 214 ? -18.984 -22.156 -3.631 1 98.5 214 ILE B O 1
ATOM 3794 N N . ASN B 1 215 ? -16.797 -22.625 -3.869 1 98.62 215 ASN B N 1
ATOM 3795 C CA . ASN B 1 215 ? -17 -23.906 -3.217 1 98.62 215 ASN B CA 1
ATOM 3796 C C . ASN B 1 215 ? -16.312 -23.969 -1.859 1 98.62 215 ASN B C 1
ATOM 3798 O O . ASN B 1 215 ? -16.328 -25 -1.191 1 98.62 215 ASN B O 1
ATOM 3802 N N . ASP B 1 216 ? -15.641 -22.859 -1.539 1 98.75 216 ASP B N 1
ATOM 3803 C CA . ASP B 1 216 ? -15.031 -22.688 -0.227 1 98.75 216 ASP B CA 1
ATOM 3804 C C . ASP B 1 216 ? -14.883 -21.203 0.116 1 98.75 216 ASP B C 1
ATOM 3806 O O . ASP B 1 216 ? -15.367 -20.344 -0.618 1 98.75 216 ASP B O 1
ATOM 3810 N N . SER B 1 217 ? -14.281 -20.875 1.257 1 98.88 217 SER B N 1
ATOM 3811 C CA . SER B 1 217 ? -14.195 -19.484 1.728 1 98.88 217 SER B CA 1
ATOM 3812 C C . SER B 1 217 ? -13.211 -18.688 0.892 1 98.88 217 SER B C 1
ATOM 3814 O O . SER B 1 217 ? -12.281 -19.234 0.308 1 98.88 217 SER B O 1
ATOM 3816 N N . LEU B 1 218 ? -13.5 -17.422 0.845 1 98.94 218 LEU B N 1
ATOM 3817 C CA . LEU B 1 218 ? -12.688 -16.422 0.155 1 98.94 218 LEU B CA 1
ATOM 3818 C C . LEU B 1 218 ? -12.398 -15.234 1.062 1 98.94 218 LEU B C 1
ATOM 3820 O O . LEU B 1 218 ? -13.328 -14.594 1.573 1 98.94 218 LEU B O 1
ATOM 3824 N N . SER B 1 219 ? -11.156 -14.961 1.277 1 98.94 219 SER B N 1
ATOM 3825 C CA . SER B 1 219 ? -10.734 -13.797 2.049 1 98.94 219 SER B CA 1
ATOM 3826 C C . SER B 1 219 ? -9.898 -12.844 1.201 1 98.94 219 SER B C 1
ATOM 3828 O O . SER B 1 219 ? -8.922 -13.266 0.572 1 98.94 219 SER B O 1
ATOM 3830 N N . ILE B 1 220 ? -10.273 -11.602 1.174 1 98.88 220 ILE B N 1
ATOM 3831 C CA . ILE B 1 220 ? -9.539 -10.562 0.468 1 98.88 220 ILE B CA 1
ATOM 3832 C C . ILE B 1 220 ? -9.141 -9.461 1.446 1 98.88 220 ILE B C 1
ATOM 3834 O O . ILE B 1 220 ? -10 -8.852 2.096 1 98.88 220 ILE B O 1
ATOM 3838 N N . LYS B 1 221 ? -7.914 -9.227 1.57 1 98.62 221 LYS B N 1
ATOM 3839 C CA . LYS B 1 221 ? -7.379 -8.109 2.338 1 98.62 221 LYS B CA 1
ATOM 3840 C C . LYS B 1 221 ? -6.539 -7.188 1.455 1 98.62 221 LYS B C 1
ATOM 3842 O O . LYS B 1 221 ? -5.539 -7.621 0.878 1 98.62 221 LYS B O 1
ATOM 3847 N N . GLN B 1 222 ? -6.902 -5.969 1.347 1 97.81 222 GLN B N 1
ATOM 3848 C CA . GLN B 1 222 ? -6.211 -5 0.504 1 97.81 222 GLN B CA 1
ATOM 3849 C C . GLN B 1 222 ? -6.004 -3.68 1.24 1 97.81 222 GLN B C 1
ATOM 3851 O O . GLN B 1 222 ? -6.891 -3.217 1.958 1 97.81 222 GLN B O 1
ATOM 3856 N N . THR B 1 223 ? -4.84 -3.119 1.057 1 96.19 223 THR B N 1
ATOM 3857 C CA . THR B 1 223 ? -4.594 -1.841 1.716 1 96.19 223 THR B CA 1
ATOM 3858 C C . THR B 1 223 ? -5.051 -0.682 0.834 1 96.19 223 THR B C 1
ATOM 3860 O O . THR B 1 223 ? -5.887 0.126 1.246 1 96.19 223 THR B O 1
ATOM 3863 N N . SER B 1 224 ? -4.496 -0.604 -0.389 1 94.38 224 SER B N 1
ATOM 3864 C CA . SER B 1 224 ? -4.852 0.463 -1.318 1 94.38 224 SER B CA 1
ATOM 3865 C C . SER B 1 224 ? -5.172 -0.093 -2.703 1 94.38 224 SER B C 1
ATOM 3867 O O 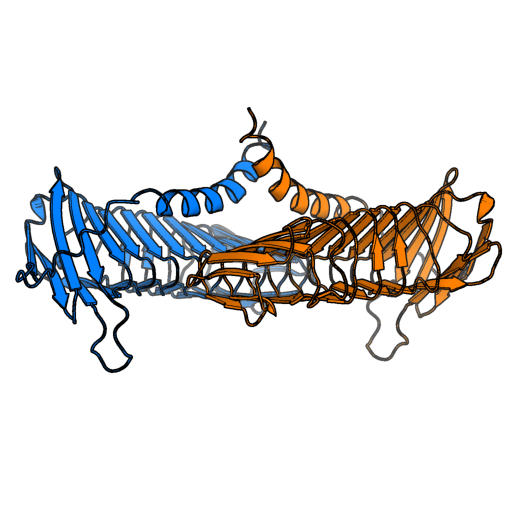. SER B 1 224 ? -4.383 -0.85 -3.27 1 94.38 224 SER B O 1
ATOM 3869 N N . GLY B 1 225 ? -6.266 0.288 -3.271 1 93.06 225 GLY B N 1
ATOM 3870 C CA . GLY B 1 225 ? -6.695 -0.153 -4.59 1 93.06 225 GLY B CA 1
ATOM 3871 C C . GLY B 1 225 ? -8.164 -0.538 -4.641 1 93.06 225 GLY B C 1
ATOM 3872 O O . GLY B 1 225 ? -8.891 -0.349 -3.668 1 93.06 225 GLY B O 1
ATOM 3873 N N . ASN B 1 226 ? -8.562 -1.038 -5.809 1 96.31 226 ASN B N 1
ATOM 3874 C CA . ASN B 1 226 ? -9.961 -1.393 -5.992 1 96.31 226 ASN B CA 1
ATOM 3875 C C . ASN B 1 226 ? -10.141 -2.893 -6.207 1 96.31 226 ASN B C 1
ATOM 3877 O O . ASN B 1 226 ? -9.273 -3.545 -6.793 1 96.31 226 ASN B O 1
ATOM 3881 N N . THR B 1 227 ? -11.234 -3.365 -5.695 1 98.31 227 THR B N 1
ATOM 3882 C CA . THR B 1 227 ? -11.578 -4.777 -5.84 1 98.31 227 THR B CA 1
ATOM 3883 C C . THR B 1 227 ? -12.898 -4.941 -6.582 1 98.31 227 THR B C 1
ATOM 3885 O O . THR B 1 227 ? -13.898 -4.312 -6.227 1 98.31 227 THR B O 1
ATOM 3888 N N . LYS B 1 228 ? -12.891 -5.66 -7.602 1 98.88 228 LYS B N 1
ATOM 3889 C CA . LYS B 1 228 ? -14.102 -6.051 -8.32 1 98.88 228 LYS B CA 1
ATOM 3890 C C . LYS B 1 228 ? -14.289 -7.562 -8.305 1 98.88 228 LYS B C 1
ATOM 3892 O O . LYS B 1 228 ? -13.43 -8.312 -8.766 1 98.88 228 LYS B O 1
ATOM 3897 N N . LEU B 1 229 ? -15.406 -8 -7.73 1 98.81 229 LEU B N 1
ATOM 3898 C CA . LEU B 1 229 ? -15.711 -9.422 -7.59 1 98.81 229 LEU B CA 1
ATOM 3899 C C . LEU B 1 229 ? -16.984 -9.781 -8.352 1 98.81 229 LEU B C 1
ATOM 3901 O O . LEU B 1 229 ? -18.047 -9.211 -8.094 1 98.81 229 LEU B O 1
ATOM 3905 N N . SER B 1 230 ? -16.891 -10.633 -9.266 1 98.88 230 SER B N 1
ATOM 3906 C CA . SER B 1 230 ? -18.047 -11.195 -9.961 1 98.88 230 SER B CA 1
ATOM 3907 C C . SER B 1 230 ? -18.391 -12.586 -9.445 1 98.88 230 SER B C 1
ATOM 3909 O O . SER B 1 230 ? -17.562 -13.508 -9.547 1 98.88 230 SER B O 1
ATOM 3911 N N . LEU B 1 231 ? -19.578 -12.734 -8.969 1 98.75 231 LEU B N 1
ATOM 3912 C CA . LEU B 1 231 ? -19.984 -13.977 -8.328 1 98.75 231 LEU B CA 1
ATOM 3913 C C . LEU B 1 231 ? -21.016 -14.703 -9.18 1 98.75 231 LEU B C 1
ATOM 3915 O O . LEU B 1 231 ? -21.766 -14.078 -9.945 1 98.75 231 LEU B O 1
ATOM 3919 N N . PRO B 1 232 ? -21.078 -15.992 -9.031 1 98.19 232 PRO B N 1
ATOM 3920 C CA . PRO B 1 232 ? -22.125 -16.719 -9.758 1 98.19 232 PRO B CA 1
ATOM 3921 C C . PRO B 1 232 ? -23.516 -16.516 -9.172 1 98.19 232 PRO B C 1
ATOM 3923 O O . PRO B 1 232 ? -23.656 -16.391 -7.953 1 98.19 232 PRO B O 1
ATOM 3926 N N . ASP B 1 233 ? -24.562 -16.656 -9.992 1 97.19 233 ASP B N 1
ATOM 3927 C CA . ASP B 1 233 ? -25.938 -16.344 -9.602 1 97.19 233 ASP B CA 1
ATOM 3928 C C . ASP B 1 233 ? -26.438 -17.344 -8.57 1 97.19 233 ASP B C 1
ATOM 3930 O O . ASP B 1 233 ? -27.312 -17.016 -7.758 1 97.19 233 ASP B O 1
ATOM 3934 N N . ASP B 1 234 ? -25.875 -18.5 -8.625 1 96.56 234 ASP B N 1
ATOM 3935 C CA . ASP B 1 234 ? -26.406 -19.578 -7.789 1 96.56 234 ASP B CA 1
ATOM 3936 C C . ASP B 1 234 ? -25.469 -19.906 -6.633 1 96.56 234 ASP B C 1
ATOM 3938 O O . ASP B 1 234 ? -25.484 -21.016 -6.105 1 96.56 234 ASP B O 1
ATOM 3942 N N . ALA B 1 235 ? -24.672 -18.969 -6.254 1 97.69 235 ALA B N 1
ATOM 3943 C CA . ALA B 1 235 ? -23.719 -19.203 -5.18 1 97.69 235 ALA B CA 1
ATOM 3944 C C . ALA B 1 235 ? -24.422 -19.406 -3.842 1 97.69 235 ALA B C 1
ATOM 3946 O O . ALA B 1 235 ? -25.547 -18.922 -3.656 1 97.69 235 ALA B O 1
ATOM 3947 N N . ASP B 1 236 ? -23.828 -20.219 -2.959 1 98.75 236 ASP B N 1
ATOM 3948 C CA . ASP B 1 236 ? -24.219 -20.344 -1.56 1 98.75 236 ASP B CA 1
ATOM 3949 C C . ASP B 1 236 ? -23.203 -19.672 -0.642 1 98.75 236 ASP B C 1
ATOM 3951 O O . ASP B 1 236 ? -22.234 -20.297 -0.214 1 98.75 236 ASP B O 1
ATOM 3955 N N . ILE B 1 237 ? -23.562 -18.281 -0.364 1 98.81 237 ILE B N 1
ATOM 3956 C CA . ILE B 1 237 ? -22.469 -17.516 0.241 1 98.81 237 ILE B CA 1
ATOM 3957 C C . ILE B 1 237 ? -23.031 -16.609 1.332 1 98.81 237 ILE B C 1
ATOM 3959 O O . ILE B 1 237 ? -24.203 -16.219 1.289 1 98.81 237 ILE B O 1
ATOM 3963 N N . SER B 1 238 ? -22.172 -16.328 2.279 1 98.94 238 SER B N 1
ATOM 3964 C CA . SER B 1 238 ? -22.297 -15.211 3.211 1 98.94 238 SER B CA 1
ATOM 3965 C C . SER B 1 238 ? -21.125 -14.234 3.064 1 98.94 238 SER B C 1
ATOM 3967 O O . SER B 1 238 ? -19.969 -14.617 3.248 1 98.94 238 SER B O 1
ATOM 3969 N N . LEU B 1 239 ? -21.5 -12.961 2.703 1 98.88 239 LEU B N 1
ATOM 3970 C CA . LEU B 1 239 ? -20.469 -11.992 2.355 1 98.88 239 LEU B CA 1
ATOM 3971 C C . LEU B 1 239 ? -20.438 -10.836 3.352 1 98.88 239 LEU B C 1
ATOM 3973 O O . LEU B 1 239 ? -21.5 -10.305 3.715 1 98.88 239 LEU B O 1
ATOM 3977 N N . GLU B 1 240 ? -19.297 -10.508 3.783 1 98.94 240 GLU B N 1
ATOM 3978 C CA . GLU B 1 240 ? -19.016 -9.297 4.559 1 98.94 240 GLU B CA 1
ATOM 3979 C C . GLU B 1 240 ? -17.875 -8.492 3.949 1 98.94 240 GLU B C 1
ATOM 3981 O O . GLU B 1 240 ? -16.781 -9.016 3.734 1 98.94 240 GLU B O 1
ATOM 3986 N N . ALA B 1 241 ? -18.172 -7.25 3.646 1 98.81 241 ALA B N 1
ATOM 3987 C CA . ALA B 1 241 ? -17.172 -6.352 3.096 1 98.81 241 ALA B CA 1
ATOM 3988 C C . ALA B 1 241 ? -17.109 -5.043 3.885 1 98.81 241 ALA B C 1
ATOM 3990 O O . ALA B 1 241 ? -18.141 -4.512 4.293 1 98.81 241 ALA B O 1
ATOM 3991 N N . GLU B 1 242 ? -15.922 -4.617 4.074 1 98.44 242 GLU B N 1
ATOM 3992 C CA . GLU B 1 242 ? -15.719 -3.352 4.773 1 98.44 242 GLU B CA 1
ATOM 3993 C C . GLU B 1 242 ? -14.594 -2.547 4.133 1 98.44 242 GLU B C 1
ATOM 3995 O O . GLU B 1 242 ? -13.578 -3.109 3.717 1 98.44 242 GLU B O 1
ATOM 4000 N N . SER B 1 243 ? -14.766 -1.234 4.016 1 96.62 243 SER B N 1
ATOM 4001 C CA . SER B 1 243 ? -13.75 -0.279 3.584 1 96.62 243 SER B CA 1
ATOM 4002 C C . SER B 1 243 ? -13.594 0.855 4.594 1 96.62 243 SER B C 1
ATOM 4004 O O . SER B 1 243 ? -14.578 1.479 4.988 1 96.62 243 SER B O 1
ATOM 4006 N N . THR B 1 244 ? -12.344 1.087 4.988 1 92.69 244 THR B N 1
ATOM 4007 C CA . THR B 1 244 ? -12.125 2.189 5.922 1 92.69 244 THR B CA 1
ATOM 4008 C C . THR B 1 244 ? -12.375 3.531 5.238 1 92.69 244 THR B C 1
ATOM 4010 O O . THR B 1 244 ? -13.039 4.406 5.801 1 92.69 244 THR B O 1
ATOM 4013 N N . SER B 1 245 ? -11.812 3.67 4.117 1 91.56 245 SER B N 1
ATOM 4014 C CA . SER B 1 245 ? -12.023 4.867 3.309 1 91.56 245 SER B CA 1
ATOM 4015 C C . SER B 1 245 ? -12.305 4.512 1.854 1 91.56 245 SER B C 1
ATOM 4017 O O . SER B 1 245 ? -11.414 4.043 1.14 1 91.56 245 SER B O 1
ATOM 4019 N N . GLY B 1 246 ? -13.492 4.668 1.446 1 91.5 246 GLY B N 1
ATOM 4020 C CA . GLY B 1 246 ? -13.961 4.324 0.115 1 91.5 246 GLY B CA 1
ATOM 4021 C C . GLY B 1 246 ? -15.438 3.977 0.075 1 91.5 246 GLY B C 1
ATOM 4022 O O . GLY B 1 246 ? -16.203 4.367 0.964 1 91.5 246 GLY B O 1
ATOM 4023 N N . ASN B 1 247 ? -15.789 3.312 -1.073 1 95.69 247 ASN B N 1
ATOM 4024 C CA . ASN B 1 247 ? -17.188 2.943 -1.271 1 95.69 247 ASN B CA 1
ATOM 4025 C C . ASN B 1 247 ? -17.328 1.464 -1.616 1 95.69 247 ASN B C 1
ATOM 4027 O O . ASN B 1 247 ? -16.516 0.908 -2.346 1 95.69 247 ASN B O 1
ATOM 4031 N N . ILE B 1 248 ? -18.359 0.856 -0.984 1 98.19 248 ILE B N 1
ATOM 4032 C CA . ILE B 1 248 ? -18.703 -0.516 -1.337 1 98.19 248 ILE B CA 1
ATOM 4033 C C . ILE B 1 248 ? -20.078 -0.542 -2.023 1 98.19 248 ILE B C 1
ATOM 4035 O O . ILE B 1 248 ? -21.062 -0.036 -1.479 1 98.19 248 ILE B O 1
ATOM 4039 N N . SER B 1 249 ? -20.062 -1.101 -3.23 1 98.5 249 SER B N 1
ATOM 4040 C CA . SER B 1 249 ? -21.297 -1.202 -3.992 1 98.5 249 SER B CA 1
ATOM 4041 C C . SER B 1 249 ? -21.531 -2.623 -4.5 1 98.5 249 SER B C 1
ATOM 4043 O O . SER B 1 249 ? -20.594 -3.432 -4.527 1 98.5 249 SER B O 1
ATOM 4045 N N . HIS B 1 250 ? -22.797 -2.896 -4.746 1 98.38 250 HIS B N 1
ATOM 4046 C CA . HIS B 1 250 ? -23.078 -4.203 -5.328 1 98.38 250 HIS B CA 1
ATOM 4047 C C . HIS B 1 250 ? -24.234 -4.125 -6.328 1 98.38 250 HIS B C 1
ATOM 4049 O O . HIS B 1 250 ? -25.141 -3.316 -6.164 1 98.38 250 HIS B O 1
ATOM 4055 N N . SER B 1 251 ? -24.125 -4.902 -7.379 1 98.5 251 SER B N 1
ATOM 4056 C CA . SER B 1 251 ? -25.234 -5.168 -8.281 1 98.5 251 SER B CA 1
ATOM 4057 C C . SER B 1 251 ? -25.672 -6.629 -8.219 1 98.5 251 SER B C 1
ATOM 4059 O O . SER B 1 251 ? -26.609 -7.035 -8.906 1 98.5 251 SER B O 1
ATOM 4061 N N . TYR B 1 252 ? -25.016 -7.406 -7.328 1 98.5 252 TYR B N 1
ATOM 4062 C CA . TYR B 1 252 ? -25.312 -8.82 -7.121 1 98.5 252 TYR B CA 1
ATOM 4063 C C . TYR B 1 252 ? -26.641 -9 -6.387 1 98.5 252 TYR B C 1
ATOM 4065 O O . TYR B 1 252 ? -26.953 -8.242 -5.465 1 98.5 252 TYR B O 1
ATOM 4073 N N . SER B 1 253 ? -27.375 -10.023 -6.836 1 98.25 253 SER B N 1
ATOM 4074 C CA . SER B 1 253 ? -28.688 -10.273 -6.234 1 98.25 253 SER B CA 1
ATOM 4075 C C . SER B 1 253 ? -28.562 -11.164 -5.004 1 98.25 253 SER B C 1
ATOM 4077 O O . SER B 1 253 ? -28.578 -12.398 -5.113 1 98.25 253 SER B O 1
ATOM 4079 N N . PHE B 1 254 ? -28.531 -10.562 -3.801 1 98.56 254 PHE B N 1
ATOM 4080 C CA . PHE B 1 254 ? -28.531 -11.289 -2.537 1 98.56 254 PHE B CA 1
ATOM 4081 C C . PHE B 1 254 ? -29.953 -11.609 -2.098 1 98.56 254 PHE B C 1
ATOM 4083 O O . PHE B 1 254 ? -30.906 -10.93 -2.502 1 98.56 254 PHE B O 1
ATOM 4090 N N . ASP B 1 255 ? -30.109 -12.641 -1.33 1 98.69 255 ASP B N 1
ATOM 4091 C CA . ASP B 1 255 ? -31.391 -12.914 -0.703 1 98.69 255 ASP B CA 1
ATOM 4092 C C . ASP B 1 255 ? -31.641 -11.969 0.47 1 98.69 255 ASP B C 1
ATOM 4094 O O . ASP B 1 255 ? -32.781 -11.562 0.719 1 98.69 255 ASP B O 1
ATOM 4098 N N . GLN B 1 256 ? -30.594 -11.742 1.213 1 98.62 256 GLN B N 1
ATOM 4099 C CA . GLN B 1 256 ? -30.547 -10.758 2.289 1 98.62 256 GLN B CA 1
ATOM 4100 C C . GLN B 1 256 ? -29.328 -9.844 2.15 1 98.62 256 GLN B C 1
ATOM 4102 O O . GLN B 1 256 ? -28.219 -10.312 1.902 1 98.62 256 GLN B O 1
ATOM 4107 N N . VAL B 1 257 ? -29.594 -8.484 2.336 1 98.5 257 VAL B N 1
ATOM 4108 C CA . VAL B 1 257 ? -28.453 -7.594 2.104 1 98.5 257 VAL B CA 1
ATOM 4109 C C . VAL B 1 257 ? -28.609 -6.324 2.939 1 98.5 257 VAL B C 1
ATOM 4111 O O . VAL B 1 257 ? -29.719 -5.828 3.121 1 98.5 257 VAL B O 1
ATOM 4114 N N . ALA B 1 258 ? -27.609 -5.922 3.467 1 98.56 258 ALA B N 1
ATOM 4115 C CA . ALA B 1 258 ? -27.453 -4.602 4.074 1 98.56 258 ALA B CA 1
ATOM 4116 C C . ALA B 1 258 ? -26.219 -3.891 3.545 1 98.56 258 ALA B C 1
ATOM 4118 O O . ALA B 1 258 ? -25.094 -4.414 3.646 1 98.56 258 ALA B O 1
ATOM 4119 N N . ASN B 1 259 ? -26.422 -2.75 2.943 1 96.94 259 ASN B N 1
ATOM 4120 C CA . ASN B 1 259 ? -25.328 -2.021 2.318 1 96.94 259 ASN B CA 1
ATOM 4121 C C . ASN B 1 259 ? -25.266 -0.572 2.791 1 96.94 259 ASN B C 1
ATOM 4123 O O . ASN B 1 259 ? -26.25 0.161 2.666 1 96.94 259 ASN B O 1
ATOM 4127 N N . GLU B 1 260 ? -24.234 -0.272 3.482 1 95.88 260 GLU B N 1
ATOM 4128 C CA . GLU B 1 260 ? -23.875 1.12 3.744 1 95.88 260 GLU B CA 1
ATOM 4129 C C . GLU B 1 260 ? -22.719 1.568 2.863 1 95.88 260 GLU B C 1
ATOM 4131 O O . GLU B 1 260 ? -22.203 0.789 2.059 1 95.88 260 GLU B O 1
ATOM 4136 N N . LYS B 1 261 ? -22.344 2.77 3.01 1 93.38 261 LYS B N 1
ATOM 4137 C CA . LYS B 1 261 ? -21.297 3.33 2.154 1 93.38 261 LYS B CA 1
ATOM 4138 C C . LYS B 1 261 ? -20.031 2.49 2.219 1 93.38 261 LYS B C 1
ATOM 4140 O O . LYS B 1 261 ? -19.406 2.219 1.191 1 93.38 261 LYS B O 1
ATOM 4145 N N . ARG B 1 262 ? -19.734 2.02 3.504 1 96.12 262 ARG B N 1
ATOM 4146 C CA . ARG B 1 262 ? -18.422 1.41 3.691 1 96.12 262 ARG B CA 1
ATOM 4147 C C . ARG B 1 262 ? -18.562 -0.029 4.176 1 96.12 262 ARG B C 1
ATOM 4149 O O . ARG B 1 262 ? -17.562 -0.666 4.52 1 96.12 262 ARG B O 1
ATOM 4156 N N . THR B 1 263 ? -19.75 -0.561 4.211 1 98.12 263 THR B N 1
ATOM 4157 C CA . THR B 1 263 ? -19.969 -1.935 4.652 1 98.12 263 THR B CA 1
ATOM 4158 C C . THR B 1 263 ? -21.031 -2.621 3.801 1 98.12 263 THR B C 1
ATOM 4160 O O . THR B 1 263 ? -21.953 -1.97 3.311 1 98.12 263 THR B O 1
ATOM 4163 N N . LEU B 1 264 ? -20.844 -3.865 3.674 1 98.81 264 LEU B N 1
ATOM 4164 C CA . LEU B 1 264 ? -21.812 -4.703 2.98 1 98.81 264 LEU B CA 1
ATOM 4165 C C . LEU B 1 264 ? -21.891 -6.09 3.615 1 98.81 264 LEU B C 1
ATOM 4167 O O . LEU B 1 264 ? -20.859 -6.73 3.832 1 98.81 264 LEU B O 1
ATOM 4171 N N . THR B 1 265 ? -23.047 -6.48 3.988 1 98.81 265 THR B N 1
ATOM 4172 C CA . THR B 1 265 ? -23.328 -7.863 4.355 1 98.81 265 THR B CA 1
ATOM 4173 C C . THR B 1 265 ? -24.406 -8.461 3.447 1 98.81 265 THR B C 1
ATOM 4175 O O . THR B 1 265 ? -25.391 -7.797 3.133 1 98.81 265 THR B O 1
ATOM 4178 N N . GLY B 1 266 ? -24.141 -9.594 2.996 1 98.69 266 GLY B N 1
ATOM 4179 C CA . GLY B 1 266 ? -25.094 -10.258 2.115 1 98.69 266 GLY B CA 1
ATOM 4180 C C . GLY B 1 266 ? -25.078 -11.766 2.256 1 98.69 266 GLY B C 1
ATOM 4181 O O . GLY B 1 266 ? -24.031 -12.359 2.533 1 98.69 266 GLY B O 1
ATOM 4182 N N . LYS B 1 267 ? -26.25 -12.258 2.055 1 98.75 267 LYS B N 1
ATOM 4183 C CA . LYS B 1 267 ? -26.391 -13.711 2.076 1 98.75 267 LYS B CA 1
ATOM 4184 C C . LYS B 1 267 ? -27.125 -14.211 0.83 1 98.75 267 LYS B C 1
ATOM 4186 O O . LYS B 1 267 ? -28.094 -13.594 0.381 1 98.75 267 LYS B O 1
ATOM 4191 N N . LYS B 1 268 ? -26.625 -15.156 0.198 1 98.69 268 LYS B N 1
ATOM 4192 C CA . LYS B 1 268 ? -27.266 -15.906 -0.877 1 98.69 268 LYS B CA 1
ATOM 4193 C C . LYS B 1 268 ? -27.328 -17.391 -0.546 1 98.69 268 LYS B C 1
ATOM 4195 O O . LYS B 1 268 ? -26.328 -17.984 -0.134 1 98.69 268 LYS B O 1
ATOM 4200 N N . GLY B 1 269 ? -28.531 -17.938 -0.77 1 98.19 269 GLY B N 1
ATOM 4201 C CA . GLY B 1 269 ? -28.688 -19.312 -0.359 1 98.19 269 GLY B CA 1
ATOM 4202 C C . GLY B 1 269 ? -28.594 -19.516 1.143 1 98.19 269 GLY B C 1
ATOM 4203 O O . GLY B 1 269 ? -29.172 -18.75 1.913 1 98.19 269 GLY B O 1
ATOM 4204 N N . ASN B 1 270 ? -27.828 -20.578 1.574 1 98.25 270 ASN B N 1
ATOM 4205 C CA . ASN B 1 270 ? -27.734 -20.891 2.994 1 98.25 270 ASN B CA 1
ATOM 4206 C C . ASN B 1 270 ? -26.516 -20.219 3.631 1 98.25 270 ASN B C 1
ATOM 4208 O O . ASN B 1 270 ? -26.328 -20.312 4.844 1 98.25 270 ASN B O 1
ATOM 4212 N N . GLY B 1 271 ? -25.797 -19.594 2.814 1 98.56 271 GLY B N 1
ATOM 4213 C CA . GLY B 1 271 ? -24.641 -18.875 3.34 1 98.56 271 GLY B CA 1
ATOM 4214 C C . GLY B 1 271 ? -23.484 -19.797 3.715 1 98.56 271 GLY B C 1
ATOM 4215 O O . GLY B 1 271 ? -22.75 -19.516 4.668 1 98.56 271 GLY B O 1
ATOM 4216 N N . LYS B 1 272 ? -23.297 -20.797 2.9 1 98.56 272 LYS B N 1
ATOM 4217 C CA . LYS B 1 272 ? -22.359 -21.875 3.256 1 98.56 272 LYS B CA 1
ATOM 4218 C C . LYS B 1 272 ? -20.922 -21.375 3.17 1 98.56 272 LYS B C 1
ATOM 4220 O O . LYS B 1 272 ? -20.109 -21.656 4.062 1 98.56 272 LYS B O 1
ATOM 4225 N N . ASN B 1 273 ? -20.594 -20.766 2.072 1 98.88 273 ASN B N 1
ATOM 4226 C CA . ASN B 1 273 ? -19.219 -20.328 1.846 1 98.88 273 ASN B CA 1
ATOM 4227 C C . ASN B 1 273 ? -19.031 -18.859 2.232 1 98.88 273 ASN B C 1
ATOM 4229 O O . ASN B 1 273 ? -19.719 -17.984 1.693 1 98.88 273 ASN B O 1
ATOM 4233 N N . LYS B 1 274 ? -18.078 -18.578 3.078 1 98.94 274 LYS B N 1
ATOM 4234 C CA . LYS B 1 274 ? -17.875 -17.219 3.586 1 98.94 274 LYS B CA 1
ATOM 4235 C C . LYS B 1 274 ? -16.953 -16.422 2.658 1 98.94 274 LYS B C 1
ATOM 4237 O O . LYS B 1 274 ? -15.93 -16.938 2.197 1 98.94 274 LYS B O 1
ATOM 4242 N N . ILE B 1 275 ? -17.375 -15.188 2.396 1 98.94 275 ILE B N 1
ATOM 4243 C CA . ILE B 1 275 ? -16.531 -14.227 1.684 1 98.94 275 ILE B CA 1
ATOM 4244 C C . ILE B 1 275 ? -16.281 -13.008 2.568 1 98.94 275 ILE B C 1
ATOM 4246 O O . ILE B 1 275 ? -17.219 -12.289 2.938 1 98.94 275 ILE B O 1
ATOM 4250 N N . ASP B 1 276 ? -15.078 -12.781 2.883 1 98.94 276 ASP B N 1
ATOM 4251 C CA . ASP B 1 276 ? -14.672 -11.641 3.707 1 98.94 276 ASP B CA 1
ATOM 4252 C C . ASP B 1 276 ? -13.758 -10.703 2.932 1 98.94 276 ASP B C 1
ATOM 4254 O O . ASP B 1 276 ? -12.703 -11.109 2.453 1 98.94 276 ASP B O 1
ATOM 4258 N N . ILE B 1 277 ? -14.141 -9.461 2.83 1 98.88 277 ILE B N 1
ATOM 4259 C CA . ILE B 1 277 ? 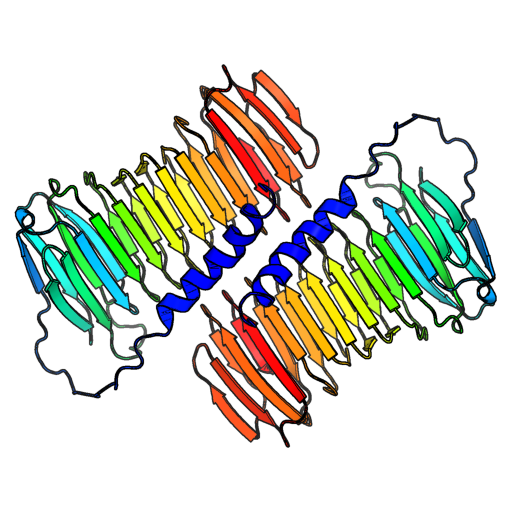-13.367 -8.445 2.113 1 98.88 277 ILE B CA 1
ATOM 4260 C C . ILE B 1 277 ? -13.062 -7.277 3.041 1 98.88 277 ILE B C 1
ATOM 4262 O O . ILE B 1 277 ? -13.969 -6.668 3.605 1 98.88 277 ILE B O 1
ATOM 4266 N N . SER B 1 278 ? -11.828 -7 3.178 1 98.62 278 SER B N 1
ATOM 4267 C CA . SER B 1 278 ? -11.383 -5.852 3.961 1 98.62 278 SER B CA 1
ATOM 4268 C C . SER B 1 278 ? -10.445 -4.961 3.158 1 98.62 278 SER B C 1
ATOM 4270 O O . SER B 1 278 ? -9.414 -5.426 2.668 1 98.62 278 SER B O 1
ATOM 4272 N N . ILE B 1 279 ? -10.797 -3.74 3.01 1 97.56 279 ILE B N 1
ATOM 4273 C CA . ILE B 1 279 ? -9.984 -2.785 2.271 1 97.56 279 ILE B CA 1
ATOM 4274 C C . ILE B 1 279 ? -9.805 -1.514 3.098 1 97.56 279 ILE B C 1
ATOM 4276 O O . ILE B 1 279 ? -10.75 -1.033 3.725 1 97.56 279 ILE B O 1
ATOM 4280 N N . THR B 1 280 ? -8.578 -1.021 3.139 1 96.25 280 THR B N 1
ATOM 4281 C CA . THR B 1 280 ? -8.352 0.2 3.904 1 96.25 280 THR B CA 1
ATOM 4282 C C . THR B 1 280 ? -8.719 1.432 3.084 1 96.25 280 THR B C 1
ATOM 4284 O O . THR B 1 280 ? -9.594 2.207 3.477 1 96.25 280 THR B O 1
ATOM 4287 N N . SER B 1 281 ? -8.078 1.599 1.95 1 94.56 281 SER B N 1
ATOM 4288 C CA . SER B 1 281 ? -8.336 2.727 1.062 1 94.56 281 SER B CA 1
ATOM 4289 C C . SER B 1 281 ? -8.68 2.254 -0.347 1 94.56 281 SER B C 1
ATOM 4291 O O . SER B 1 281 ? -7.789 1.862 -1.108 1 94.56 281 SER B O 1
ATOM 4293 N N . GLY B 1 282 ? -9.969 2.312 -0.702 1 94.06 282 GLY B N 1
ATOM 4294 C CA . GLY B 1 282 ? -10.383 1.895 -2.031 1 94.06 282 GLY B CA 1
ATOM 4295 C C . GLY B 1 282 ? -11.828 1.452 -2.094 1 94.06 282 GLY B C 1
ATOM 4296 O O . GLY B 1 282 ? -12.539 1.472 -1.083 1 94.06 282 GLY B O 1
ATOM 4297 N N . ASN B 1 283 ? -12.258 1.11 -3.305 1 97.12 283 ASN B N 1
ATOM 4298 C CA . ASN B 1 283 ? -13.648 0.747 -3.555 1 97.12 283 ASN B CA 1
ATOM 4299 C C . ASN B 1 283 ? -13.797 -0.75 -3.816 1 97.12 283 ASN B C 1
ATOM 4301 O O . ASN B 1 283 ? -12.867 -1.396 -4.297 1 97.12 283 ASN B O 1
ATOM 4305 N N . VAL B 1 284 ? -14.953 -1.268 -3.4 1 98.56 284 VAL B N 1
ATOM 4306 C CA . VAL B 1 284 ? -15.297 -2.66 -3.67 1 98.56 284 VAL B CA 1
ATOM 4307 C C . VAL B 1 284 ? -16.594 -2.727 -4.477 1 98.56 284 VAL B C 1
ATOM 4309 O O . VAL B 1 284 ? -17.562 -2.051 -4.148 1 98.56 284 VAL B O 1
ATOM 4312 N N . SER B 1 285 ? -16.516 -3.436 -5.508 1 98.81 285 SER B N 1
ATOM 4313 C CA . SER B 1 285 ? -17.703 -3.693 -6.305 1 98.81 285 SER B CA 1
ATOM 4314 C C . SER B 1 285 ? -18 -5.188 -6.395 1 98.81 285 SER B C 1
ATOM 4316 O O . SER B 1 285 ? -17.141 -5.969 -6.809 1 98.81 285 SER B O 1
ATOM 4318 N N . ILE B 1 286 ? -19.172 -5.562 -5.941 1 98.81 286 ILE B N 1
ATOM 4319 C CA . ILE B 1 286 ? -19.609 -6.949 -6.016 1 98.81 286 ILE B CA 1
ATOM 4320 C C . ILE B 1 286 ? -20.672 -7.094 -7.102 1 98.81 286 ILE B C 1
ATOM 4322 O O . ILE B 1 286 ? -21.719 -6.434 -7.055 1 98.81 286 ILE B O 1
ATOM 4326 N N . GLU B 1 287 ? -20.438 -7.98 -7.992 1 98.38 287 GLU B N 1
ATOM 4327 C CA . GLU B 1 287 ? -21.328 -8.148 -9.133 1 98.38 287 GLU B CA 1
ATOM 4328 C C . GLU B 1 287 ? -21.734 -9.609 -9.305 1 98.38 287 GLU B C 1
ATOM 4330 O O . GLU B 1 287 ? -20.953 -10.516 -9 1 98.38 287 GLU B O 1
#

Radius of gyration: 27.91 Å; Cα contacts (8 Å, |Δi|>4): 1669; chains: 2; bounding box: 70×80×63 Å

Foldseek 3Di:
DPVVPPVCPPVVVVVVVVVVPPPDPPDPPPPPCPPPAPQKDKAFLVQAQEEAEEEEQAEEEEEEDADGIKMKGKDWPQKHWDWDCDRRYIYIYIYHDDDDDPPTDGIYMYIYDYLPRAHEYEYEYEAYAYEAENVRHHYEEYEAEYEHYEYEHEQEHYAEEEYEYEAYEYEYANYEYQEYEHEYEHYEYEAYAYEHHYEYEYEEDEYEYEHQAYDAEAEYEYEYYEYEYEDHLQYFAWEKFFEQAAAEEEPHDFPDWDGDRGIIIGGHHNHPHYYYYYYYYYYYYYD/DPVVPPVCPPVVVVVVVVVVPPPDPPDPPPPPCPDPAPQKDKDFLVQAQEEAEEEEQAEEEEEEDADGIKMKGKDWPQKHWDWDCDRRYIYIYIYHDDDDDPPTDGIYMYIYDYLPRAHEYEYEYEAYAYEAENVRHHYEEYEAEYEHYEYEHEQEHYAEEEYEYEAYEYEYANYEYQEYEHEYEHYEYEAYAYEHHYEYEYEEDEYEYEHQAYDAEAEYEYEYYEYEYEDHLQYFAWEKFFEQAAAEEEPHDFPDWDGDRGIIIGGHHNHPHYYYYYYYYYYYYYD

Organism: Bacillus licheniformis (strain ATCC 14580 / DSM 13 / JCM 2505 / CCUG 7422 / NBRC 12200 / NCIMB 9375 / NCTC 10341 / NRRL NRS-1264 / Gibson 46) (NCBI:txid279010)

Solvent-accessible surface area (backbone atoms only — not comparable to full-atom values): 27145 Å² total; per-residue (Å²): 129,73,80,72,59,61,58,56,50,61,54,46,55,56,52,55,61,56,64,68,68,67,69,80,78,68,82,80,72,82,65,80,71,74,64,83,55,53,46,59,49,78,43,60,42,92,60,44,52,28,41,37,37,41,26,39,59,26,30,37,40,39,36,46,36,97,52,74,41,33,38,38,39,52,48,56,69,59,59,44,52,49,75,48,70,63,85,39,28,39,39,38,39,35,40,50,61,78,89,69,71,85,86,56,70,74,40,33,34,40,35,35,35,23,40,80,52,45,44,33,41,37,41,40,24,41,52,14,35,38,39,36,41,20,77,59,30,46,29,37,39,38,38,43,36,21,38,44,13,38,41,36,38,32,39,31,34,26,41,36,36,39,38,40,27,34,40,14,38,39,37,40,34,45,30,43,30,58,30,36,42,37,37,33,44,23,34,42,37,38,37,38,41,52,41,28,32,37,40,37,40,34,42,28,42,40,37,39,36,38,31,77,54,62,83,33,36,38,39,39,40,35,44,27,40,39,37,39,39,36,59,41,92,80,42,37,25,28,36,39,36,40,28,77,31,52,45,43,46,68,76,50,87,53,79,42,74,50,74,45,60,34,32,36,39,34,28,22,80,86,32,74,21,43,34,41,38,41,32,42,23,30,39,38,38,36,55,131,73,81,71,61,61,61,56,52,61,52,46,54,56,53,55,58,56,63,68,68,67,68,77,80,70,80,81,72,80,67,79,73,74,65,82,56,53,45,61,49,76,44,60,41,94,60,43,53,29,42,40,36,42,25,38,59,25,29,37,39,38,35,46,36,96,53,72,42,32,38,36,38,53,49,57,70,60,60,45,53,49,75,48,70,64,85,39,29,38,37,38,39,34,39,51,62,75,91,69,72,86,87,56,70,75,40,33,34,39,36,37,36,24,41,82,50,45,42,32,42,37,40,39,23,42,53,14,36,36,38,37,42,20,77,61,28,47,29,37,41,38,38,42,36,20,39,44,13,38,40,36,40,33,40,32,34,27,42,36,36,37,39,41,26,35,42,14,38,38,37,39,34,45,29,43,29,58,32,34,44,38,37,32,43,23,33,42,37,38,37,35,42,51,41,28,34,36,40,39,40,33,42,28,42,41,37,40,37,40,32,78,54,63,84,33,38,38,37,37,39,34,44,26,40,39,38,40,40,37,57,40,92,82,41,37,25,29,36,40,36,40,27,75,28,51,43,45,47,70,76,52,87,54,80,40,76,49,76,44,61,33,32,35,39,34,29,22,80,86,32,74,21,42,34,42,38,42,32,42,23,29,37,38,39,37,56

Sequence (574 aa):
MKKTVGKLLIIAGILILAGMMFNGREGFSFFGFDEESARTYHAQAEDIDKIDIDAKSITVNIQAENRDDIKAEISGKNVRLDSSEQGRTLQLSAHSKGFWPFFWKKNELIVKIPSEYKDDLSISSGSGNVKLSGGGLHLRNVALKSGSGSLKADDLQAEDLSVKGTSGSVRLENVQTAAADIRSTSGNTKLENVTGKLSIKQTSGNLRASFTEINDSLSIKQTSGNTKLSLPDDADISLEAESTSGNISHSYSFDQVANEKRTLTGKKGNGKNKIDISITSGNVSIEMKKTVGKLLIIAGILILAGMMFNGREGFSFFGFDEESARTYHAQAEDIDKIDIDAKSITVNIQAENRDDIKAEISGKNVRLDSSEQGRTLQLSAHSKGFWPFFWKKNELIVKIPSEYKDDLSISSGSGNVKLSGGGLHLRNVALKSGSGSLKADDLQAEDLSVKGTSGSVRLENVQTAAADIRSTSGNTKLENVTGKLSIKQTSGNLRASFTEINDSLSIKQTSGNTKLSLPDDADISLEAESTSGNISHSYSFDQVANEKRTLTGKKGNGKNKIDISITSGNVSIE

pLDDT: mean 87.18, std 21.74, range [23.12, 98.94]

Nearest PDB structures (foldseek):
  4qrk-assembly1_A  TM=4.147E-01  e=1.045E-10  Clostridium sporogenes ATCC 15579
  3lyc-assembly8_P  TM=5.438E-01  e=2.134E-04  Parabacteroides distasonis ATCC 8503
  3lyc-assembly5_J  TM=5.338E-01  e=3.978E-04  Parabacteroides distasonis ATCC 8503
  4qrk-assembly1_A  TM=4.148E-01  e=8.220E-11  Clostridium sporogenes ATCC 15579
  3lyc-assembly8_P  TM=5.435E-01  e=1.707E-04  Parabacteroides distasonis ATCC 8503